Protein AF-A0A399RAW0-F1 (afdb_monomer_lite)

pLDDT: mean 73.99, std 18.2, range [25.36, 92.56]

Radius of gyration: 39.32 Å; chains: 1; bounding box: 108×67×100 Å

Structure (mmCIF, N/CA/C/O backbone):
data_AF-A0A399RAW0-F1
#
_entry.id   AF-A0A399RAW0-F1
#
loop_
_atom_site.group_PDB
_atom_site.id
_atom_site.type_symbol
_atom_site.label_atom_id
_atom_site.label_alt_id
_atom_site.label_comp_id
_atom_site.label_asym_id
_atom_site.label_entity_id
_atom_site.label_seq_id
_atom_site.pdbx_PDB_ins_code
_atom_site.Cartn_x
_atom_site.Cartn_y
_atom_site.Cartn_z
_atom_site.occupancy
_atom_site.B_iso_or_equiv
_atom_site.auth_seq_id
_atom_site.auth_comp_id
_atom_site.auth_asym_id
_atom_site.auth_atom_id
_atom_site.pdbx_PDB_model_num
ATOM 1 N N . MET A 1 1 ? 41.371 -33.364 4.381 1.00 42.88 1 MET A N 1
ATOM 2 C CA . MET A 1 1 ? 42.268 -32.336 3.824 1.00 42.88 1 MET A CA 1
ATOM 3 C C . MET A 1 1 ? 42.405 -32.641 2.344 1.00 42.88 1 MET A C 1
ATOM 5 O O . MET A 1 1 ? 43.253 -33.430 1.968 1.00 42.88 1 MET A O 1
ATOM 9 N N . GLU A 1 2 ? 41.481 -32.099 1.563 1.00 27.59 2 GLU A N 1
ATOM 10 C CA . GLU A 1 2 ? 41.506 -31.931 0.105 1.00 27.59 2 GLU A CA 1
ATOM 11 C C . GLU A 1 2 ? 40.597 -30.719 -0.182 1.00 27.59 2 GLU A C 1
ATOM 13 O O . GLU A 1 2 ? 39.710 -30.453 0.638 1.00 27.59 2 GLU A O 1
ATOM 18 N N . PRO A 1 3 ? 40.890 -29.920 -1.221 1.00 39.38 3 PRO A N 1
ATOM 19 C CA . PRO A 1 3 ? 40.653 -28.484 -1.200 1.00 39.38 3 PRO A CA 1
ATOM 20 C C . PRO A 1 3 ? 39.370 -28.052 -1.916 1.00 39.38 3 PRO A C 1
ATOM 22 O O . PRO A 1 3 ? 38.844 -28.743 -2.788 1.00 39.38 3 PRO A O 1
ATOM 25 N N . ASP A 1 4 ? 38.923 -26.863 -1.521 1.00 41.47 4 ASP A N 1
ATOM 26 C CA . ASP A 1 4 ? 37.813 -26.084 -2.058 1.00 41.47 4 ASP A CA 1
ATOM 27 C C . ASP A 1 4 ? 37.768 -26.060 -3.594 1.00 41.47 4 ASP A C 1
ATOM 29 O O . ASP A 1 4 ? 38.725 -25.672 -4.265 1.00 41.47 4 ASP A O 1
ATOM 33 N N . SER A 1 5 ? 36.608 -26.414 -4.150 1.00 40.72 5 SER A N 1
ATOM 34 C CA . SER A 1 5 ? 36.240 -26.146 -5.546 1.00 40.72 5 SER A CA 1
ATOM 35 C C . SER A 1 5 ? 34.898 -25.410 -5.616 1.00 40.72 5 SER A C 1
ATOM 37 O O . SER A 1 5 ? 34.005 -25.752 -6.384 1.00 40.72 5 SER A O 1
ATOM 39 N N . GLU A 1 6 ? 34.750 -24.347 -4.822 1.00 40.19 6 GLU A N 1
ATOM 40 C CA . GLU A 1 6 ? 33.671 -23.362 -4.985 1.00 40.19 6 GLU A CA 1
ATOM 41 C C . GLU A 1 6 ? 33.984 -22.371 -6.118 1.00 40.19 6 GLU A C 1
ATOM 43 O O . GLU A 1 6 ? 34.069 -21.163 -5.926 1.00 40.19 6 GLU A O 1
ATOM 48 N N . LEU A 1 7 ? 34.144 -22.892 -7.334 1.00 50.06 7 LEU A N 1
ATOM 49 C CA . LEU A 1 7 ? 34.058 -22.125 -8.579 1.00 50.06 7 LEU A CA 1
ATOM 50 C C . LEU A 1 7 ? 33.358 -22.985 -9.645 1.00 50.06 7 LEU A C 1
ATOM 52 O O . LEU A 1 7 ? 34.024 -23.638 -10.447 1.00 50.06 7 LEU A O 1
ATOM 56 N N . PRO A 1 8 ? 32.009 -23.039 -9.639 1.00 52.12 8 PRO A N 1
ATOM 57 C CA . PRO A 1 8 ? 31.315 -23.153 -10.928 1.00 52.12 8 PRO A CA 1
ATOM 58 C C . PRO A 1 8 ? 30.059 -22.275 -11.095 1.00 52.12 8 PRO A C 1
ATOM 60 O O . PRO A 1 8 ? 29.640 -22.060 -12.224 1.00 52.12 8 PRO A O 1
ATOM 63 N N . SER A 1 9 ? 29.449 -21.725 -10.038 1.00 45.81 9 SER A N 1
ATOM 64 C CA . SER A 1 9 ? 28.167 -20.998 -10.175 1.00 45.81 9 SER A CA 1
ATOM 65 C C . SER A 1 9 ? 28.324 -19.509 -10.501 1.00 45.81 9 SER A C 1
ATOM 67 O O . SER A 1 9 ? 27.489 -18.937 -11.197 1.00 45.81 9 SER A O 1
ATOM 69 N N . SER A 1 10 ? 29.394 -18.871 -10.023 1.00 43.91 10 SER A N 1
ATOM 70 C CA . SER A 1 10 ? 29.711 -17.466 -10.311 1.00 43.91 10 SER A CA 1
ATOM 71 C C . SER A 1 10 ? 30.260 -17.272 -11.725 1.00 43.91 10 SER A C 1
ATOM 73 O O . SER A 1 10 ? 29.921 -16.287 -12.374 1.00 43.91 10 SER A O 1
ATOM 75 N N . LEU A 1 11 ? 31.052 -18.227 -12.221 1.00 45.56 11 LEU A N 1
ATOM 76 C CA . LEU A 1 11 ? 31.604 -18.207 -13.577 1.00 45.56 11 LEU A CA 1
ATOM 77 C C . LEU A 1 11 ? 30.519 -18.486 -14.625 1.00 45.56 11 LEU A C 1
ATOM 79 O O . LEU A 1 11 ? 30.428 -17.766 -15.610 1.00 45.56 11 LEU A O 1
ATOM 83 N N . ASP A 1 12 ? 29.652 -19.471 -14.381 1.00 48.78 12 ASP A N 1
ATOM 84 C CA . ASP A 1 12 ? 28.521 -19.773 -15.267 1.00 48.78 12 ASP A CA 1
ATOM 85 C C . ASP A 1 12 ? 27.511 -18.608 -15.305 1.00 48.78 12 ASP A C 1
ATOM 87 O O . ASP A 1 12 ? 26.947 -18.295 -16.350 1.00 48.78 12 ASP A O 1
ATOM 91 N N . ARG A 1 13 ? 27.354 -17.885 -14.185 1.00 54.03 13 ARG A N 1
ATOM 92 C CA . ARG A 1 13 ? 26.590 -16.628 -14.107 1.00 54.03 13 ARG A CA 1
ATOM 93 C C . 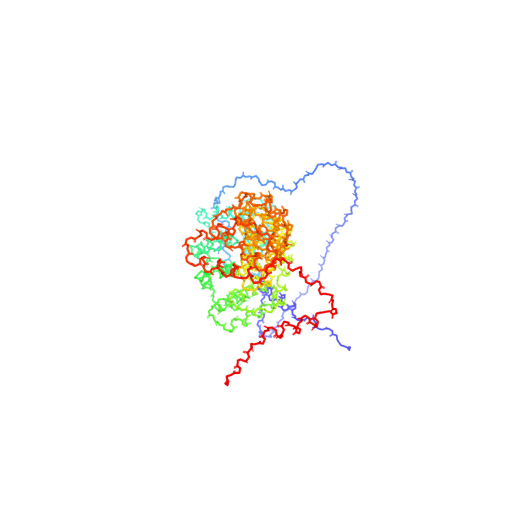ARG A 1 13 ? 27.250 -15.492 -14.887 1.00 54.03 13 ARG A C 1
ATOM 95 O O . ARG A 1 13 ? 26.557 -14.797 -15.612 1.00 54.03 13 ARG A O 1
ATOM 102 N N . PHE A 1 14 ? 28.567 -15.314 -14.772 1.00 56.44 14 PHE A N 1
ATOM 103 C CA . PHE A 1 14 ? 29.301 -14.313 -15.550 1.00 56.44 14 PHE A CA 1
ATOM 104 C C . PHE A 1 14 ? 29.186 -14.581 -17.053 1.00 56.44 14 PHE A C 1
ATOM 106 O O . PHE A 1 14 ? 28.894 -13.666 -17.808 1.00 56.44 14 PHE A O 1
ATOM 113 N N . VAL A 1 15 ? 29.349 -15.836 -17.480 1.00 56.53 15 VAL A N 1
ATOM 114 C CA . VAL A 1 15 ? 29.236 -16.219 -18.893 1.00 56.53 15 VAL A CA 1
ATOM 115 C C . VAL A 1 15 ? 27.810 -16.019 -19.405 1.00 56.53 15 VAL A C 1
ATOM 117 O O . VAL A 1 15 ? 27.641 -15.485 -20.492 1.00 56.53 15 VAL A O 1
ATOM 120 N N . LYS A 1 16 ? 26.780 -16.373 -18.627 1.00 56.88 16 LYS A N 1
ATOM 121 C CA . LYS A 1 16 ? 25.375 -16.142 -19.009 1.00 56.88 16 LYS A CA 1
ATOM 122 C C . LYS A 1 16 ? 25.018 -14.661 -19.075 1.00 56.88 16 LYS A C 1
ATOM 124 O O . LYS A 1 16 ? 24.424 -14.253 -20.063 1.00 56.88 16 LYS A O 1
ATOM 129 N N . ASN A 1 17 ? 25.443 -13.862 -18.097 1.00 51.28 17 ASN A N 1
ATOM 130 C CA . ASN A 1 17 ? 25.242 -12.413 -18.120 1.00 51.28 17 ASN A CA 1
ATOM 131 C C . ASN A 1 17 ? 25.985 -11.775 -19.296 1.00 51.28 17 ASN A C 1
ATOM 133 O O . ASN A 1 17 ? 25.419 -10.950 -19.992 1.00 51.28 17 ASN A O 1
ATOM 137 N N . ALA A 1 18 ? 27.209 -12.216 -19.579 1.00 54.28 18 ALA A N 1
ATOM 138 C CA . ALA A 1 18 ? 27.963 -11.759 -20.735 1.00 54.28 18 ALA A CA 1
ATOM 139 C C . ALA A 1 18 ? 27.321 -12.201 -22.064 1.00 54.28 18 ALA A C 1
ATOM 141 O O . ALA A 1 18 ? 27.403 -11.471 -23.038 1.00 54.28 18 ALA A O 1
ATOM 142 N N . ILE A 1 19 ? 26.647 -13.352 -22.135 1.00 53.31 19 ILE A N 1
ATOM 143 C CA . ILE A 1 19 ? 25.856 -13.742 -23.317 1.00 53.31 19 ILE A CA 1
ATOM 144 C C . ILE A 1 19 ? 24.599 -12.860 -23.445 1.00 53.31 19 ILE A C 1
ATOM 146 O O . ILE A 1 19 ? 24.305 -12.384 -24.539 1.00 53.31 19 ILE A O 1
ATOM 150 N N . ASP A 1 20 ? 23.886 -12.603 -22.343 1.00 50.72 20 ASP A N 1
ATOM 151 C CA . ASP A 1 20 ? 22.692 -11.741 -22.312 1.00 50.72 20 ASP A CA 1
ATOM 152 C C . ASP A 1 20 ? 23.029 -10.257 -22.598 1.00 50.72 20 ASP A C 1
ATOM 154 O O . ASP A 1 20 ? 22.209 -9.543 -23.170 1.00 50.72 20 ASP A O 1
ATOM 158 N N . GLU A 1 21 ? 24.242 -9.808 -22.260 1.00 54.22 21 GLU A N 1
ATOM 159 C CA . GLU A 1 21 ? 24.821 -8.496 -22.604 1.00 54.22 21 GLU A CA 1
ATOM 160 C C . GLU A 1 21 ? 25.479 -8.479 -24.004 1.00 54.22 21 GLU A C 1
ATOM 162 O O . GLU A 1 21 ? 26.039 -7.467 -24.421 1.00 54.22 21 GLU A O 1
ATOM 167 N N . GLY A 1 22 ? 25.437 -9.592 -24.751 1.00 46.44 22 GLY A N 1
ATOM 168 C CA . GLY A 1 22 ? 25.978 -9.690 -26.115 1.00 46.44 22 GLY A CA 1
ATOM 169 C C . GLY A 1 22 ? 27.514 -9.691 -26.218 1.00 46.44 22 GLY A C 1
ATOM 170 O O . GLY A 1 22 ? 28.053 -9.444 -27.298 1.00 46.44 22 GLY A O 1
ATOM 171 N N . LEU A 1 23 ? 28.216 -9.958 -25.113 1.00 52.72 23 LEU A N 1
ATOM 172 C CA . LEU A 1 23 ? 29.677 -9.985 -24.961 1.00 52.72 23 LEU A CA 1
ATOM 173 C C . LEU A 1 23 ? 30.319 -11.354 -25.262 1.00 52.72 23 LEU A C 1
ATOM 175 O O . LEU A 1 23 ? 31.528 -11.408 -25.481 1.00 52.72 23 LEU A O 1
ATOM 179 N N . LEU A 1 24 ? 29.567 -12.464 -25.240 1.00 44.53 24 LEU A N 1
ATOM 180 C CA . LEU A 1 24 ? 30.082 -13.822 -25.493 1.00 44.53 24 LEU A CA 1
ATOM 181 C C . LEU A 1 24 ? 29.114 -14.664 -26.345 1.00 44.53 24 LEU A C 1
ATOM 183 O O . LEU A 1 24 ? 27.899 -14.533 -26.231 1.00 44.53 24 LEU A O 1
ATOM 187 N N . THR A 1 25 ? 29.652 -15.596 -27.141 1.00 44.94 25 THR A N 1
ATOM 188 C CA . THR A 1 25 ? 28.887 -16.599 -27.910 1.00 44.94 25 THR A CA 1
ATOM 189 C C . THR A 1 25 ? 29.125 -18.024 -27.386 1.00 44.94 25 THR A C 1
ATOM 191 O O . THR A 1 25 ? 30.273 -18.361 -27.080 1.00 44.94 25 THR A O 1
ATOM 194 N N . PRO A 1 26 ? 28.112 -18.914 -27.342 1.00 42.56 26 PRO A N 1
ATOM 195 C CA . PRO A 1 26 ? 28.320 -20.332 -27.048 1.00 42.56 26 PRO A CA 1
ATOM 196 C C . PRO A 1 26 ? 29.073 -21.027 -28.192 1.00 42.56 26 PRO A C 1
ATOM 198 O O . PRO A 1 26 ? 28.618 -21.022 -29.334 1.00 42.56 26 PRO A O 1
ATOM 201 N N . SER A 1 27 ? 30.206 -21.664 -27.897 1.00 37.03 27 SER A N 1
ATOM 202 C CA . SER A 1 27 ? 30.916 -22.480 -28.886 1.00 37.03 27 SER A CA 1
ATOM 203 C C . SER A 1 27 ? 30.191 -23.813 -29.091 1.00 37.03 27 SER A C 1
ATOM 205 O O . SER A 1 27 ? 30.201 -24.662 -28.198 1.00 37.03 27 SER A O 1
ATOM 207 N N . GLU A 1 28 ? 29.601 -24.048 -30.265 1.00 34.78 28 GLU A N 1
ATOM 208 C CA . GLU A 1 28 ? 29.240 -25.413 -30.661 1.00 34.78 28 GLU A CA 1
ATOM 209 C C . GLU A 1 28 ? 30.514 -26.247 -30.899 1.00 34.78 28 GLU A C 1
ATOM 211 O O . GLU A 1 28 ? 31.495 -25.741 -31.460 1.00 34.78 28 GLU A O 1
ATOM 216 N N . PRO A 1 29 ? 30.542 -27.530 -30.493 1.00 34.59 29 PRO A N 1
ATOM 217 C CA . PRO A 1 29 ? 31.720 -28.368 -30.645 1.00 34.59 29 PRO A CA 1
ATOM 218 C C . PRO A 1 29 ? 31.845 -28.807 -32.107 1.00 34.59 29 PRO A C 1
ATOM 220 O O . PRO A 1 29 ? 31.339 -29.854 -32.506 1.00 34.59 29 PRO A O 1
ATOM 223 N N . SER A 1 30 ? 32.550 -28.013 -32.911 1.00 32.09 30 SER A N 1
ATOM 224 C CA . SER A 1 30 ? 32.995 -28.420 -34.240 1.00 32.09 30 SER A CA 1
ATOM 225 C C . SER A 1 30 ? 34.469 -28.833 -34.227 1.00 32.09 30 SER A C 1
ATOM 227 O O . SER A 1 30 ? 35.332 -28.288 -33.541 1.00 32.09 30 SER A O 1
ATOM 229 N N . SER A 1 31 ? 34.706 -29.917 -34.948 1.00 29.44 31 SER A N 1
ATOM 230 C CA . SER A 1 31 ? 35.890 -30.761 -35.009 1.00 29.44 31 SER A CA 1
ATOM 231 C C . SER A 1 31 ? 37.176 -30.080 -35.501 1.00 29.44 31 SER A C 1
ATOM 233 O O . SER A 1 31 ? 37.203 -29.473 -36.563 1.00 29.44 31 SER A O 1
ATOM 235 N N . SER A 1 32 ? 38.256 -30.324 -34.754 1.00 28.12 32 SER A N 1
ATOM 236 C CA . SER A 1 32 ? 39.666 -30.532 -35.147 1.00 28.12 32 SER A CA 1
ATOM 237 C C . SER A 1 32 ? 40.238 -29.939 -36.461 1.00 28.12 32 SER A C 1
ATOM 239 O O . SER A 1 32 ? 40.084 -30.528 -37.527 1.00 28.12 32 SER A O 1
ATOM 241 N N . GLN A 1 33 ? 41.144 -28.961 -36.247 1.00 28.97 33 GLN A N 1
ATOM 242 C CA . GLN A 1 33 ? 42.510 -28.778 -36.814 1.00 28.97 33 GLN A CA 1
ATOM 243 C C . GLN A 1 33 ? 42.735 -28.107 -38.201 1.00 28.97 33 GLN A C 1
ATOM 245 O O . GLN A 1 33 ? 41.917 -28.274 -39.096 1.00 28.97 33 GLN A O 1
ATOM 250 N N . PRO A 1 34 ? 43.944 -27.534 -38.478 1.00 37.56 34 PRO A N 1
ATOM 251 C CA . PRO A 1 34 ? 44.885 -26.823 -37.583 1.00 37.56 34 PRO A CA 1
ATOM 252 C C . PRO A 1 34 ? 45.612 -25.574 -38.185 1.00 37.56 34 PRO A C 1
ATOM 254 O O . PRO A 1 34 ? 45.834 -25.466 -39.384 1.00 37.56 34 PRO A O 1
ATOM 257 N N . SER A 1 35 ? 46.100 -24.721 -37.270 1.00 28.39 35 SER A N 1
ATOM 258 C CA . SER A 1 35 ? 47.383 -23.974 -37.236 1.00 28.39 35 SER A CA 1
ATOM 259 C C . SER A 1 35 ? 47.871 -23.091 -38.402 1.00 28.39 35 SER A C 1
ATOM 261 O O . SER A 1 35 ? 48.293 -23.599 -39.433 1.00 28.39 35 SER A O 1
ATOM 263 N N . SER A 1 36 ? 48.176 -21.823 -38.080 1.00 26.94 36 SER A N 1
ATOM 264 C CA . SER A 1 36 ? 49.570 -21.339 -38.155 1.00 26.94 36 SER A CA 1
ATOM 265 C C . SER A 1 36 ? 49.835 -20.076 -37.321 1.00 26.94 36 SER A C 1
ATOM 267 O O . SER A 1 36 ? 49.175 -19.050 -37.436 1.00 26.94 36 SER A O 1
ATOM 269 N N . THR A 1 37 ? 50.861 -20.233 -36.498 1.00 25.53 37 THR A N 1
ATOM 270 C CA . THR A 1 37 ? 51.610 -19.356 -35.598 1.00 25.53 37 THR A CA 1
ATOM 271 C C . THR A 1 37 ? 52.181 -18.094 -36.256 1.00 25.53 37 THR A C 1
ATOM 273 O O . THR A 1 37 ? 52.711 -18.178 -37.360 1.00 25.53 37 THR A O 1
ATOM 276 N N . THR A 1 38 ? 52.285 -16.985 -35.513 1.00 26.84 38 THR A N 1
ATOM 277 C CA . THR A 1 38 ? 53.585 -16.316 -35.258 1.00 26.84 38 THR A CA 1
ATOM 278 C C . THR A 1 38 ? 53.494 -15.261 -34.150 1.00 26.84 38 THR A C 1
ATOM 280 O O . THR A 1 38 ? 52.569 -14.462 -34.083 1.00 26.84 38 THR A O 1
ATOM 283 N N . ALA A 1 39 ? 54.482 -15.311 -33.257 1.00 25.84 39 ALA A N 1
ATOM 284 C CA . ALA A 1 39 ? 54.708 -14.413 -32.134 1.00 25.84 39 ALA A CA 1
ATOM 285 C C . ALA A 1 39 ? 55.340 -13.081 -32.577 1.00 25.84 39 ALA A C 1
ATOM 287 O O . ALA A 1 39 ? 56.140 -13.081 -33.511 1.00 25.84 39 ALA A O 1
ATOM 288 N N . ASN A 1 40 ? 55.102 -11.993 -31.832 1.00 26.39 40 ASN A N 1
ATOM 289 C CA . ASN A 1 40 ? 56.209 -11.247 -31.223 1.00 26.39 40 ASN A CA 1
ATOM 290 C C . ASN A 1 40 ? 55.769 -10.207 -30.180 1.00 26.39 40 ASN A C 1
ATOM 292 O O . ASN A 1 40 ? 54.895 -9.374 -30.388 1.00 26.39 40 ASN A O 1
ATOM 296 N N . THR A 1 41 ? 56.479 -10.291 -29.064 1.00 26.14 41 THR A N 1
ATOM 297 C CA . THR A 1 41 ? 56.607 -9.391 -27.922 1.00 26.14 41 THR A CA 1
ATOM 298 C C . THR A 1 41 ? 57.239 -8.051 -28.327 1.00 26.14 41 THR A C 1
ATOM 300 O O . THR A 1 41 ? 58.222 -8.070 -29.065 1.00 26.14 41 THR A O 1
ATOM 303 N N . ALA A 1 42 ? 56.769 -6.922 -27.773 1.00 25.67 42 ALA A N 1
ATOM 304 C CA . ALA A 1 42 ? 57.556 -5.996 -26.929 1.00 25.67 42 ALA A CA 1
ATOM 305 C C . ALA A 1 42 ? 57.039 -4.536 -26.909 1.00 25.67 42 ALA A C 1
ATOM 307 O O . ALA A 1 42 ? 56.668 -3.979 -27.934 1.00 25.67 42 ALA A O 1
ATOM 308 N N . GLN A 1 43 ? 57.196 -3.933 -25.717 1.00 26.17 43 GLN A N 1
ATOM 309 C CA . GLN A 1 43 ? 57.406 -2.507 -25.388 1.00 26.17 43 GLN A CA 1
ATOM 310 C C . GLN A 1 43 ? 56.219 -1.625 -24.939 1.00 26.17 43 GLN A C 1
ATOM 312 O O . GLN A 1 43 ? 55.578 -0.929 -25.715 1.00 26.17 43 GLN A O 1
ATOM 317 N N . ASN A 1 44 ? 56.078 -1.554 -23.605 1.00 31.23 44 ASN A N 1
ATOM 318 C CA . ASN A 1 44 ? 55.663 -0.362 -22.845 1.00 31.23 44 ASN A CA 1
ATOM 319 C C . ASN A 1 44 ? 56.626 0.819 -23.085 1.00 31.23 44 ASN A C 1
ATOM 321 O O . ASN A 1 44 ? 57.828 0.589 -23.263 1.00 31.23 44 ASN A O 1
ATOM 325 N N . PRO A 1 45 ? 56.153 2.071 -22.919 1.00 35.62 45 PRO A N 1
ATOM 326 C CA . PRO A 1 45 ? 56.692 2.867 -21.810 1.00 35.62 45 PRO A CA 1
ATOM 327 C C . PRO A 1 45 ? 55.699 3.817 -21.094 1.00 35.62 45 PRO A C 1
ATOM 329 O O . PRO A 1 45 ? 54.950 4.564 -21.708 1.00 35.62 45 PRO A O 1
ATOM 332 N N . HIS A 1 46 ? 55.835 3.811 -19.763 1.00 27.03 46 HIS A N 1
ATOM 333 C CA . HIS A 1 46 ? 55.842 4.930 -18.803 1.00 27.03 46 HIS A CA 1
ATOM 334 C C . HIS A 1 46 ? 54.698 5.963 -18.710 1.00 27.03 46 HIS A C 1
ATOM 336 O O . HIS A 1 46 ? 54.591 6.903 -19.490 1.00 27.03 46 HIS A O 1
ATOM 342 N N . ALA A 1 47 ? 54.000 5.895 -17.569 1.00 26.86 47 ALA A N 1
ATOM 343 C CA . ALA A 1 47 ? 53.334 7.011 -16.896 1.00 26.86 47 ALA A CA 1
ATOM 344 C C . ALA A 1 47 ? 54.316 7.799 -15.996 1.00 26.86 47 ALA A C 1
ATOM 346 O O . ALA A 1 47 ? 55.221 7.181 -15.423 1.00 26.86 47 ALA A O 1
ATOM 347 N N . PRO A 1 48 ? 54.109 9.111 -15.769 1.00 28.75 48 PRO A N 1
ATOM 348 C CA . PRO A 1 48 ? 54.677 9.806 -14.623 1.00 28.75 48 PRO A CA 1
ATOM 349 C C . PRO A 1 48 ? 53.628 10.062 -13.525 1.00 28.75 48 PRO A C 1
ATOM 351 O O . PRO A 1 48 ? 52.522 10.537 -13.773 1.00 28.75 48 PRO A O 1
ATOM 354 N N . ILE A 1 49 ? 54.036 9.769 -12.290 1.00 30.58 49 ILE A N 1
ATOM 355 C CA . ILE A 1 49 ? 53.410 10.168 -11.024 1.00 30.58 49 ILE A CA 1
ATOM 356 C C . ILE A 1 49 ? 54.063 11.489 -10.595 1.00 30.58 49 ILE A C 1
ATOM 358 O O . ILE A 1 49 ? 55.291 11.546 -10.571 1.00 30.58 49 ILE A O 1
ATOM 362 N N . ILE A 1 50 ? 53.290 12.511 -10.200 1.00 30.16 50 ILE A N 1
ATOM 363 C CA . ILE A 1 50 ? 53.785 13.603 -9.337 1.00 30.16 50 ILE A CA 1
ATOM 364 C C . ILE A 1 50 ? 52.769 13.907 -8.226 1.00 30.16 50 ILE A C 1
ATOM 366 O O . ILE A 1 50 ? 51.561 13.981 -8.444 1.00 30.16 50 ILE A O 1
ATOM 370 N N . GLU A 1 51 ? 53.330 14.029 -7.025 1.00 25.88 51 GLU A N 1
ATOM 371 C CA . GLU A 1 51 ? 52.740 14.091 -5.694 1.00 25.88 51 GLU A CA 1
ATOM 372 C C . GLU A 1 51 ? 52.024 15.406 -5.337 1.00 25.88 51 GLU A C 1
ATOM 374 O O . GLU A 1 51 ? 52.299 16.488 -5.852 1.00 25.88 51 GLU A O 1
ATOM 379 N N . ARG A 1 52 ? 51.137 15.276 -4.344 1.00 31.22 52 ARG A N 1
ATOM 380 C CA . ARG A 1 52 ? 50.469 16.341 -3.588 1.00 31.22 52 ARG A CA 1
ATOM 381 C C . ARG A 1 52 ? 51.460 17.161 -2.750 1.00 31.22 52 ARG A C 1
ATOM 383 O O . ARG A 1 52 ? 52.161 16.585 -1.925 1.00 31.22 52 ARG A O 1
ATOM 390 N N . GLN A 1 53 ? 51.343 18.490 -2.785 1.00 27.11 53 GLN A N 1
ATOM 391 C CA . GLN A 1 53 ? 51.581 19.349 -1.615 1.00 27.11 53 GLN A CA 1
ATOM 392 C C . GLN A 1 53 ? 50.549 20.483 -1.567 1.00 27.11 53 GLN A C 1
ATOM 394 O O . GLN A 1 53 ? 50.228 21.100 -2.580 1.00 27.11 53 GLN A O 1
ATOM 399 N N . GLY A 1 54 ? 49.983 20.697 -0.378 1.00 26.44 54 GLY A N 1
ATOM 400 C CA . GLY A 1 54 ? 48.890 21.630 -0.128 1.00 26.44 54 GLY A CA 1
ATOM 401 C C . GLY A 1 54 ? 49.335 23.063 0.158 1.00 26.44 54 GLY A C 1
ATOM 402 O O . GLY A 1 54 ? 50.439 23.318 0.628 1.00 26.44 54 GLY A O 1
ATOM 403 N N . SER A 1 55 ? 48.407 23.994 -0.055 1.00 25.67 55 SER A N 1
ATOM 404 C CA . SER A 1 55 ? 48.385 25.299 0.601 1.00 25.67 55 SER A CA 1
ATOM 405 C C . SER A 1 55 ? 46.945 25.815 0.638 1.00 25.67 55 SER A C 1
ATOM 407 O O . SER A 1 55 ? 46.279 25.927 -0.390 1.00 25.67 55 SER A O 1
ATOM 409 N N . ASN A 1 56 ? 46.459 26.080 1.851 1.00 30.12 56 ASN A N 1
ATOM 410 C CA . ASN A 1 56 ? 45.150 26.649 2.151 1.00 30.12 56 ASN A CA 1
ATOM 411 C C . ASN A 1 56 ? 45.051 28.106 1.674 1.00 30.12 56 ASN A C 1
ATOM 413 O O . ASN A 1 56 ? 45.816 28.955 2.133 1.00 30.12 56 ASN A O 1
ATOM 417 N N . ARG A 1 57 ? 44.006 28.435 0.904 1.00 25.36 57 ARG A N 1
ATOM 418 C CA . ARG A 1 57 ? 43.351 29.749 0.985 1.00 25.36 57 ARG A CA 1
ATOM 419 C C . ARG A 1 57 ? 41.887 29.632 0.563 1.00 25.36 57 ARG A C 1
ATOM 421 O O . ARG A 1 57 ? 41.581 29.300 -0.574 1.00 25.36 57 ARG A O 1
ATOM 428 N N . ALA A 1 58 ? 40.997 29.882 1.518 1.00 31.38 58 ALA A N 1
ATOM 429 C CA . ALA A 1 58 ? 39.555 29.929 1.328 1.00 31.38 58 ALA A CA 1
ATOM 430 C C . ALA A 1 58 ? 39.158 30.996 0.297 1.00 31.38 58 ALA A C 1
ATOM 432 O O . ALA A 1 58 ? 39.634 32.125 0.410 1.00 31.38 58 ALA A O 1
ATOM 433 N N . GLN A 1 59 ? 38.259 30.653 -0.635 1.00 26.05 59 GLN A N 1
ATOM 434 C CA . GLN A 1 59 ? 37.277 31.566 -1.235 1.00 26.05 59 GLN A CA 1
ATOM 435 C C . GLN A 1 59 ? 36.256 30.808 -2.106 1.00 26.05 59 GLN A C 1
ATOM 437 O O . GLN A 1 59 ? 36.631 30.088 -3.020 1.00 26.05 59 GLN A O 1
ATOM 442 N N . ALA A 1 60 ? 34.977 31.023 -1.772 1.00 25.70 60 ALA A N 1
ATOM 443 C CA . ALA A 1 60 ? 33.752 30.871 -2.566 1.00 25.70 60 ALA A CA 1
ATOM 444 C C . ALA A 1 60 ? 33.530 29.562 -3.354 1.00 25.70 60 ALA A C 1
ATOM 446 O O . ALA A 1 60 ? 34.168 29.286 -4.365 1.00 25.70 60 ALA A O 1
ATOM 447 N N . GLY A 1 61 ? 32.513 28.805 -2.928 1.00 30.19 61 GLY A N 1
ATOM 448 C CA . GLY A 1 61 ? 32.006 27.633 -3.632 1.00 30.19 61 GLY A CA 1
ATOM 449 C C . GLY A 1 61 ? 31.611 27.944 -5.075 1.00 30.19 61 GLY A C 1
ATOM 450 O O . GLY A 1 61 ? 30.619 28.622 -5.336 1.00 30.19 61 GLY A O 1
ATOM 451 N N . VAL A 1 62 ? 32.379 27.394 -6.011 1.00 25.50 62 VAL A N 1
ATOM 452 C CA . VAL A 1 62 ? 31.984 27.253 -7.409 1.00 25.50 62 VAL A CA 1
ATOM 453 C C . VAL A 1 62 ? 31.302 25.897 -7.531 1.00 25.50 62 VAL A C 1
ATOM 455 O O . VAL A 1 62 ? 31.941 24.848 -7.510 1.00 25.50 62 VAL A O 1
ATOM 458 N N . SER A 1 63 ? 29.975 25.928 -7.607 1.00 28.17 63 SER A N 1
ATOM 459 C CA . SER A 1 63 ? 29.165 24.782 -8.007 1.00 28.17 63 SER A CA 1
ATOM 460 C C . SER A 1 63 ? 29.553 24.379 -9.433 1.00 28.17 63 SER A C 1
ATOM 462 O O . SER A 1 63 ? 29.269 25.111 -10.378 1.00 28.17 63 SER A O 1
ATOM 464 N N . LEU A 1 64 ? 30.200 23.222 -9.597 1.00 30.28 64 LEU A N 1
ATOM 465 C CA . LEU A 1 64 ? 30.476 22.588 -10.896 1.00 30.28 64 LEU A CA 1
ATOM 466 C C . LEU A 1 64 ? 29.257 21.801 -11.415 1.00 30.28 64 LEU A C 1
ATOM 468 O O . LEU A 1 64 ? 29.399 20.749 -12.032 1.00 30.28 64 LEU A O 1
ATOM 472 N N . ARG A 1 65 ? 28.037 22.301 -11.183 1.00 29.28 65 ARG A N 1
ATOM 473 C CA . ARG A 1 65 ? 26.887 21.917 -12.009 1.00 29.28 65 ARG A CA 1
ATOM 474 C C . ARG A 1 65 ? 26.850 22.872 -13.200 1.00 29.28 65 ARG A C 1
ATOM 476 O O . ARG A 1 65 ? 26.637 24.066 -12.976 1.00 29.28 65 ARG A O 1
ATOM 483 N N . PRO A 1 66 ? 27.015 22.406 -14.450 1.00 31.06 66 PRO A N 1
ATOM 484 C CA . PRO A 1 66 ? 26.679 23.249 -15.582 1.00 31.06 66 PRO A CA 1
ATOM 485 C C . PRO A 1 66 ? 25.185 23.575 -15.478 1.00 31.06 66 PRO A C 1
ATOM 487 O O . PRO A 1 66 ? 24.331 22.693 -15.553 1.00 31.06 66 PRO A O 1
ATOM 490 N N . LYS A 1 67 ? 24.870 24.854 -15.247 1.00 31.73 67 LYS A N 1
ATOM 491 C CA . LYS A 1 67 ? 23.522 25.388 -15.438 1.00 31.73 67 LYS A CA 1
ATOM 492 C C . LYS A 1 67 ? 23.200 25.234 -16.922 1.00 31.73 67 LYS A C 1
ATOM 494 O O . LYS A 1 67 ? 23.677 26.020 -17.734 1.00 31.73 67 LYS A O 1
ATOM 499 N N . GLN A 1 68 ? 22.430 24.208 -17.272 1.00 34.81 68 GLN A N 1
ATOM 500 C CA . GLN A 1 68 ? 21.804 24.110 -18.586 1.00 34.81 68 GLN A CA 1
ATOM 501 C C . GLN A 1 68 ? 20.828 25.284 -18.713 1.00 34.81 68 GLN A C 1
ATOM 503 O O . GLN A 1 68 ? 19.807 25.324 -18.029 1.00 34.81 68 GLN A O 1
ATOM 508 N N . SER A 1 69 ? 21.186 26.286 -19.519 1.00 30.17 69 SER A N 1
ATOM 509 C CA . SER A 1 69 ? 20.275 27.372 -19.859 1.00 30.17 69 SER A CA 1
ATOM 510 C C . SER A 1 69 ? 19.240 26.878 -20.864 1.00 30.17 69 SER A C 1
ATOM 512 O O . SER A 1 69 ? 19.568 26.245 -21.864 1.00 30.17 69 SER A O 1
ATOM 514 N N . THR A 1 70 ? 17.997 27.213 -20.564 1.00 41.84 70 THR A N 1
ATOM 515 C CA . THR A 1 70 ? 16.761 26.963 -21.298 1.00 41.84 70 THR A CA 1
ATOM 516 C C . THR A 1 70 ? 16.742 27.562 -22.703 1.00 41.84 70 THR A C 1
ATOM 518 O O . THR A 1 70 ? 16.944 28.768 -22.839 1.00 41.84 70 THR A O 1
ATOM 521 N N . ALA A 1 71 ? 16.432 26.711 -23.690 1.00 37.25 71 ALA A N 1
ATOM 522 C CA . ALA A 1 71 ? 15.609 26.933 -24.894 1.00 37.25 71 ALA A CA 1
ATOM 523 C C . ALA A 1 71 ? 16.041 25.941 -25.994 1.00 37.25 71 ALA A C 1
ATOM 525 O O . ALA A 1 71 ? 16.701 26.310 -26.961 1.00 37.25 71 ALA A O 1
ATOM 526 N N . THR A 1 72 ? 15.714 24.658 -25.832 1.00 43.16 72 THR A N 1
ATOM 527 C CA . THR A 1 72 ? 15.832 23.670 -26.914 1.00 43.16 72 THR A CA 1
ATOM 528 C C . THR A 1 72 ? 14.583 23.758 -27.780 1.00 43.16 72 THR A C 1
ATOM 530 O O . THR A 1 72 ? 13.478 23.577 -27.269 1.00 43.16 72 THR A O 1
ATOM 533 N N . ASN A 1 73 ? 14.747 24.030 -29.079 1.00 43.16 73 ASN A N 1
ATOM 534 C CA . ASN A 1 73 ? 13.724 23.690 -30.067 1.00 43.16 73 ASN A CA 1
ATOM 535 C C . ASN A 1 73 ? 13.304 22.238 -29.814 1.00 43.16 73 ASN A C 1
ATOM 537 O O . ASN A 1 73 ? 14.152 21.350 -29.744 1.00 43.16 73 ASN A O 1
ATOM 541 N N . VAL A 1 74 ? 12.012 22.044 -29.565 1.00 56.69 74 VAL A N 1
ATOM 542 C CA . VAL A 1 74 ? 11.474 20.800 -29.004 1.00 56.69 74 VAL A CA 1
ATOM 543 C C . VAL A 1 74 ? 11.528 19.654 -30.013 1.00 56.69 74 VAL A C 1
ATOM 545 O O . VAL A 1 74 ? 11.719 18.514 -29.609 1.00 56.69 74 VAL A O 1
ATOM 548 N N . CYS A 1 75 ? 11.462 19.954 -31.307 1.00 61.41 75 CYS A N 1
ATOM 549 C CA . CYS A 1 75 ? 11.630 18.969 -32.367 1.00 61.41 75 CYS A CA 1
ATOM 550 C C . CYS A 1 75 ? 12.960 19.236 -33.073 1.00 61.41 75 CYS A C 1
ATOM 552 O O . CYS A 1 75 ? 13.186 20.342 -33.573 1.00 61.41 75 CYS A O 1
ATOM 554 N N . ALA A 1 76 ? 13.856 18.251 -33.047 1.00 63.34 76 ALA A N 1
ATOM 555 C CA . ALA A 1 76 ? 15.082 18.276 -33.835 1.00 63.34 76 ALA A CA 1
ATOM 556 C C . ALA A 1 76 ? 14.754 18.057 -35.325 1.00 63.34 76 ALA A C 1
ATOM 558 O O . ALA A 1 76 ? 13.706 17.503 -35.650 1.00 63.34 76 ALA A O 1
ATOM 559 N N . GLU A 1 77 ? 15.628 18.520 -36.226 1.00 60.50 77 GLU A N 1
ATOM 560 C CA . GLU A 1 77 ? 15.481 18.272 -37.674 1.00 60.50 77 GLU A CA 1
ATOM 561 C C . GLU A 1 77 ? 15.690 16.788 -38.030 1.00 60.50 77 GLU A C 1
ATOM 563 O O . GLU A 1 77 ? 15.106 16.309 -38.997 1.00 60.50 77 GLU A O 1
ATOM 568 N N . GLU A 1 78 ? 16.462 16.060 -37.217 1.00 71.00 78 GLU A N 1
ATOM 569 C CA . GLU A 1 78 ? 16.669 14.610 -37.295 1.00 71.00 78 GLU A CA 1
ATOM 570 C C . GLU A 1 78 ? 16.228 13.953 -35.980 1.00 71.00 78 GLU A C 1
ATOM 572 O O . GLU A 1 78 ? 16.492 14.501 -34.904 1.00 71.00 78 GLU A O 1
ATOM 577 N N . ASP A 1 79 ? 15.561 12.791 -36.050 1.00 75.81 79 ASP A N 1
ATOM 578 C CA . ASP A 1 79 ? 15.123 12.060 -34.854 1.00 75.81 79 ASP A CA 1
ATOM 579 C C . ASP A 1 79 ? 16.347 11.480 -34.117 1.00 75.81 79 ASP A C 1
ATOM 581 O O . ASP A 1 79 ? 16.992 10.556 -34.625 1.00 75.81 79 ASP A O 1
ATOM 585 N N . PRO A 1 80 ? 16.674 11.959 -32.898 1.00 79.25 80 PRO A N 1
ATOM 586 C CA . PRO A 1 80 ? 17.774 11.400 -32.113 1.00 79.25 80 PRO A CA 1
ATOM 587 C C . PRO A 1 80 ? 17.525 9.941 -31.701 1.00 79.25 80 PRO A C 1
ATOM 589 O O . PRO A 1 80 ? 18.442 9.282 -31.212 1.00 79.25 80 PRO A O 1
ATOM 592 N N . PHE A 1 81 ? 16.297 9.442 -31.852 1.00 85.12 81 PHE A N 1
ATOM 593 C CA . PHE A 1 81 ? 15.896 8.085 -31.511 1.00 85.12 81 PHE A CA 1
ATOM 594 C C . PHE A 1 81 ? 15.675 7.181 -32.724 1.00 85.12 81 PHE A C 1
ATOM 596 O O . PHE A 1 81 ? 15.086 6.104 -32.576 1.00 85.12 81 PHE A O 1
ATOM 603 N N . ASP A 1 82 ? 16.159 7.577 -33.902 1.00 84.94 82 ASP A N 1
ATOM 604 C CA . ASP A 1 82 ? 16.203 6.669 -35.037 1.00 84.94 82 ASP A CA 1
ATOM 605 C C . ASP A 1 82 ? 17.324 5.636 -34.846 1.00 84.94 82 ASP A C 1
ATOM 607 O O . ASP A 1 82 ? 18.517 5.952 -34.853 1.00 84.94 82 ASP A O 1
ATOM 611 N N . PHE A 1 83 ? 16.911 4.380 -34.661 1.00 87.00 83 PHE A N 1
ATOM 612 C CA . PHE A 1 83 ? 17.793 3.223 -34.522 1.00 87.00 83 PHE A CA 1
ATOM 613 C C . PHE A 1 83 ? 17.764 2.297 -35.746 1.00 87.00 83 PHE A C 1
ATOM 615 O O . PHE A 1 83 ? 18.248 1.166 -35.672 1.00 87.00 83 PHE A O 1
ATOM 622 N N . THR A 1 84 ? 17.175 2.738 -36.861 1.00 83.69 84 THR A N 1
ATOM 623 C CA . THR A 1 84 ? 16.942 1.892 -38.041 1.00 83.69 84 THR A CA 1
ATOM 624 C C . THR A 1 84 ? 18.246 1.331 -38.617 1.00 83.69 84 THR A C 1
ATOM 626 O O . THR A 1 84 ? 18.291 0.161 -38.997 1.00 83.69 84 THR A O 1
ATOM 629 N N . GLU A 1 85 ? 19.330 2.111 -38.602 1.00 83.56 85 GLU A N 1
ATOM 630 C CA . GLU A 1 85 ? 20.654 1.692 -39.093 1.00 83.56 85 GLU A CA 1
ATOM 631 C C . GLU A 1 85 ? 21.321 0.603 -38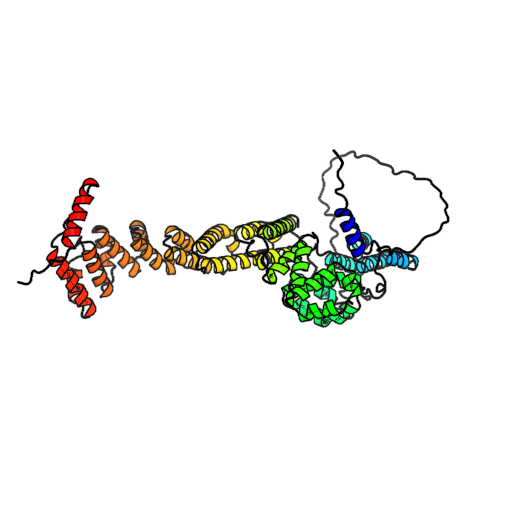.237 1.00 83.56 85 GLU A C 1
ATOM 633 O O . GLU A 1 85 ? 22.220 -0.094 -38.702 1.00 83.56 85 GLU A O 1
ATOM 638 N N . TYR A 1 86 ? 20.859 0.408 -37.001 1.00 85.69 86 TYR A N 1
ATOM 639 C CA . TYR A 1 86 ? 21.450 -0.523 -36.037 1.00 85.69 86 TYR A CA 1
ATOM 640 C C . TYR A 1 86 ? 20.646 -1.820 -35.889 1.00 85.69 86 TYR A C 1
ATOM 642 O O . TYR A 1 86 ? 20.869 -2.582 -34.951 1.00 85.69 86 TYR A O 1
ATOM 650 N N . HIS A 1 87 ? 19.697 -2.093 -36.791 1.00 80.50 87 HIS A N 1
ATOM 651 C CA . HIS A 1 87 ? 18.813 -3.261 -36.688 1.00 80.50 87 HIS A CA 1
ATOM 652 C C . HIS A 1 87 ? 19.566 -4.604 -36.719 1.00 80.50 87 HIS A C 1
ATOM 654 O O . HIS A 1 87 ? 19.102 -5.590 -36.141 1.00 80.50 87 HIS A O 1
ATOM 660 N N . GLU A 1 88 ? 20.727 -4.634 -37.377 1.00 79.50 88 GLU A N 1
ATOM 661 C CA . GLU A 1 88 ? 21.585 -5.817 -37.491 1.00 79.50 88 GLU A CA 1
ATOM 662 C C . GLU A 1 88 ? 22.527 -6.004 -36.290 1.00 79.50 88 GLU A C 1
ATOM 664 O O . GLU A 1 88 ? 23.059 -7.097 -36.113 1.00 79.50 88 GLU A O 1
ATOM 669 N N . LEU A 1 89 ? 22.694 -4.992 -35.427 1.00 82.50 89 LEU A N 1
ATOM 670 C CA . LEU A 1 89 ? 23.545 -5.100 -34.242 1.00 82.50 89 LEU A CA 1
ATOM 671 C C . LEU A 1 89 ? 22.883 -5.997 -33.189 1.00 82.50 89 LEU A C 1
ATOM 673 O O . LEU A 1 89 ? 21.869 -5.635 -32.585 1.00 82.50 89 LEU A O 1
ATOM 677 N N . ARG A 1 90 ? 23.469 -7.175 -32.949 1.00 79.38 90 ARG A N 1
ATOM 678 C CA . ARG A 1 90 ? 23.025 -8.105 -31.897 1.00 79.38 90 ARG A CA 1
ATOM 679 C C . ARG A 1 90 ? 24.076 -8.328 -30.820 1.00 79.38 90 ARG A C 1
ATOM 681 O O . ARG A 1 90 ? 23.709 -8.601 -29.677 1.00 79.38 90 ARG A O 1
ATOM 688 N N . THR A 1 91 ? 25.346 -8.225 -31.191 1.00 80.19 91 THR A N 1
ATOM 689 C CA . THR A 1 91 ? 26.504 -8.532 -30.352 1.00 80.19 91 THR A CA 1
ATOM 690 C C . THR A 1 91 ? 27.542 -7.416 -30.389 1.00 80.19 91 THR A C 1
ATOM 692 O O . THR A 1 91 ? 27.530 -6.542 -31.260 1.00 80.19 91 THR A O 1
ATOM 695 N N . TYR A 1 92 ? 28.484 -7.465 -29.450 1.00 80.81 92 TYR A N 1
ATOM 696 C CA . TYR A 1 92 ? 29.621 -6.549 -29.444 1.00 80.81 92 TYR A CA 1
ATOM 697 C C . TYR A 1 92 ? 30.538 -6.738 -30.667 1.00 80.81 92 TYR A C 1
ATOM 699 O O . TYR A 1 92 ? 31.123 -5.772 -31.156 1.00 80.81 92 TYR A O 1
ATOM 707 N N . ASP A 1 93 ? 30.633 -7.951 -31.213 1.00 83.81 93 ASP A N 1
ATOM 708 C CA . ASP A 1 93 ? 31.406 -8.203 -32.433 1.00 83.81 93 ASP A CA 1
ATOM 709 C C . ASP A 1 93 ? 30.783 -7.504 -33.651 1.00 83.81 93 ASP A C 1
ATOM 711 O O . ASP A 1 93 ? 31.508 -6.918 -34.461 1.00 83.81 93 ASP A O 1
ATOM 715 N N . ASP A 1 94 ? 29.449 -7.459 -33.731 1.00 83.75 94 ASP A N 1
ATOM 716 C CA . ASP A 1 94 ? 28.740 -6.698 -34.768 1.00 83.75 94 ASP A CA 1
ATOM 717 C C . ASP A 1 94 ? 29.046 -5.197 -34.659 1.00 83.75 94 ASP A C 1
ATOM 719 O O . ASP A 1 94 ? 29.229 -4.521 -35.671 1.00 83.75 94 ASP A O 1
ATOM 723 N N . LEU A 1 95 ? 29.176 -4.672 -33.433 1.00 85.06 95 LEU A N 1
ATOM 724 C CA . LEU A 1 95 ? 29.563 -3.279 -33.199 1.00 85.06 95 LEU A CA 1
ATOM 725 C C . LEU A 1 95 ? 30.986 -2.993 -33.683 1.00 85.06 95 LEU A C 1
ATOM 727 O O . LEU A 1 95 ? 31.236 -1.946 -34.282 1.00 85.06 95 LEU A O 1
ATOM 731 N N . LEU A 1 96 ? 31.930 -3.903 -33.426 1.00 84.44 96 LEU A N 1
ATOM 732 C CA . LEU A 1 96 ? 33.305 -3.764 -33.907 1.00 84.44 96 LEU A CA 1
ATOM 733 C C . LEU A 1 96 ? 33.364 -3.799 -35.437 1.00 84.44 96 LEU A C 1
ATOM 735 O O . LEU A 1 96 ? 34.081 -2.992 -36.037 1.00 84.44 96 LEU A O 1
ATOM 739 N N . ALA A 1 97 ? 32.588 -4.688 -36.061 1.00 84.44 97 ALA A N 1
ATOM 740 C CA . ALA A 1 97 ? 32.461 -4.768 -37.510 1.00 84.44 97 ALA A CA 1
ATOM 741 C C . ALA A 1 97 ? 31.858 -3.478 -38.087 1.00 84.44 97 ALA A C 1
ATOM 743 O O . ALA A 1 97 ? 32.475 -2.864 -38.959 1.00 84.44 97 ALA A O 1
ATOM 744 N N . TRP A 1 98 ? 30.739 -3.001 -37.537 1.00 86.81 98 TRP A N 1
ATOM 745 C CA . TRP A 1 98 ? 30.108 -1.737 -37.928 1.00 86.81 98 TRP A CA 1
ATOM 746 C C . TRP A 1 98 ? 31.070 -0.550 -37.792 1.00 86.81 98 TRP A C 1
ATOM 748 O O . TRP A 1 98 ? 31.235 0.241 -38.723 1.00 86.81 98 TRP A O 1
ATOM 758 N N . ARG A 1 99 ? 31.799 -0.467 -36.673 1.00 83.69 99 ARG A N 1
ATOM 759 C CA . ARG A 1 99 ? 32.787 0.591 -36.420 1.00 83.69 99 ARG A CA 1
ATOM 760 C C . ARG A 1 99 ? 33.932 0.579 -37.431 1.00 83.69 99 ARG A C 1
ATOM 762 O O . ARG A 1 99 ? 34.488 1.633 -37.725 1.00 83.69 99 ARG A O 1
ATOM 769 N N . SER A 1 100 ? 34.309 -0.593 -37.941 1.00 78.88 100 SER A N 1
ATOM 770 C CA . SER A 1 100 ? 35.357 -0.718 -38.961 1.00 78.88 100 SER A CA 1
ATOM 771 C C . SER A 1 100 ? 34.920 -0.207 -40.338 1.00 78.88 100 SER A C 1
ATOM 773 O O . SER A 1 100 ? 35.769 0.171 -41.144 1.00 78.88 100 SER A O 1
ATOM 775 N N . THR A 1 101 ? 33.608 -0.176 -40.589 1.00 77.31 101 THR A N 1
ATOM 776 C CA . THR A 1 101 ? 32.996 0.289 -41.840 1.00 77.31 101 THR A CA 1
ATOM 777 C C . THR A 1 101 ? 32.436 1.708 -41.765 1.00 77.31 101 THR A C 1
ATOM 779 O O . THR A 1 101 ? 32.161 2.292 -42.809 1.00 77.31 101 THR A O 1
ATOM 782 N N . ALA A 1 102 ? 32.272 2.265 -40.562 1.00 75.56 102 ALA A N 1
ATOM 783 C CA . ALA A 1 102 ? 31.802 3.629 -40.365 1.00 75.56 102 ALA A CA 1
ATOM 784 C C . ALA A 1 102 ? 32.802 4.632 -40.970 1.00 75.56 102 ALA A C 1
ATOM 786 O O . ALA A 1 102 ? 33.984 4.649 -40.611 1.00 75.56 102 ALA A O 1
ATOM 787 N N . GLU A 1 103 ? 32.335 5.454 -41.914 1.00 62.97 103 GLU A N 1
ATOM 788 C CA . GLU A 1 103 ? 33.144 6.525 -42.494 1.00 62.97 103 GLU A CA 1
ATOM 789 C C . GLU A 1 103 ? 33.497 7.563 -41.420 1.00 62.97 103 GLU A C 1
ATOM 791 O O . GLU A 1 103 ? 32.762 7.768 -40.456 1.00 62.97 103 GLU A O 1
ATOM 796 N N . ALA A 1 104 ? 34.655 8.211 -41.562 1.00 59.56 104 ALA A N 1
ATOM 797 C CA . ALA A 1 104 ? 35.128 9.202 -40.602 1.00 59.56 104 ALA A CA 1
ATOM 798 C C . ALA A 1 104 ? 34.261 10.475 -40.654 1.00 59.56 104 ALA A C 1
ATOM 800 O O . ALA A 1 104 ? 34.613 11.446 -41.323 1.00 59.56 104 ALA A O 1
ATOM 801 N N . ALA A 1 105 ? 33.131 10.458 -39.946 1.00 65.62 105 ALA A N 1
ATOM 802 C CA . ALA A 1 105 ? 32.333 11.639 -39.650 1.00 65.62 105 ALA A CA 1
ATOM 803 C C . ALA A 1 105 ? 33.116 12.621 -38.756 1.00 65.62 105 ALA A C 1
ATOM 805 O O . ALA A 1 105 ? 34.154 12.285 -38.171 1.00 65.62 105 ALA A O 1
ATOM 806 N N . GLU A 1 106 ? 32.607 13.849 -38.625 1.00 76.19 106 GLU A N 1
ATOM 807 C CA . GLU A 1 106 ? 33.137 14.818 -37.662 1.00 76.19 106 GLU A CA 1
ATOM 808 C C . GLU A 1 106 ? 33.191 14.199 -36.247 1.00 76.19 106 GLU A C 1
ATOM 810 O O . GLU A 1 106 ? 32.289 13.440 -35.871 1.00 76.19 106 GLU A O 1
ATOM 81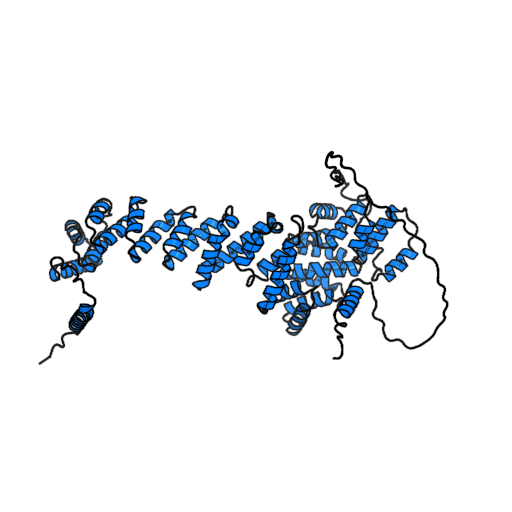5 N N . PRO A 1 107 ? 34.209 14.513 -35.418 1.00 77.69 107 PRO A N 1
ATOM 816 C CA . PRO A 1 107 ? 34.441 13.815 -34.154 1.00 77.69 107 PRO A CA 1
ATOM 817 C C . PRO A 1 107 ? 33.264 13.826 -33.173 1.00 77.69 107 PRO A C 1
ATOM 819 O O . PRO A 1 107 ? 33.182 12.934 -32.337 1.00 77.69 107 PRO A O 1
ATOM 822 N N . GLU A 1 108 ? 32.383 14.829 -33.215 1.00 78.50 108 GLU A N 1
ATOM 823 C CA . GLU A 1 108 ? 31.180 14.877 -32.369 1.00 78.50 108 GLU A CA 1
ATOM 824 C C . GLU A 1 108 ? 30.032 14.032 -32.931 1.00 78.50 108 GLU A C 1
ATOM 826 O O . GLU A 1 108 ? 29.385 13.313 -32.171 1.00 78.50 108 GLU A O 1
ATOM 831 N N . GLN A 1 109 ? 29.831 14.045 -34.250 1.00 82.44 109 GLN A N 1
ATOM 832 C CA . GLN A 1 109 ? 28.808 13.247 -34.926 1.00 82.44 109 GLN A CA 1
ATOM 833 C C . GLN A 1 109 ? 29.097 11.748 -34.783 1.00 82.44 109 GLN A C 1
ATOM 835 O O . GLN A 1 109 ? 28.241 10.995 -34.326 1.00 82.44 109 GLN A O 1
ATOM 840 N N . PHE A 1 110 ? 30.351 11.340 -34.999 1.00 84.75 110 PHE A N 1
ATOM 841 C CA . PHE A 1 110 ? 30.782 9.958 -34.776 1.00 84.75 110 PHE A CA 1
ATOM 842 C C . PHE A 1 110 ? 30.574 9.503 -33.321 1.00 84.75 110 PHE A C 1
ATOM 844 O O . PHE A 1 110 ? 30.271 8.342 -33.048 1.00 84.75 110 PHE A O 1
ATOM 851 N N . LYS A 1 111 ? 30.728 10.410 -32.343 1.00 85.88 111 LYS A N 1
ATOM 852 C CA . LYS A 1 111 ? 30.460 10.084 -30.934 1.00 85.88 111 LYS A CA 1
ATOM 853 C C . LYS A 1 111 ? 28.970 9.877 -30.663 1.00 85.88 111 LYS A C 1
ATOM 855 O O . LYS A 1 111 ? 28.652 9.000 -29.862 1.00 85.88 111 LYS A O 1
ATOM 860 N N . ASN A 1 112 ? 28.087 10.647 -31.301 1.00 87.38 112 ASN A N 1
ATOM 861 C CA . ASN A 1 112 ? 26.642 10.461 -31.176 1.00 87.38 112 ASN A CA 1
ATOM 862 C C . ASN A 1 112 ? 26.185 9.161 -31.855 1.00 87.38 112 ASN A C 1
ATOM 864 O O . ASN A 1 112 ? 25.427 8.406 -31.252 1.00 87.38 112 ASN A O 1
ATOM 868 N N . GLU A 1 113 ? 26.702 8.851 -33.045 1.00 88.75 113 GLU A N 1
ATOM 869 C CA . GLU A 1 113 ? 26.457 7.578 -33.741 1.00 88.75 113 GLU A CA 1
ATOM 870 C C . GLU A 1 113 ? 26.947 6.382 -32.915 1.00 88.75 113 GLU A C 1
ATOM 872 O O . GLU A 1 113 ? 26.221 5.410 -32.717 1.00 88.75 113 GLU A O 1
ATOM 877 N N . LEU A 1 114 ? 28.153 6.467 -32.342 1.00 88.44 114 LEU A N 1
ATOM 878 C CA . LEU A 1 114 ? 28.670 5.405 -31.482 1.00 88.44 114 LEU A CA 1
ATOM 879 C C . LEU A 1 114 ? 27.833 5.248 -30.202 1.00 88.44 114 LEU A C 1
ATOM 881 O O . LEU A 1 114 ? 27.602 4.130 -29.752 1.00 88.44 114 LEU A O 1
ATOM 885 N N . ALA A 1 115 ? 27.344 6.348 -29.625 1.00 89.81 115 ALA A N 1
ATOM 886 C CA . ALA A 1 115 ? 26.435 6.287 -28.485 1.00 89.81 115 ALA A CA 1
ATOM 887 C C . ALA A 1 115 ? 25.081 5.657 -28.852 1.00 89.81 115 ALA A C 1
ATOM 889 O O . ALA A 1 115 ? 24.556 4.874 -28.062 1.00 89.81 115 ALA A O 1
ATOM 890 N N . ARG A 1 116 ? 24.537 5.936 -30.047 1.00 90.69 116 ARG A N 1
ATOM 891 C CA . ARG A 1 116 ? 23.337 5.258 -30.567 1.00 90.69 116 ARG A CA 1
ATOM 892 C C . ARG A 1 116 ? 23.570 3.760 -30.737 1.00 90.69 116 ARG A C 1
ATOM 894 O O . ARG A 1 116 ? 22.741 2.976 -30.285 1.00 90.69 116 ARG A O 1
ATOM 901 N N . ALA A 1 117 ? 24.711 3.363 -31.294 1.00 89.12 117 ALA A N 1
ATOM 902 C CA . ALA A 1 117 ? 25.077 1.958 -31.446 1.00 89.12 117 ALA A CA 1
ATOM 903 C C . ALA A 1 117 ? 25.228 1.238 -30.089 1.00 89.12 117 ALA A C 1
ATOM 905 O O . ALA A 1 117 ? 24.753 0.115 -29.928 1.00 89.12 117 ALA A O 1
ATOM 906 N N . TYR A 1 118 ? 25.818 1.898 -29.083 1.00 90.56 118 TYR A N 1
ATOM 907 C CA . TYR A 1 118 ? 25.882 1.365 -27.719 1.00 90.56 118 TYR A CA 1
ATOM 908 C C . TYR A 1 118 ? 24.491 1.199 -27.093 1.00 90.56 118 TYR A C 1
ATOM 910 O O . TYR A 1 118 ? 24.194 0.134 -26.555 1.00 90.56 118 TYR A O 1
ATOM 918 N N . ILE A 1 119 ? 23.612 2.201 -27.213 1.00 90.75 119 ILE A N 1
ATOM 919 C CA . ILE A 1 119 ? 22.222 2.106 -26.735 1.00 90.75 119 ILE A CA 1
ATOM 920 C C . ILE A 1 119 ? 21.476 0.980 -27.464 1.00 90.75 119 ILE A C 1
ATOM 922 O O . ILE A 1 119 ? 20.760 0.216 -26.824 1.00 90.75 119 ILE A O 1
ATOM 926 N N . ALA A 1 120 ? 21.679 0.819 -28.775 1.00 89.50 120 ALA A N 1
ATOM 927 C CA . ALA A 1 120 ? 21.060 -0.247 -29.563 1.00 89.50 120 ALA A CA 1
ATOM 928 C C . ALA A 1 120 ? 21.406 -1.658 -29.055 1.00 89.50 120 ALA A C 1
ATOM 930 O O . ALA A 1 120 ? 20.601 -2.572 -29.234 1.00 89.50 120 ALA A O 1
ATOM 931 N N . LEU A 1 121 ? 22.563 -1.816 -28.401 1.00 86.81 121 LEU A N 1
ATOM 932 C CA . LEU A 1 121 ? 23.033 -3.056 -27.780 1.00 86.81 121 LEU A CA 1
ATOM 933 C C . LEU A 1 121 ? 22.744 -3.165 -26.273 1.00 86.81 121 LEU A C 1
ATOM 935 O O . LEU A 1 121 ? 23.068 -4.190 -25.683 1.00 86.81 121 LEU A O 1
ATOM 939 N N . GLY A 1 122 ? 22.156 -2.144 -25.642 1.00 83.88 122 GLY A N 1
ATOM 940 C CA . GLY A 1 122 ? 21.921 -2.121 -24.190 1.00 83.88 122 GLY A CA 1
ATOM 941 C C . GLY A 1 122 ? 23.112 -1.639 -23.344 1.00 83.88 122 GLY A C 1
ATOM 942 O O . GLY A 1 122 ? 23.044 -1.622 -22.114 1.00 83.88 122 GLY A O 1
ATOM 943 N N . LEU A 1 123 ? 24.196 -1.179 -23.978 1.00 87.81 123 LEU A N 1
ATOM 944 C CA . LEU A 1 123 ? 25.416 -0.665 -23.335 1.00 87.81 123 LEU A CA 1
ATOM 945 C C . LEU A 1 123 ? 25.244 0.810 -22.922 1.00 87.81 123 LEU A C 1
ATOM 947 O O . LEU A 1 123 ? 25.883 1.733 -23.436 1.00 87.81 123 LEU A O 1
ATOM 951 N N . ASN A 1 124 ? 24.284 1.049 -22.029 1.00 88.56 124 ASN A N 1
ATOM 952 C CA . ASN A 1 124 ? 23.805 2.392 -21.693 1.00 88.56 124 ASN A CA 1
ATOM 953 C C . ASN A 1 124 ? 24.846 3.245 -20.940 1.00 88.56 124 ASN A C 1
ATOM 955 O O . ASN A 1 124 ? 24.961 4.448 -21.199 1.00 88.56 124 ASN A O 1
ATOM 959 N N . GLU A 1 125 ? 25.656 2.639 -20.067 1.00 85.62 125 GLU A N 1
ATOM 960 C CA . GLU A 1 125 ? 26.701 3.365 -19.332 1.00 85.62 125 GLU A CA 1
ATOM 961 C C . GLU A 1 125 ? 27.852 3.760 -20.271 1.00 85.62 125 GLU A C 1
ATOM 963 O O . GLU A 1 125 ? 28.360 4.883 -20.207 1.00 85.62 125 GLU A O 1
ATOM 968 N N . GLU A 1 126 ? 28.223 2.886 -21.209 1.00 86.75 126 GLU A N 1
ATOM 969 C CA . GLU A 1 126 ? 29.205 3.154 -22.261 1.00 86.75 126 GLU A CA 1
ATOM 970 C C . GLU A 1 126 ? 28.739 4.296 -23.166 1.00 86.75 126 GLU A C 1
ATOM 972 O O . GLU A 1 126 ? 29.513 5.212 -23.462 1.00 86.75 126 GLU A O 1
ATOM 977 N N . ALA A 1 127 ? 27.456 4.304 -23.539 1.00 88.62 127 ALA A N 1
ATOM 978 C CA . ALA A 1 127 ? 26.857 5.407 -24.280 1.00 88.62 127 ALA A CA 1
ATOM 979 C C . ALA A 1 127 ? 26.955 6.730 -23.504 1.00 88.62 127 ALA A C 1
ATOM 981 O O . ALA A 1 127 ? 27.338 7.762 -24.061 1.00 88.62 127 ALA A O 1
ATOM 982 N N . ARG A 1 128 ? 26.675 6.726 -22.195 1.00 88.56 128 ARG A N 1
ATOM 983 C CA . ARG A 1 128 ? 26.800 7.929 -21.355 1.00 88.56 128 ARG A CA 1
ATOM 984 C C . ARG A 1 128 ? 28.242 8.406 -21.238 1.00 88.56 128 ARG A C 1
ATOM 986 O O . ARG A 1 128 ? 28.481 9.611 -21.337 1.00 88.56 128 ARG A O 1
ATOM 993 N N . LEU A 1 129 ? 29.193 7.489 -21.061 1.00 87.88 129 LEU A N 1
ATOM 994 C CA . LEU A 1 129 ? 30.620 7.807 -21.038 1.00 87.88 129 LEU A CA 1
ATOM 995 C C . LEU A 1 129 ? 31.072 8.430 -22.360 1.00 87.88 129 LEU A C 1
ATOM 997 O O . LEU A 1 129 ? 31.803 9.421 -22.344 1.00 87.88 129 LEU A O 1
ATOM 1001 N N . GLN A 1 130 ? 30.588 7.906 -23.485 1.00 88.75 130 GLN A N 1
ATOM 1002 C CA . GLN A 1 130 ? 30.887 8.428 -24.814 1.00 88.75 130 GLN A CA 1
ATOM 1003 C C . GLN A 1 130 ? 30.356 9.854 -25.016 1.00 88.75 130 GLN A C 1
ATOM 1005 O O . GLN A 1 130 ? 31.026 10.692 -25.622 1.00 88.75 130 GLN A O 1
ATOM 1010 N N . LEU A 1 131 ? 29.175 10.146 -24.468 1.00 87.25 131 LEU A N 1
ATOM 1011 C CA . LEU A 1 131 ? 28.507 11.444 -24.576 1.00 87.25 131 LEU A CA 1
ATOM 1012 C C . LEU A 1 131 ? 28.998 12.485 -23.555 1.00 87.25 131 LEU A C 1
ATOM 1014 O O . LEU A 1 131 ? 28.492 13.618 -23.543 1.00 87.25 131 LEU A O 1
ATOM 1018 N N . ASN A 1 132 ? 29.961 12.137 -22.694 1.00 86.38 132 ASN A N 1
ATOM 1019 C CA . ASN A 1 132 ? 30.509 13.056 -21.702 1.00 86.38 132 ASN A CA 1
ATOM 1020 C C . ASN A 1 132 ? 31.241 14.228 -22.367 1.00 86.38 132 ASN A C 1
ATOM 1022 O O . ASN A 1 132 ? 32.112 14.059 -23.217 1.00 86.38 132 ASN A O 1
ATOM 1026 N N . GLY A 1 133 ? 30.901 15.444 -21.937 1.00 78.88 133 GLY A N 1
ATOM 1027 C CA . GLY A 1 133 ? 31.514 16.675 -22.439 1.00 78.88 133 GLY A CA 1
ATOM 1028 C C . GLY A 1 133 ? 31.019 17.136 -23.814 1.00 78.88 133 GLY A C 1
ATOM 1029 O O . GLY A 1 133 ? 31.365 18.241 -24.214 1.00 78.88 133 GLY A O 1
ATOM 1030 N N . ILE A 1 134 ? 30.182 16.353 -24.503 1.00 83.81 134 ILE A N 1
ATOM 1031 C CA . ILE A 1 134 ? 29.513 16.781 -25.741 1.00 83.81 134 ILE A CA 1
ATOM 1032 C C . ILE A 1 134 ? 28.360 17.719 -25.373 1.00 83.81 134 ILE A C 1
ATOM 1034 O O . ILE A 1 134 ? 27.664 17.502 -24.378 1.00 83.81 134 ILE A O 1
ATOM 1038 N N . VAL A 1 135 ? 28.119 18.769 -26.149 1.00 79.94 135 VAL A N 1
ATOM 1039 C CA . VAL A 1 135 ? 26.993 19.685 -25.928 1.00 79.94 135 VAL A CA 1
ATOM 1040 C C . VAL A 1 135 ? 26.150 19.718 -27.192 1.00 79.94 135 VAL A C 1
ATOM 1042 O O . VAL A 1 135 ? 26.670 19.928 -28.275 1.00 79.94 135 VAL A O 1
ATOM 1045 N N . GLY A 1 136 ? 24.846 19.496 -27.059 1.00 81.06 136 GLY A N 1
ATOM 1046 C CA . GLY A 1 136 ? 23.930 19.494 -28.195 1.00 81.06 136 GLY A CA 1
ATOM 1047 C C . GLY A 1 136 ? 22.587 18.850 -27.846 1.00 81.06 136 GLY A C 1
ATOM 1048 O O . GLY A 1 136 ? 22.507 18.119 -26.851 1.00 81.06 136 GLY A O 1
ATOM 1049 N N . PRO A 1 137 ? 21.530 19.129 -28.630 1.00 82.12 137 PRO A N 1
ATOM 1050 C CA . PRO A 1 137 ? 20.200 18.565 -28.409 1.00 82.12 137 PRO A CA 1
ATOM 1051 C C . PRO A 1 137 ? 20.198 17.035 -28.543 1.00 82.12 137 PRO A C 1
ATOM 1053 O O . PRO A 1 137 ? 19.692 16.358 -27.651 1.00 82.12 137 PRO A O 1
ATOM 1056 N N . GLU A 1 138 ? 20.852 16.490 -29.571 1.00 85.25 138 GLU A N 1
ATOM 1057 C CA . GLU A 1 138 ? 20.959 15.045 -29.817 1.00 85.25 138 GLU A CA 1
ATOM 1058 C C . GLU A 1 138 ? 21.703 14.322 -28.682 1.00 85.25 138 GLU A C 1
ATOM 1060 O O . GLU A 1 138 ? 21.163 13.423 -28.041 1.00 85.25 138 GLU A O 1
ATOM 1065 N N . ALA A 1 139 ? 22.907 14.787 -28.332 1.00 85.88 139 ALA A N 1
ATOM 1066 C CA . ALA A 1 139 ? 23.687 14.220 -27.231 1.00 85.88 139 ALA A CA 1
ATOM 1067 C C . ALA A 1 139 ? 22.951 14.308 -25.878 1.00 85.88 139 ALA A C 1
ATOM 1069 O O . ALA A 1 139 ? 23.112 13.438 -25.018 1.00 85.88 139 ALA A O 1
ATOM 1070 N N . SER A 1 140 ? 22.134 15.350 -25.667 1.00 86.62 140 SER A N 1
ATOM 1071 C CA . SER A 1 140 ? 21.273 15.446 -24.486 1.00 86.62 140 SER A CA 1
ATOM 1072 C C . SER A 1 140 ? 20.103 14.463 -24.535 1.00 86.62 140 SER A C 1
ATOM 1074 O O . SER A 1 140 ? 19.744 13.936 -23.482 1.00 86.62 140 SER A O 1
ATOM 1076 N N . ALA A 1 141 ? 19.496 14.237 -25.701 1.00 87.62 141 ALA A N 1
ATOM 1077 C CA . ALA A 1 141 ? 18.406 13.283 -25.881 1.00 87.62 141 ALA A CA 1
ATOM 1078 C C . ALA A 1 141 ? 18.891 11.846 -25.649 1.00 87.62 141 ALA A C 1
ATOM 1080 O O . ALA A 1 141 ? 18.305 11.131 -24.838 1.00 87.62 141 ALA A O 1
ATOM 1081 N N . LEU A 1 142 ? 20.026 11.468 -26.244 1.00 89.25 142 LEU A N 1
ATOM 1082 C CA . LEU A 1 142 ? 20.647 10.152 -26.066 1.00 89.25 142 LEU A CA 1
ATOM 1083 C C . LEU A 1 142 ? 21.065 9.894 -24.614 1.00 89.25 142 LEU A C 1
ATOM 1085 O O . LEU A 1 142 ? 20.829 8.810 -24.091 1.00 89.25 142 LEU A O 1
ATOM 1089 N N . ARG A 1 143 ? 21.598 10.902 -23.907 1.00 88.81 143 ARG A N 1
ATOM 1090 C CA . ARG A 1 143 ? 21.874 10.785 -22.462 1.00 88.81 143 ARG A CA 1
ATOM 1091 C C . ARG A 1 143 ? 20.616 10.512 -21.648 1.00 88.81 143 ARG A C 1
ATOM 1093 O O . ARG A 1 143 ? 20.646 9.690 -20.739 1.00 88.81 143 ARG A O 1
ATOM 1100 N N . ARG A 1 144 ? 19.520 11.216 -21.943 1.00 88.19 144 ARG A N 1
ATOM 1101 C CA . ARG A 1 144 ? 18.238 11.027 -21.248 1.00 88.19 144 ARG A CA 1
ATOM 1102 C C . ARG A 1 144 ? 17.642 9.657 -21.555 1.00 88.19 144 ARG A C 1
ATOM 1104 O O . ARG A 1 144 ? 17.098 9.034 -20.648 1.00 88.19 144 ARG A O 1
ATOM 1111 N N . LEU A 1 145 ? 17.787 9.182 -22.791 1.00 89.38 145 LEU A N 1
ATOM 1112 C CA . LEU A 1 145 ? 17.384 7.838 -23.179 1.00 89.38 145 LEU A CA 1
ATOM 1113 C C . LEU A 1 145 ? 18.211 6.771 -22.459 1.00 89.38 145 LEU A C 1
ATOM 1115 O O . LEU A 1 145 ? 17.622 5.888 -21.854 1.00 89.38 145 LEU A O 1
ATOM 1119 N N . ALA A 1 146 ? 19.540 6.885 -22.428 1.00 88.44 146 ALA A N 1
ATOM 1120 C CA . ALA A 1 146 ? 20.391 5.949 -21.693 1.00 88.44 146 ALA A CA 1
ATOM 1121 C C . ALA A 1 146 ? 20.024 5.896 -20.198 1.00 88.44 146 ALA A C 1
ATOM 1123 O O . ALA A 1 146 ? 19.910 4.823 -19.621 1.00 88.44 146 ALA A O 1
ATOM 1124 N N . VAL A 1 147 ? 19.720 7.044 -19.580 1.00 85.75 147 VAL A N 1
ATOM 1125 C CA . VAL A 1 147 ? 19.240 7.103 -18.187 1.00 85.75 147 VAL A CA 1
ATOM 1126 C C . VAL A 1 147 ? 17.866 6.438 -18.012 1.00 85.75 147 VAL A C 1
ATOM 1128 O O . VAL A 1 147 ? 17.650 5.731 -17.026 1.00 85.75 147 VAL A O 1
ATOM 1131 N N . LEU A 1 148 ? 16.935 6.626 -18.957 1.00 86.81 148 LEU A N 1
ATOM 1132 C CA . LEU A 1 148 ? 15.655 5.904 -18.972 1.00 86.81 148 LEU A CA 1
ATOM 1133 C C . LEU A 1 148 ? 15.895 4.389 -19.085 1.00 86.81 148 LEU A C 1
ATOM 1135 O O . LEU A 1 148 ? 15.285 3.606 -18.355 1.00 86.81 148 LEU A O 1
ATOM 1139 N N . MET A 1 149 ? 16.825 3.990 -19.951 1.00 86.19 149 MET A N 1
ATOM 1140 C CA . MET A 1 149 ? 17.233 2.610 -20.189 1.00 86.19 149 MET A CA 1
ATOM 1141 C C . MET A 1 149 ? 18.121 2.028 -19.085 1.00 86.19 149 MET A C 1
ATOM 1143 O O . MET A 1 149 ? 18.295 0.827 -19.046 1.00 86.19 149 MET A O 1
ATOM 1147 N N . GLU A 1 150 ? 18.598 2.786 -18.104 1.00 79.12 150 GLU A N 1
ATOM 1148 C CA . GLU A 1 150 ? 19.266 2.229 -16.913 1.00 79.12 150 GLU A CA 1
ATOM 1149 C C . GLU A 1 150 ? 18.289 1.936 -15.772 1.00 79.12 150 GLU A C 1
ATOM 1151 O O . GLU A 1 150 ? 18.605 1.172 -14.868 1.00 79.12 150 GLU A O 1
ATOM 1156 N N . ASP A 1 151 ? 17.104 2.551 -15.795 1.00 72.06 151 ASP A N 1
ATOM 1157 C CA . ASP A 1 151 ? 16.056 2.449 -14.768 1.00 72.06 151 ASP A CA 1
ATOM 1158 C C . ASP A 1 151 ? 16.440 2.948 -13.355 1.00 72.06 151 ASP A C 1
ATOM 1160 O O . ASP A 1 151 ? 15.603 2.987 -12.451 1.00 72.06 151 ASP A O 1
ATOM 1164 N N . ARG A 1 152 ? 17.679 3.417 -13.168 1.00 66.00 152 ARG A N 1
ATOM 1165 C CA . ARG A 1 152 ? 18.241 3.876 -11.884 1.00 66.00 152 ARG A CA 1
ATOM 1166 C C . ARG A 1 152 ? 17.763 5.260 -11.445 1.00 66.00 152 ARG A C 1
ATOM 1168 O O . ARG A 1 152 ? 17.902 5.606 -10.276 1.00 66.00 152 ARG A O 1
ATOM 1175 N N . ALA A 1 153 ? 17.220 6.062 -12.361 1.00 66.44 153 ALA A N 1
ATOM 1176 C CA . ALA A 1 153 ? 16.789 7.436 -12.103 1.00 66.44 153 ALA A CA 1
ATOM 1177 C C . ALA A 1 153 ? 15.309 7.656 -12.458 1.00 66.44 153 ALA A C 1
ATOM 1179 O O . ALA A 1 153 ? 14.705 6.896 -13.224 1.00 66.44 153 ALA A O 1
ATOM 1180 N N . ALA A 1 154 ? 14.702 8.694 -11.874 1.00 68.44 154 ALA A N 1
ATOM 1181 C CA . ALA A 1 154 ? 13.369 9.124 -12.276 1.00 68.44 154 ALA A CA 1
ATOM 1182 C C . ALA A 1 154 ? 13.440 9.679 -13.711 1.00 68.44 154 ALA A C 1
ATOM 1184 O O . ALA A 1 154 ? 14.297 10.526 -13.984 1.00 68.44 154 ALA A O 1
ATOM 1185 N N . PRO A 1 155 ? 12.587 9.206 -14.636 1.00 79.12 155 PRO A N 1
ATOM 1186 C CA . PRO A 1 155 ? 12.629 9.672 -16.011 1.00 79.12 155 PRO A CA 1
ATOM 1187 C C . PRO A 1 155 ? 12.108 11.108 -16.111 1.00 79.12 155 PRO A C 1
ATOM 1189 O O . PRO A 1 155 ? 11.174 11.497 -15.408 1.00 79.12 155 PRO A O 1
ATOM 1192 N N . ASP A 1 156 ? 12.675 11.890 -17.029 1.00 82.88 156 ASP A N 1
ATOM 1193 C CA . ASP A 1 156 ? 12.159 13.222 -17.351 1.00 82.88 156 ASP A CA 1
ATOM 1194 C C . ASP A 1 156 ? 10.901 13.095 -18.223 1.00 82.88 156 ASP A C 1
ATOM 1196 O O . ASP A 1 156 ? 10.953 13.092 -19.455 1.00 82.88 156 ASP A O 1
ATOM 1200 N N . LEU A 1 157 ? 9.758 12.929 -17.555 1.00 83.75 157 LEU A N 1
ATOM 1201 C CA . LEU A 1 157 ? 8.457 12.762 -18.201 1.00 83.75 157 LEU A CA 1
ATOM 1202 C C . LEU A 1 157 ? 8.085 13.953 -19.086 1.00 83.75 157 LEU A C 1
ATOM 1204 O O . LEU A 1 157 ? 7.416 13.761 -20.099 1.00 83.75 157 LEU A O 1
ATOM 1208 N N . GLU A 1 158 ? 8.482 15.170 -18.713 1.00 85.50 158 GLU A N 1
ATOM 1209 C CA . GLU A 1 158 ? 8.160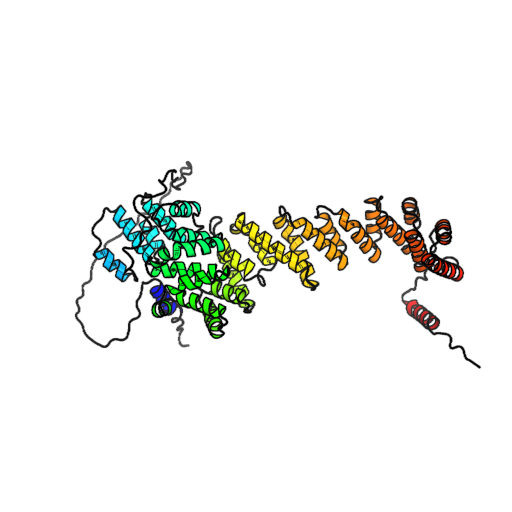 16.358 -19.497 1.00 85.50 158 GLU A CA 1
ATOM 1210 C C . GLU A 1 158 ? 8.936 16.360 -20.813 1.00 85.50 158 GLU A C 1
ATOM 1212 O O . GLU A 1 158 ? 8.330 16.557 -21.866 1.00 85.50 158 GLU A O 1
ATOM 1217 N N . PHE A 1 159 ? 10.234 16.053 -20.761 1.00 86.62 159 PHE A N 1
ATOM 1218 C CA . PHE A 1 159 ? 11.067 15.910 -21.949 1.00 86.62 159 PHE A CA 1
ATOM 1219 C C . PHE A 1 159 ? 10.510 14.848 -22.905 1.00 86.62 159 PHE A C 1
ATOM 1221 O O . PHE A 1 159 ? 10.276 15.140 -24.075 1.00 86.62 159 PHE A O 1
ATOM 1228 N N . PHE A 1 160 ? 10.240 13.632 -22.419 1.00 88.00 160 PHE A N 1
ATOM 1229 C CA . PHE A 1 160 ? 9.733 12.561 -23.284 1.00 88.00 160 PHE A CA 1
ATOM 1230 C C . PHE A 1 160 ? 8.319 12.841 -23.808 1.00 88.00 160 PHE A C 1
ATOM 1232 O O . PHE A 1 160 ? 8.009 12.453 -24.931 1.00 88.00 160 PHE A O 1
ATOM 1239 N N . ARG A 1 161 ? 7.471 13.549 -23.046 1.00 87.56 161 ARG A N 1
ATOM 1240 C CA . ARG A 1 161 ? 6.160 14.003 -23.535 1.00 87.56 161 ARG A CA 1
ATOM 1241 C C . ARG A 1 161 ? 6.323 14.976 -24.698 1.00 87.56 161 ARG A C 1
ATOM 1243 O O . ARG A 1 161 ? 5.709 14.776 -25.735 1.00 87.56 161 ARG A O 1
ATOM 1250 N N . GLN A 1 162 ? 7.172 15.987 -24.521 1.00 84.50 162 GLN A N 1
ATOM 1251 C CA . GLN A 1 162 ? 7.457 16.994 -25.540 1.00 84.50 162 GLN A CA 1
ATOM 1252 C C . GLN A 1 162 ? 8.033 16.366 -26.821 1.00 84.50 162 GLN A C 1
ATOM 1254 O O . GLN A 1 162 ? 7.632 16.750 -27.912 1.00 84.50 162 GLN A O 1
ATOM 1259 N N . GLN A 1 163 ? 8.916 15.368 -26.693 1.00 82.19 163 GLN A N 1
ATOM 1260 C CA . GLN A 1 163 ? 9.436 14.606 -27.836 1.00 82.19 163 GLN A CA 1
ATOM 1261 C C . GLN A 1 163 ? 8.352 13.767 -28.525 1.00 82.19 163 GLN A C 1
ATOM 1263 O O . GLN A 1 163 ? 8.290 13.737 -29.745 1.00 82.19 163 GLN A O 1
ATOM 1268 N N . ALA A 1 164 ? 7.462 13.118 -27.768 1.00 82.44 164 ALA A N 1
ATOM 1269 C CA . ALA A 1 164 ? 6.382 12.306 -28.336 1.00 82.44 164 ALA A CA 1
ATOM 1270 C C . ALA A 1 164 ? 5.312 13.126 -29.086 1.00 82.44 164 ALA A C 1
ATOM 1272 O O . ALA A 1 164 ? 4.557 12.557 -29.876 1.00 82.44 164 ALA A O 1
ATOM 1273 N N . ASP A 1 165 ? 5.228 14.434 -28.824 1.00 80.81 165 ASP A N 1
ATOM 1274 C CA . ASP A 1 165 ? 4.336 15.362 -29.529 1.00 80.81 165 ASP A CA 1
ATOM 1275 C C . ASP A 1 165 ? 4.939 15.852 -30.866 1.00 80.81 165 ASP A C 1
ATOM 1277 O O . ASP A 1 165 ? 4.230 16.454 -31.678 1.00 80.81 165 ASP A O 1
ATOM 1281 N N . CYS A 1 166 ? 6.226 15.587 -31.122 1.00 77.94 166 CYS A N 1
ATOM 1282 C CA . CYS A 1 166 ? 6.868 15.901 -32.394 1.00 77.94 166 CYS A CA 1
ATOM 1283 C C . CYS A 1 166 ? 6.463 14.895 -33.488 1.00 77.94 166 CYS A C 1
ATOM 1285 O O . CYS A 1 166 ? 6.398 13.690 -33.230 1.00 77.94 166 CYS A O 1
ATOM 1287 N N . PRO A 1 167 ? 6.203 15.357 -34.727 1.00 62.75 167 PRO A N 1
ATOM 1288 C CA . PRO A 1 167 ? 6.042 14.457 -35.862 1.00 62.75 167 PRO A CA 1
ATOM 1289 C C . PRO A 1 167 ? 7.344 13.675 -36.087 1.00 62.75 167 PRO A C 1
ATOM 1291 O O . PRO A 1 167 ? 8.429 14.228 -35.943 1.00 62.75 167 PRO A O 1
ATOM 1294 N N . ASP A 1 168 ? 7.211 12.388 -36.410 1.00 63.00 168 ASP A N 1
ATOM 1295 C CA . ASP A 1 168 ? 8.301 11.458 -36.747 1.00 63.00 168 ASP A CA 1
ATOM 1296 C C . ASP A 1 168 ? 9.259 11.038 -35.614 1.00 63.00 168 ASP A C 1
ATOM 1298 O O . ASP A 1 168 ? 10.155 10.240 -35.863 1.00 63.00 168 ASP A O 1
ATOM 1302 N N . VAL A 1 169 ? 9.025 11.459 -34.365 1.00 64.06 169 VAL A N 1
ATOM 1303 C CA . VAL A 1 169 ? 9.809 11.011 -33.198 1.00 64.06 169 VAL A CA 1
ATOM 1304 C C . VAL A 1 169 ? 9.144 9.810 -32.517 1.00 64.06 169 VAL A C 1
ATOM 1306 O O . VAL A 1 169 ? 7.935 9.800 -32.272 1.00 64.06 169 VAL A O 1
ATOM 1309 N N . SER A 1 170 ? 9.938 8.785 -32.190 1.00 69.56 170 SER A N 1
ATOM 1310 C CA . SER A 1 170 ? 9.458 7.528 -31.590 1.00 69.56 170 SER A CA 1
ATOM 1311 C C . SER A 1 170 ? 8.812 7.738 -30.203 1.00 69.56 170 SER A C 1
ATOM 1313 O O . SER A 1 170 ? 9.481 7.845 -29.171 1.00 69.56 170 SER A O 1
ATOM 1315 N N . GLY A 1 171 ? 7.476 7.783 -30.150 1.00 81.19 171 GLY A N 1
ATOM 1316 C CA . GLY A 1 171 ? 6.671 7.998 -28.939 1.00 81.19 171 GLY A CA 1
ATOM 1317 C C . GLY A 1 171 ? 6.689 6.817 -27.957 1.00 81.19 171 GLY A C 1
ATOM 1318 O O . GLY A 1 171 ? 6.184 6.921 -26.830 1.00 81.19 171 GLY A O 1
ATOM 1319 N N . ILE A 1 172 ? 7.297 5.695 -28.352 1.00 87.19 172 ILE A N 1
ATOM 1320 C CA . ILE A 1 172 ? 7.495 4.516 -27.503 1.00 87.19 172 ILE A CA 1
ATOM 1321 C C . ILE A 1 172 ? 8.278 4.837 -26.219 1.00 87.19 172 ILE A C 1
ATOM 1323 O O . ILE A 1 172 ? 7.958 4.302 -25.156 1.00 87.19 172 ILE A O 1
ATOM 1327 N N . TRP A 1 173 ? 9.230 5.774 -26.271 1.00 89.38 173 TRP A N 1
ATOM 1328 C CA . TRP A 1 173 ? 10.061 6.144 -25.118 1.00 89.38 173 TRP A CA 1
ATOM 1329 C C . TRP A 1 173 ? 9.264 6.830 -24.016 1.00 89.38 173 TRP A C 1
ATOM 1331 O O . TRP A 1 173 ? 9.488 6.583 -22.832 1.00 89.38 173 TRP A O 1
ATOM 1341 N N . TYR A 1 174 ? 8.264 7.630 -24.387 1.00 89.38 174 TYR A N 1
ATOM 1342 C CA . TYR A 1 174 ? 7.348 8.200 -23.408 1.00 89.38 174 TYR A CA 1
ATOM 1343 C C . TYR A 1 174 ? 6.438 7.140 -22.781 1.00 89.38 174 TYR A C 1
ATOM 1345 O O . TYR A 1 174 ? 6.144 7.214 -21.590 1.00 89.38 174 TYR A O 1
ATOM 1353 N N . SER A 1 175 ? 6.039 6.124 -23.552 1.00 89.38 175 SER A N 1
ATOM 1354 C CA . SER A 1 175 ? 5.267 4.986 -23.031 1.00 89.38 175 SER A CA 1
ATOM 1355 C C . SER A 1 175 ? 6.067 4.227 -21.968 1.00 89.38 175 SER A C 1
ATOM 1357 O O . SER A 1 175 ? 5.548 3.945 -20.889 1.00 89.38 175 SER A O 1
ATOM 1359 N N . LEU A 1 176 ? 7.356 3.981 -22.232 1.00 89.00 176 LEU A N 1
ATOM 1360 C CA . LEU A 1 176 ? 8.287 3.381 -21.274 1.00 89.00 176 LEU A CA 1
ATOM 1361 C C . LEU A 1 176 ? 8.476 4.264 -20.030 1.00 89.00 176 LEU A C 1
ATOM 1363 O O . LEU A 1 176 ? 8.396 3.766 -18.910 1.00 89.00 176 LEU A O 1
ATOM 1367 N N . ALA A 1 177 ? 8.665 5.575 -20.206 1.00 86.88 177 ALA A N 1
ATOM 1368 C CA . ALA A 1 177 ? 8.818 6.515 -19.096 1.00 86.88 177 ALA A CA 1
ATOM 1369 C C . ALA A 1 177 ? 7.564 6.589 -18.201 1.00 86.88 177 ALA A C 1
ATOM 1371 O O . ALA A 1 177 ? 7.678 6.685 -16.977 1.00 86.88 177 ALA A O 1
ATOM 1372 N N . LEU A 1 178 ? 6.369 6.496 -18.794 1.00 86.56 178 LEU A N 1
ATOM 1373 C CA . LEU A 1 178 ? 5.091 6.521 -18.080 1.00 86.56 178 LEU A CA 1
ATOM 1374 C C . LEU A 1 178 ? 4.843 5.295 -17.197 1.00 86.56 178 LEU A C 1
ATOM 1376 O O . LEU A 1 178 ? 4.083 5.424 -16.237 1.00 86.56 178 LEU A O 1
ATOM 1380 N N . LEU A 1 179 ? 5.475 4.143 -17.462 1.00 82.94 179 LEU A N 1
ATOM 1381 C CA . LEU A 1 179 ? 5.227 2.902 -16.708 1.00 82.94 179 LEU A CA 1
ATOM 1382 C C . LEU A 1 179 ? 5.396 3.072 -15.194 1.00 82.94 179 LEU A C 1
ATOM 1384 O O . LEU A 1 179 ? 4.675 2.441 -14.426 1.00 82.94 179 LEU A O 1
ATOM 1388 N N . LYS A 1 180 ? 6.311 3.946 -14.757 1.00 74.88 180 LYS A N 1
ATOM 1389 C CA . LYS A 1 180 ? 6.541 4.215 -13.328 1.00 74.88 180 LYS A CA 1
ATOM 1390 C C . LYS A 1 180 ? 5.435 5.040 -12.670 1.00 74.88 180 LYS A C 1
ATOM 1392 O O . LYS A 1 180 ? 5.233 4.925 -11.465 1.00 74.88 180 LYS A O 1
ATOM 1397 N N . LYS A 1 181 ? 4.749 5.891 -13.437 1.00 76.12 181 LYS A N 1
ATOM 1398 C CA . LYS A 1 181 ? 3.760 6.842 -12.913 1.00 76.12 181 LYS A CA 1
ATOM 1399 C C . LYS A 1 181 ? 2.332 6.342 -13.085 1.00 76.12 181 LYS A C 1
ATOM 1401 O O . LYS A 1 181 ? 1.562 6.375 -12.134 1.00 76.12 181 LYS A O 1
ATOM 1406 N N . ASP A 1 182 ? 1.992 5.888 -14.286 1.00 79.25 182 ASP A N 1
ATOM 1407 C CA . ASP A 1 182 ? 0.652 5.426 -14.635 1.00 79.25 182 ASP A CA 1
ATOM 1408 C C . ASP A 1 182 ? 0.743 4.267 -15.632 1.00 79.25 182 ASP A C 1
ATOM 1410 O O . ASP A 1 182 ? 0.891 4.448 -16.845 1.00 79.25 182 ASP A O 1
ATOM 1414 N N . ARG A 1 183 ? 0.634 3.047 -15.096 1.00 84.12 183 ARG A N 1
ATOM 1415 C CA . ARG A 1 183 ? 0.740 1.804 -15.868 1.00 84.12 183 ARG A CA 1
ATOM 1416 C C . ARG A 1 183 ? -0.399 1.654 -16.885 1.00 84.12 183 ARG A C 1
ATOM 1418 O O . ARG A 1 183 ? -0.173 1.102 -17.958 1.00 84.12 183 ARG A O 1
ATOM 1425 N N . LYS A 1 184 ? -1.597 2.183 -16.598 1.00 83.25 184 LYS A N 1
ATOM 1426 C CA . LYS A 1 184 ? -2.758 2.103 -17.504 1.00 83.25 184 LYS A CA 1
ATOM 1427 C C . LYS A 1 184 ? -2.630 3.094 -18.657 1.00 83.25 184 LYS A C 1
ATOM 1429 O O . LYS A 1 184 ? -2.886 2.739 -19.808 1.00 83.25 184 LYS A O 1
ATOM 1434 N N . ALA A 1 185 ? -2.204 4.326 -18.378 1.00 85.94 185 ALA A N 1
ATOM 1435 C CA . ALA A 1 185 ? -1.911 5.295 -19.433 1.00 85.94 185 ALA A CA 1
ATOM 1436 C C . ALA A 1 185 ? -0.740 4.831 -20.313 1.00 85.94 185 ALA A C 1
ATOM 1438 O O . ALA A 1 185 ? -0.811 4.957 -21.538 1.00 85.94 185 ALA A O 1
ATOM 1439 N N . ALA A 1 186 ? 0.296 4.237 -19.709 1.00 86.25 186 ALA A N 1
ATOM 1440 C CA . ALA A 1 186 ? 1.398 3.623 -20.442 1.00 86.25 186 ALA A CA 1
ATOM 1441 C C . ALA A 1 186 ? 0.904 2.509 -21.379 1.00 86.25 186 ALA A C 1
ATOM 1443 O O . ALA A 1 186 ? 1.255 2.515 -22.556 1.00 86.25 186 ALA A O 1
ATOM 1444 N N . ALA A 1 187 ? 0.044 1.601 -20.899 1.00 88.19 187 ALA A N 1
ATOM 1445 C CA . ALA A 1 187 ? -0.511 0.504 -21.697 1.00 88.19 187 ALA A CA 1
ATOM 1446 C C . ALA A 1 187 ? -1.229 0.992 -22.964 1.00 88.19 187 ALA A C 1
ATOM 1448 O O . ALA A 1 187 ? -0.987 0.471 -24.053 1.00 88.19 187 ALA A O 1
ATOM 1449 N N . ARG A 1 188 ? -2.066 2.032 -22.839 1.00 88.56 188 ARG A N 1
ATOM 1450 C CA . ARG A 1 188 ? -2.770 2.634 -23.985 1.00 88.56 188 ARG A CA 1
ATOM 1451 C C . ARG A 1 188 ? -1.796 3.187 -25.021 1.00 88.56 188 ARG A C 1
ATOM 1453 O O . ARG A 1 188 ? -1.958 2.921 -26.207 1.00 88.56 188 ARG A O 1
ATOM 1460 N N . ARG A 1 189 ? -0.751 3.893 -24.579 1.00 88.19 189 ARG A N 1
ATOM 1461 C CA . ARG A 1 189 ? 0.262 4.432 -25.498 1.00 88.19 189 ARG A CA 1
ATOM 1462 C C . ARG A 1 189 ? 1.117 3.344 -26.144 1.00 88.19 189 ARG A C 1
ATOM 1464 O O . ARG A 1 189 ? 1.402 3.442 -27.334 1.00 88.19 189 ARG A O 1
ATOM 1471 N N . PHE A 1 190 ? 1.464 2.283 -25.412 1.00 89.44 190 PHE A N 1
ATOM 1472 C CA . PHE A 1 190 ? 2.115 1.108 -26.000 1.00 89.44 190 PHE A CA 1
ATOM 1473 C C . PHE A 1 190 ? 1.260 0.479 -27.105 1.00 89.44 190 PHE A C 1
ATOM 1475 O O . PHE A 1 190 ? 1.810 0.062 -28.122 1.00 89.44 190 PHE A O 1
ATOM 1482 N N . ASP A 1 191 ? -0.066 0.440 -26.940 1.00 89.00 191 ASP A N 1
ATOM 1483 C CA . ASP A 1 191 ? -0.969 -0.076 -27.972 1.00 89.00 191 ASP A CA 1
ATOM 1484 C C . ASP A 1 191 ? -0.969 0.790 -29.235 1.00 89.00 191 ASP A C 1
ATOM 1486 O O . ASP A 1 191 ? -0.797 0.288 -30.347 1.00 89.00 191 ASP A O 1
ATOM 1490 N N . GLU A 1 192 ? -1.100 2.106 -29.055 1.00 88.44 192 GLU A N 1
ATOM 1491 C CA . GLU A 1 192 ? -1.090 3.095 -30.139 1.00 88.44 192 GLU A CA 1
ATOM 1492 C C . GLU A 1 192 ? 0.231 3.079 -30.924 1.00 88.44 192 GLU A C 1
ATOM 1494 O O . GLU A 1 192 ? 0.249 3.322 -32.132 1.00 88.44 192 GLU A O 1
ATOM 1499 N N . ARG A 1 193 ? 1.341 2.766 -30.243 1.00 87.25 193 ARG A N 1
ATOM 1500 C CA . ARG A 1 193 ? 2.713 2.884 -30.758 1.00 87.25 193 ARG A CA 1
ATOM 1501 C C . ARG A 1 193 ? 3.414 1.535 -30.955 1.00 87.25 193 ARG A C 1
ATOM 1503 O O . ARG A 1 193 ? 4.621 1.485 -31.175 1.00 87.25 193 ARG A O 1
ATOM 1510 N N . ILE A 1 194 ? 2.679 0.419 -30.964 1.00 87.69 194 ILE A N 1
ATOM 1511 C CA . ILE A 1 194 ? 3.261 -0.935 -31.065 1.00 87.69 194 ILE A CA 1
ATOM 1512 C C . ILE A 1 194 ? 4.081 -1.158 -32.350 1.00 87.69 194 ILE A C 1
ATOM 1514 O O . ILE A 1 194 ? 5.014 -1.961 -32.380 1.00 87.69 194 ILE A O 1
ATOM 1518 N N . ASN A 1 195 ? 3.757 -0.443 -33.430 1.00 87.00 195 ASN A N 1
ATOM 1519 C CA . ASN A 1 195 ? 4.509 -0.523 -34.683 1.00 87.00 195 ASN A CA 1
ATOM 1520 C C . ASN A 1 195 ? 5.894 0.128 -34.583 1.00 87.00 195 ASN A C 1
ATOM 1522 O O . ASN A 1 195 ? 6.802 -0.306 -35.284 1.00 87.00 195 ASN A O 1
ATOM 1526 N N . GLU A 1 196 ? 6.068 1.123 -33.714 1.00 86.75 196 GLU A N 1
ATOM 1527 C CA . GLU A 1 196 ? 7.377 1.726 -33.440 1.00 86.75 196 GLU A CA 1
ATOM 1528 C C . GLU A 1 196 ? 8.249 0.731 -32.677 1.00 86.75 196 GLU A C 1
ATOM 1530 O O . GLU A 1 196 ? 9.375 0.467 -33.086 1.00 86.75 196 GLU A O 1
ATOM 1535 N N . PHE A 1 197 ? 7.679 0.060 -31.668 1.00 88.56 197 PHE A N 1
ATOM 1536 C CA . PHE A 1 197 ? 8.355 -1.027 -30.954 1.00 88.56 197 PHE A CA 1
ATOM 1537 C C . PHE A 1 197 ? 8.876 -2.116 -31.903 1.00 88.56 197 PHE A C 1
ATOM 1539 O O . PHE A 1 197 ? 10.004 -2.571 -31.754 1.00 88.56 197 PHE A O 1
ATOM 1546 N N . ARG A 1 198 ? 8.093 -2.507 -32.917 1.00 87.56 198 ARG A N 1
ATOM 1547 C CA . ARG A 1 198 ? 8.486 -3.528 -33.909 1.00 87.56 198 ARG A CA 1
ATOM 1548 C C . ARG A 1 198 ? 9.696 -3.154 -34.761 1.00 87.56 198 ARG A C 1
ATOM 1550 O O . ARG A 1 198 ? 10.370 -4.057 -35.248 1.00 87.56 198 ARG A O 1
ATOM 1557 N N . ARG A 1 199 ? 9.938 -1.860 -34.977 1.00 86.56 199 ARG A N 1
ATOM 1558 C CA . ARG A 1 199 ? 11.047 -1.362 -35.806 1.00 86.56 199 ARG A CA 1
ATOM 1559 C C . ARG A 1 199 ? 12.365 -1.283 -35.038 1.00 86.56 199 ARG A C 1
ATOM 1561 O O . ARG A 1 199 ? 13.418 -1.212 -35.662 1.00 86.56 199 ARG A O 1
ATOM 1568 N N . LEU A 1 200 ? 12.313 -1.328 -33.707 1.00 88.25 200 LEU A N 1
ATOM 1569 C CA . LEU A 1 200 ? 13.507 -1.245 -32.875 1.00 88.25 200 LEU A CA 1
ATOM 1570 C C . LEU A 1 200 ? 14.442 -2.455 -33.085 1.00 88.25 200 LEU A C 1
ATOM 1572 O O . LEU A 1 200 ? 13.967 -3.577 -33.328 1.00 88.25 200 LEU A O 1
ATOM 1576 N N . PRO A 1 201 ? 15.765 -2.248 -32.936 1.00 88.38 201 PRO A N 1
ATOM 1577 C CA . PRO A 1 201 ? 16.748 -3.322 -32.846 1.00 88.38 201 PRO A CA 1
ATOM 1578 C C . PRO A 1 201 ? 16.356 -4.391 -31.826 1.00 88.38 201 PRO A C 1
ATOM 1580 O O . PRO A 1 201 ? 15.644 -4.129 -30.852 1.00 88.38 201 PRO A O 1
ATOM 1583 N N . PHE A 1 202 ? 16.831 -5.616 -32.051 1.00 86.75 202 PHE A N 1
ATOM 1584 C CA . PHE A 1 202 ? 16.461 -6.772 -31.235 1.00 86.75 202 PHE A CA 1
ATOM 1585 C C . PHE A 1 202 ? 16.704 -6.544 -29.737 1.00 86.75 202 PHE A C 1
ATOM 1587 O O . PHE A 1 202 ? 15.776 -6.730 -28.951 1.00 86.75 202 PHE A O 1
ATOM 1594 N N . GLN A 1 203 ? 17.899 -6.086 -29.347 1.00 85.88 203 GLN A N 1
ATOM 1595 C CA . GLN A 1 203 ? 18.240 -5.920 -27.931 1.00 85.88 203 GLN A CA 1
ATOM 1596 C C . GLN A 1 203 ? 17.382 -4.851 -27.250 1.00 85.88 203 GLN A C 1
ATOM 1598 O O . GLN A 1 203 ? 16.826 -5.103 -26.184 1.00 85.88 203 GLN A O 1
ATOM 1603 N N . LEU A 1 204 ? 17.135 -3.717 -27.911 1.00 87.88 204 LEU A N 1
ATOM 1604 C CA . LEU A 1 204 ? 16.206 -2.705 -27.398 1.00 87.88 204 LEU A CA 1
ATOM 1605 C C . LEU A 1 204 ? 14.791 -3.259 -27.193 1.00 87.88 204 LEU A C 1
ATOM 1607 O O . LEU A 1 204 ? 14.148 -2.957 -26.186 1.00 87.88 204 LEU A O 1
ATOM 1611 N N . ARG A 1 205 ? 14.301 -4.115 -28.101 1.00 90.31 205 ARG A N 1
ATOM 1612 C CA . ARG A 1 205 ? 13.008 -4.787 -27.902 1.00 90.31 205 ARG A CA 1
ATOM 1613 C C . ARG A 1 205 ? 13.032 -5.694 -26.675 1.00 90.31 205 ARG A C 1
ATOM 1615 O O . ARG A 1 205 ? 12.062 -5.681 -25.917 1.00 90.31 205 ARG A O 1
ATOM 1622 N N . VAL A 1 206 ? 14.106 -6.460 -26.472 1.00 89.38 206 VAL A N 1
ATOM 1623 C CA . VAL A 1 206 ? 14.282 -7.330 -25.296 1.00 89.38 206 VAL A CA 1
ATOM 1624 C C . VAL A 1 206 ? 14.288 -6.510 -24.005 1.00 89.38 206 VAL A C 1
ATOM 1626 O O . VAL A 1 206 ? 13.556 -6.848 -23.077 1.00 89.38 206 VAL A O 1
ATOM 1629 N N . GLU A 1 207 ? 15.043 -5.411 -23.946 1.00 87.06 207 GLU A N 1
ATOM 1630 C CA . GLU A 1 207 ? 15.132 -4.556 -22.755 1.00 87.06 207 GLU A CA 1
ATOM 1631 C C . GLU A 1 207 ? 13.806 -3.872 -22.414 1.00 87.06 207 GLU A C 1
ATOM 1633 O O . GLU A 1 207 ? 13.383 -3.865 -21.254 1.00 87.06 207 GLU A O 1
ATOM 1638 N N . ILE A 1 208 ? 13.108 -3.343 -23.423 1.00 90.06 208 ILE A N 1
ATOM 1639 C CA . ILE A 1 208 ? 11.776 -2.759 -23.237 1.00 90.06 208 ILE A CA 1
ATOM 1640 C C . ILE A 1 208 ? 10.797 -3.837 -22.764 1.00 90.06 208 ILE A C 1
ATOM 1642 O O . ILE A 1 208 ? 10.053 -3.604 -21.813 1.00 90.06 208 ILE A O 1
ATOM 1646 N N . ALA A 1 209 ? 10.801 -5.024 -23.380 1.00 90.12 209 ALA A N 1
ATOM 1647 C CA . ALA A 1 209 ? 9.916 -6.117 -22.990 1.00 90.12 209 ALA A CA 1
ATOM 1648 C C . ALA A 1 209 ? 10.194 -6.595 -21.558 1.00 90.12 209 ALA A C 1
ATOM 1650 O O . ALA A 1 209 ? 9.250 -6.838 -20.811 1.00 90.12 209 ALA A O 1
ATOM 1651 N N . ALA A 1 210 ? 11.460 -6.689 -21.147 1.00 86.56 210 ALA A N 1
ATOM 1652 C CA . ALA A 1 210 ? 11.852 -7.078 -19.791 1.00 86.56 210 ALA A CA 1
ATOM 1653 C C . ALA A 1 210 ? 11.285 -6.142 -18.708 1.00 86.56 210 ALA A C 1
ATOM 1655 O O . ALA A 1 210 ? 11.059 -6.576 -17.584 1.00 86.56 210 ALA A O 1
ATOM 1656 N N . ARG A 1 211 ? 11.010 -4.876 -19.047 1.00 85.62 211 ARG A N 1
ATOM 1657 C CA . ARG A 1 211 ? 10.451 -3.872 -18.123 1.00 85.62 211 ARG A CA 1
ATOM 1658 C C . ARG A 1 211 ? 8.947 -3.727 -18.244 1.00 85.62 211 ARG A C 1
ATOM 1660 O O . ARG A 1 211 ? 8.234 -3.678 -17.246 1.00 85.62 211 ARG A O 1
ATOM 1667 N N . ALA A 1 212 ? 8.464 -3.630 -19.478 1.00 88.56 212 ALA A N 1
ATOM 1668 C CA . ALA A 1 212 ? 7.063 -3.380 -19.758 1.00 88.56 212 ALA A CA 1
ATOM 1669 C C . ALA A 1 212 ? 6.203 -4.596 -19.415 1.00 88.56 212 ALA A C 1
ATOM 1671 O O . ALA A 1 212 ? 5.133 -4.420 -18.846 1.00 88.56 212 ALA A O 1
ATOM 1672 N N . VAL A 1 213 ? 6.653 -5.822 -19.710 1.00 90.25 213 VAL A N 1
ATOM 1673 C CA . VAL A 1 213 ? 5.827 -7.021 -19.501 1.00 90.25 213 VAL A CA 1
ATOM 1674 C C . VAL A 1 213 ? 5.469 -7.227 -18.025 1.00 90.25 213 VAL A C 1
ATOM 1676 O O . VAL A 1 213 ? 4.270 -7.314 -17.753 1.00 90.25 213 VAL A O 1
ATOM 1679 N N . PRO A 1 214 ? 6.415 -7.237 -17.063 1.00 85.25 214 PRO A N 1
ATOM 1680 C CA . PRO A 1 214 ? 6.054 -7.411 -15.656 1.00 85.25 214 PRO A CA 1
ATOM 1681 C C . PRO A 1 214 ? 5.194 -6.260 -15.113 1.00 85.25 214 PRO A C 1
ATOM 1683 O O . PRO A 1 214 ? 4.183 -6.496 -14.453 1.00 85.25 214 PRO A O 1
ATOM 1686 N N . ALA A 1 215 ? 5.524 -5.010 -15.464 1.00 83.06 215 ALA A N 1
ATOM 1687 C CA . ALA A 1 215 ? 4.773 -3.837 -15.016 1.00 83.06 215 ALA A CA 1
ATOM 1688 C C . ALA A 1 215 ? 3.329 -3.808 -15.553 1.00 83.06 215 ALA A C 1
ATOM 1690 O O . ALA A 1 215 ? 2.396 -3.460 -14.825 1.00 83.06 215 ALA A O 1
ATOM 1691 N N . LEU A 1 216 ? 3.130 -4.176 -16.821 1.00 86.94 216 LEU A N 1
ATOM 1692 C CA . LEU A 1 216 ? 1.812 -4.236 -17.452 1.00 86.94 216 LEU A CA 1
ATOM 1693 C C . LEU A 1 216 ? 1.006 -5.454 -16.981 1.00 86.94 216 LEU A C 1
ATOM 1695 O O . LEU A 1 216 ? -0.208 -5.336 -16.818 1.00 86.94 216 LEU A O 1
ATOM 1699 N N . ASP A 1 217 ? 1.654 -6.591 -16.702 1.00 85.19 217 ASP A N 1
ATOM 1700 C CA . ASP A 1 217 ? 0.990 -7.748 -16.086 1.00 85.19 217 ASP A CA 1
ATOM 1701 C C . ASP A 1 217 ? 0.462 -7.397 -14.691 1.00 85.19 217 ASP A C 1
ATOM 1703 O O . ASP A 1 217 ? -0.709 -7.641 -14.403 1.00 85.19 217 ASP A O 1
ATOM 1707 N N . ALA A 1 218 ? 1.269 -6.704 -13.878 1.00 78.69 218 ALA A N 1
ATOM 1708 C CA . ALA A 1 218 ? 0.858 -6.198 -12.569 1.00 78.69 218 ALA A CA 1
ATOM 1709 C C . ALA A 1 218 ? -0.324 -5.210 -12.646 1.00 78.69 218 ALA A C 1
ATOM 1711 O O . ALA A 1 218 ? -1.116 -5.116 -11.715 1.00 78.69 218 ALA A O 1
ATOM 1712 N N . ALA A 1 219 ? -0.468 -4.476 -13.755 1.00 81.00 219 ALA A N 1
ATOM 1713 C CA . ALA A 1 219 ? -1.610 -3.592 -14.003 1.00 81.00 219 ALA A CA 1
ATOM 1714 C C . ALA A 1 219 ? -2.844 -4.314 -14.585 1.00 81.00 219 ALA A C 1
ATOM 1716 O O . ALA A 1 219 ? -3.888 -3.687 -14.771 1.00 81.00 219 ALA A O 1
ATOM 1717 N N . GLY A 1 220 ? -2.737 -5.614 -14.885 1.00 81.94 220 GLY A N 1
ATOM 1718 C CA . GLY A 1 220 ? -3.793 -6.415 -15.505 1.00 81.94 220 GLY A CA 1
ATOM 1719 C C . GLY A 1 220 ? -3.941 -6.222 -17.021 1.00 81.94 220 GLY A C 1
ATOM 1720 O O . GLY A 1 220 ? -4.918 -6.696 -17.604 1.00 81.94 220 GLY A O 1
ATOM 1721 N N . GLU A 1 221 ? -2.986 -5.570 -17.688 1.00 87.62 221 GLU A N 1
ATOM 1722 C CA . GLU A 1 221 ? -3.056 -5.167 -19.102 1.00 87.62 221 GLU A CA 1
ATOM 1723 C C . GLU A 1 221 ? -2.608 -6.295 -20.052 1.00 87.62 221 GLU A C 1
ATOM 1725 O O . GLU A 1 221 ? -1.618 -6.212 -20.784 1.00 87.62 221 GLU A O 1
ATOM 1730 N N . ARG A 1 222 ? -3.368 -7.398 -20.040 1.00 86.00 222 ARG A N 1
ATOM 1731 C CA . ARG A 1 222 ? -3.003 -8.675 -20.688 1.00 86.00 222 ARG A CA 1
ATOM 1732 C C . ARG A 1 222 ? -2.771 -8.569 -22.193 1.00 86.00 222 ARG A C 1
ATOM 1734 O O . ARG A 1 222 ? -1.837 -9.169 -22.716 1.00 86.00 222 ARG A O 1
ATOM 1741 N N . LEU A 1 223 ? -3.620 -7.807 -22.881 1.00 87.94 223 LEU A N 1
ATOM 1742 C CA . LEU A 1 223 ? -3.589 -7.701 -24.339 1.00 87.94 223 LEU A CA 1
ATOM 1743 C C . LEU A 1 223 ? -2.262 -7.111 -24.833 1.00 87.94 223 LEU A C 1
ATOM 1745 O O . LEU A 1 223 ? -1.718 -7.572 -25.834 1.00 87.94 223 LEU A O 1
ATOM 1749 N N . ILE A 1 224 ? -1.740 -6.102 -24.135 1.00 90.06 224 ILE A N 1
ATOM 1750 C CA . ILE A 1 224 ? -0.498 -5.428 -24.524 1.00 90.06 224 ILE A CA 1
ATOM 1751 C C . ILE A 1 224 ? 0.708 -6.307 -24.222 1.00 90.06 224 ILE A C 1
ATOM 1753 O O . ILE A 1 224 ? 1.602 -6.410 -25.058 1.00 90.06 224 ILE A O 1
ATOM 1757 N N . VAL A 1 225 ? 0.696 -7.011 -23.087 1.00 89.88 225 VAL A N 1
ATOM 1758 C CA . VAL A 1 225 ? 1.719 -8.011 -22.749 1.00 89.88 225 VAL A CA 1
ATOM 1759 C C . VAL A 1 225 ? 1.847 -9.063 -23.856 1.00 89.88 225 VAL A C 1
ATOM 1761 O O . VAL A 1 225 ? 2.950 -9.317 -24.348 1.00 89.88 225 VAL A O 1
ATOM 1764 N N . ASP A 1 226 ? 0.722 -9.620 -24.312 1.00 89.88 226 ASP A N 1
ATOM 1765 C CA . ASP A 1 226 ? 0.720 -10.632 -25.371 1.00 89.88 226 ASP A CA 1
ATOM 1766 C C . ASP A 1 226 ? 1.175 -10.037 -26.718 1.00 89.88 226 ASP A C 1
ATOM 1768 O O . ASP A 1 226 ? 1.959 -10.660 -27.439 1.00 89.88 226 ASP A O 1
ATOM 1772 N N . LYS A 1 227 ? 0.757 -8.802 -27.042 1.00 90.69 227 LYS A N 1
ATOM 1773 C CA . LYS A 1 227 ? 1.199 -8.081 -28.251 1.00 90.69 227 LYS A CA 1
ATOM 1774 C C . LYS A 1 227 ? 2.699 -7.796 -28.257 1.00 90.69 227 LYS A C 1
ATOM 1776 O O . LYS A 1 227 ? 3.302 -7.890 -29.323 1.00 90.69 227 LYS A O 1
ATOM 1781 N N . LEU A 1 228 ? 3.295 -7.445 -27.115 1.00 90.81 228 LEU A N 1
ATOM 1782 C CA . LEU A 1 228 ? 4.737 -7.213 -26.985 1.00 90.81 228 LEU A CA 1
ATOM 1783 C C . LEU A 1 228 ? 5.511 -8.516 -27.196 1.00 90.81 228 LEU A C 1
ATOM 1785 O O . LEU A 1 228 ? 6.427 -8.553 -28.021 1.00 90.81 228 LEU A O 1
ATOM 1789 N N . MET A 1 229 ? 5.092 -9.596 -26.530 1.00 92.56 229 MET A N 1
ATOM 1790 C CA . MET A 1 229 ? 5.757 -10.898 -26.627 1.00 92.56 229 MET A CA 1
ATOM 1791 C C . MET A 1 229 ? 5.587 -11.581 -27.989 1.00 92.56 229 MET A C 1
ATOM 1793 O O . MET A 1 229 ? 6.454 -12.352 -28.386 1.00 92.56 229 MET A O 1
ATOM 1797 N N . ALA A 1 230 ? 4.531 -11.268 -28.745 1.00 90.69 230 ALA A N 1
ATOM 1798 C CA . ALA A 1 230 ? 4.326 -11.790 -30.099 1.00 90.69 230 ALA A CA 1
ATOM 1799 C C . ALA A 1 230 ? 5.381 -11.327 -31.127 1.00 90.69 230 ALA A C 1
ATOM 1801 O O . ALA A 1 230 ? 5.408 -11.843 -32.241 1.00 90.69 230 ALA A O 1
ATOM 1802 N N . ASN A 1 231 ? 6.239 -10.359 -30.783 1.00 88.56 231 ASN A N 1
ATOM 1803 C CA . ASN A 1 231 ? 7.308 -9.884 -31.672 1.00 88.56 231 ASN A CA 1
ATOM 1804 C C . ASN A 1 231 ? 8.611 -10.695 -31.546 1.00 88.56 231 ASN A C 1
ATOM 1806 O O . ASN A 1 231 ? 9.591 -10.358 -32.213 1.00 88.56 231 ASN A O 1
ATOM 1810 N N . PHE A 1 232 ? 8.633 -11.729 -30.704 1.00 90.81 232 PHE A N 1
ATOM 1811 C CA . PHE A 1 232 ? 9.768 -12.636 -30.531 1.00 90.81 232 PHE A CA 1
ATOM 1812 C C . PHE A 1 232 ? 9.377 -14.039 -30.985 1.00 90.81 232 PHE A C 1
ATOM 1814 O O . PHE A 1 232 ? 8.270 -14.504 -30.697 1.00 90.81 232 PHE A O 1
ATOM 1821 N N . ASN A 1 233 ? 10.274 -14.709 -31.706 1.00 89.50 233 ASN A N 1
ATOM 1822 C CA . ASN A 1 233 ? 10.087 -16.113 -32.062 1.00 89.50 233 ASN A CA 1
ATOM 1823 C C . ASN A 1 233 ? 10.558 -17.032 -30.907 1.00 89.50 233 ASN A C 1
ATOM 1825 O O . ASN A 1 233 ? 11.094 -16.570 -29.900 1.00 89.50 233 ASN A O 1
ATOM 1829 N N . GLU A 1 234 ? 10.341 -18.343 -31.025 1.00 88.88 234 GLU A N 1
ATOM 1830 C CA . GLU A 1 234 ? 10.728 -19.287 -29.962 1.00 88.88 234 GLU A CA 1
ATOM 1831 C C . GLU A 1 234 ? 12.253 -19.420 -29.795 1.00 88.88 234 GLU A C 1
ATOM 1833 O O . GLU A 1 234 ? 12.718 -19.679 -28.687 1.00 88.88 234 GLU A O 1
ATOM 1838 N N . GLU A 1 235 ? 13.044 -19.189 -30.847 1.00 87.00 235 GLU A N 1
ATOM 1839 C CA . GLU A 1 235 ? 14.513 -19.196 -30.771 1.00 87.00 235 GLU A CA 1
ATOM 1840 C C . GLU A 1 235 ? 15.034 -17.982 -29.986 1.00 87.00 235 GLU A C 1
ATOM 1842 O O . GLU A 1 235 ? 15.868 -18.132 -29.095 1.00 87.00 235 GLU A O 1
ATOM 1847 N N . ASP A 1 236 ? 14.471 -16.799 -30.236 1.00 86.25 236 ASP A N 1
ATOM 1848 C CA . ASP A 1 236 ? 14.756 -15.554 -29.524 1.00 86.25 236 ASP A CA 1
ATOM 1849 C C . ASP A 1 236 ? 14.437 -15.706 -28.029 1.00 86.25 236 ASP A C 1
ATOM 1851 O O . ASP A 1 236 ? 15.236 -15.344 -27.160 1.00 86.25 236 ASP A O 1
ATOM 1855 N N . ILE A 1 237 ? 13.274 -16.293 -27.717 1.00 87.38 237 ILE A N 1
ATOM 1856 C CA . ILE A 1 237 ? 12.867 -16.575 -26.336 1.00 87.38 237 ILE A CA 1
ATOM 1857 C C . ILE A 1 237 ? 13.808 -17.608 -25.712 1.00 87.38 237 ILE A C 1
ATOM 1859 O O . ILE A 1 237 ? 14.196 -17.461 -24.558 1.00 87.38 237 ILE A O 1
ATOM 1863 N N . ALA A 1 238 ? 14.222 -18.640 -26.449 1.00 84.69 238 ALA A N 1
ATOM 1864 C CA . ALA A 1 238 ? 15.168 -19.633 -25.953 1.00 84.69 238 ALA A CA 1
ATOM 1865 C C . ALA A 1 238 ? 16.584 -19.067 -25.732 1.00 84.69 238 ALA A C 1
ATOM 1867 O O . ALA A 1 238 ? 17.311 -19.593 -24.884 1.00 84.69 238 ALA A O 1
ATOM 1868 N N . ALA A 1 239 ? 16.969 -18.003 -26.433 1.00 81.94 239 ALA A N 1
ATOM 1869 C CA . ALA A 1 239 ? 18.276 -17.372 -26.299 1.00 81.94 239 ALA A CA 1
ATOM 1870 C C . ALA A 1 239 ? 18.363 -16.400 -25.109 1.00 81.94 239 ALA A C 1
ATOM 1872 O O . ALA A 1 239 ? 19.406 -16.344 -24.468 1.00 81.94 239 ALA A O 1
ATOM 1873 N N . SER A 1 240 ? 17.279 -15.694 -24.761 1.00 84.19 240 SER A N 1
ATOM 1874 C CA . SER A 1 240 ? 17.295 -14.653 -23.718 1.00 84.19 240 SER A CA 1
ATOM 1875 C C . SER A 1 240 ? 16.691 -15.112 -22.386 1.00 84.19 240 SER A C 1
ATOM 1877 O O . SER A 1 240 ? 15.526 -15.516 -22.312 1.00 84.19 240 SER A O 1
ATOM 1879 N N . SER A 1 241 ? 17.445 -14.979 -21.290 1.00 84.81 241 SER A N 1
ATOM 1880 C CA . SER A 1 241 ? 16.951 -15.290 -19.937 1.00 84.81 241 SER A CA 1
ATOM 1881 C C . SER A 1 241 ? 15.751 -14.419 -19.520 1.00 84.81 241 SER A C 1
ATOM 1883 O O . SER A 1 241 ? 14.801 -14.927 -18.913 1.00 84.81 241 SER A O 1
ATOM 1885 N N . ARG A 1 242 ? 15.753 -13.140 -19.925 1.00 87.44 242 ARG A N 1
ATOM 1886 C CA . ARG A 1 242 ? 14.686 -12.152 -19.684 1.00 87.44 242 ARG A CA 1
ATOM 1887 C C . ARG A 1 242 ? 13.395 -12.501 -20.422 1.00 87.44 242 ARG A C 1
ATOM 1889 O O . ARG A 1 242 ? 12.312 -12.445 -19.842 1.00 87.44 242 ARG A O 1
ATOM 1896 N N . LEU A 1 243 ? 13.488 -12.930 -21.683 1.00 87.81 243 LEU A N 1
ATOM 1897 C CA . LEU A 1 243 ? 12.308 -13.361 -22.440 1.00 87.81 243 LEU A CA 1
ATOM 1898 C C . LEU A 1 243 ? 11.721 -14.672 -21.900 1.00 87.81 243 LEU A C 1
ATOM 1900 O O . LEU A 1 243 ? 10.495 -14.803 -21.839 1.00 87.81 243 LEU A O 1
ATOM 1904 N N . LYS A 1 244 ? 12.559 -15.619 -21.449 1.00 89.19 244 LYS A N 1
ATOM 1905 C CA . LYS A 1 244 ? 12.089 -16.830 -20.746 1.00 89.19 244 LYS A CA 1
ATOM 1906 C C . LYS A 1 244 ? 11.321 -16.484 -19.480 1.00 89.19 244 LYS A C 1
ATOM 1908 O O . LYS A 1 244 ? 10.261 -17.062 -19.246 1.00 89.19 244 LYS A O 1
ATOM 1913 N N . PHE A 1 245 ? 11.829 -15.531 -18.700 1.00 89.12 245 PHE A N 1
ATOM 1914 C CA . PHE A 1 245 ? 11.154 -15.041 -17.503 1.00 89.12 245 PHE A CA 1
ATOM 1915 C C . PHE A 1 245 ? 9.772 -14.461 -17.843 1.00 89.12 245 PHE A C 1
ATOM 1917 O O . PHE A 1 245 ? 8.762 -14.904 -17.296 1.00 89.12 245 PHE A O 1
ATOM 1924 N N . ASN A 1 246 ? 9.699 -13.564 -18.831 1.00 90.75 246 ASN A N 1
ATOM 1925 C CA . ASN A 1 246 ? 8.436 -12.984 -19.302 1.00 90.75 246 ASN A CA 1
ATOM 1926 C C . ASN A 1 246 ? 7.448 -14.047 -19.810 1.00 90.75 246 ASN A C 1
ATOM 1928 O O . ASN A 1 246 ? 6.249 -13.983 -19.533 1.00 90.75 246 ASN A O 1
ATOM 1932 N N . ARG A 1 247 ? 7.936 -15.062 -20.534 1.00 89.62 247 ARG A N 1
ATOM 1933 C CA . ARG A 1 247 ? 7.106 -16.187 -20.982 1.00 89.62 247 ARG A CA 1
ATOM 1934 C C . ARG A 1 247 ? 6.590 -17.007 -19.797 1.00 89.62 247 ARG A C 1
ATOM 1936 O O . ARG A 1 247 ? 5.420 -17.387 -19.799 1.00 89.62 247 ARG A O 1
ATOM 1943 N N . ALA A 1 248 ? 7.428 -17.270 -18.794 1.00 87.88 248 ALA A N 1
ATOM 1944 C CA . ALA A 1 248 ? 7.024 -17.974 -17.579 1.00 87.88 248 ALA A CA 1
ATOM 1945 C C . ALA A 1 248 ? 5.940 -17.199 -16.813 1.00 87.88 248 ALA A C 1
ATOM 1947 O O . ALA A 1 248 ? 4.961 -17.808 -16.387 1.00 87.88 248 ALA A O 1
ATOM 1948 N N . LEU A 1 249 ? 6.055 -15.870 -16.727 1.00 87.56 249 LEU A N 1
ATOM 1949 C CA . LEU A 1 249 ? 5.041 -14.996 -16.129 1.00 87.56 249 LEU A CA 1
ATOM 1950 C C . LEU A 1 249 ? 3.681 -15.129 -16.836 1.00 87.56 249 LEU A C 1
ATOM 1952 O O . LEU A 1 249 ? 2.664 -15.400 -16.196 1.00 87.56 249 LEU A O 1
ATOM 1956 N N . ILE A 1 250 ? 3.666 -15.040 -18.170 1.00 87.06 250 ILE A N 1
ATOM 1957 C CA . ILE A 1 250 ? 2.440 -15.194 -18.973 1.00 87.06 250 ILE A CA 1
ATOM 1958 C C . ILE A 1 250 ? 1.838 -16.597 -18.818 1.00 87.06 250 ILE A C 1
ATOM 1960 O O . ILE A 1 250 ? 0.622 -16.750 -18.691 1.00 87.06 250 ILE A O 1
ATOM 1964 N N . ASN A 1 251 ? 2.671 -17.638 -18.809 1.00 86.38 251 ASN A N 1
ATOM 1965 C CA . ASN A 1 251 ? 2.202 -19.015 -18.653 1.00 86.38 251 ASN A CA 1
ATOM 1966 C C . ASN A 1 251 ? 1.650 -19.285 -17.245 1.00 86.38 251 ASN A C 1
ATOM 1968 O O . ASN A 1 251 ? 0.676 -20.027 -17.101 1.00 86.38 251 ASN A O 1
ATOM 1972 N N . MET A 1 252 ? 2.233 -18.665 -16.216 1.00 84.38 252 MET A N 1
ATOM 1973 C CA . MET A 1 252 ? 1.749 -18.745 -14.838 1.00 84.38 252 MET A CA 1
ATOM 1974 C C . MET A 1 252 ? 0.354 -18.131 -14.713 1.00 84.38 252 MET A C 1
ATOM 1976 O O . MET A 1 252 ? -0.542 -18.762 -14.149 1.00 84.38 252 MET A O 1
ATOM 1980 N N . ARG A 1 253 ? 0.141 -16.963 -15.330 1.00 78.69 253 ARG A N 1
ATOM 1981 C CA . ARG A 1 253 ? -1.175 -16.315 -15.434 1.00 78.69 253 ARG A CA 1
ATOM 1982 C C . ARG A 1 253 ? -2.224 -17.215 -16.092 1.00 78.69 253 ARG A C 1
ATOM 1984 O O . ARG A 1 253 ? -3.383 -17.209 -15.690 1.00 78.69 253 ARG A O 1
ATOM 1991 N N . ASN A 1 254 ? -1.829 -18.002 -17.091 1.00 80.56 254 ASN A N 1
ATOM 1992 C CA . ASN A 1 254 ? -2.721 -18.933 -17.789 1.00 80.56 254 ASN A CA 1
ATOM 1993 C C . ASN A 1 254 ? -3.002 -20.226 -16.992 1.00 80.56 254 ASN A C 1
ATOM 1995 O O . ASN A 1 254 ? -3.643 -21.137 -17.512 1.00 80.56 254 ASN A O 1
ATOM 1999 N N . GLY A 1 255 ? -2.543 -20.317 -15.738 1.00 71.25 255 GLY A N 1
ATOM 2000 C CA . GLY A 1 255 ? -2.828 -21.433 -14.837 1.00 71.25 255 GLY A CA 1
ATOM 2001 C C . GLY A 1 255 ? -1.892 -22.633 -14.987 1.00 71.25 255 GLY A C 1
ATOM 2002 O O . GLY A 1 255 ? -2.206 -23.702 -14.473 1.00 71.25 255 GLY A O 1
ATOM 2003 N N . GLY A 1 256 ? -0.753 -22.490 -15.672 1.00 74.94 256 GLY A N 1
ATOM 2004 C CA . GLY A 1 256 ? 0.204 -23.584 -15.831 1.00 74.94 256 GLY A CA 1
ATOM 2005 C C . GLY A 1 256 ? 0.986 -23.868 -14.545 1.00 74.94 256 GLY A C 1
ATOM 2006 O O . GLY A 1 256 ? 1.848 -23.076 -14.170 1.00 74.94 256 GLY A O 1
ATOM 2007 N N . ASP A 1 257 ? 0.759 -25.024 -13.913 1.00 75.19 257 ASP A N 1
ATOM 2008 C CA . ASP A 1 257 ? 1.513 -25.459 -12.721 1.00 75.19 257 ASP A CA 1
ATOM 2009 C C . ASP A 1 257 ? 3.027 -25.511 -12.989 1.00 75.19 257 ASP A C 1
ATOM 2011 O O . ASP A 1 257 ? 3.822 -24.989 -12.212 1.00 75.19 257 ASP A O 1
ATOM 2015 N N . ALA A 1 258 ? 3.424 -26.015 -14.162 1.00 80.00 258 ALA A N 1
ATOM 2016 C CA . ALA A 1 258 ? 4.823 -26.051 -14.588 1.00 80.00 258 ALA A CA 1
ATOM 2017 C C . ALA A 1 258 ? 5.461 -24.651 -14.677 1.00 80.00 258 ALA A C 1
ATOM 2019 O O . ALA A 1 258 ? 6.651 -24.491 -14.414 1.00 80.00 258 ALA A O 1
ATOM 2020 N N . ALA A 1 259 ? 4.685 -23.618 -15.019 1.00 79.19 259 ALA A N 1
ATOM 2021 C CA . ALA A 1 259 ? 5.192 -22.250 -15.091 1.00 79.19 259 ALA A CA 1
ATOM 2022 C C . ALA A 1 259 ? 5.450 -21.656 -13.699 1.00 79.19 259 ALA A C 1
ATOM 2024 O O . ALA A 1 259 ? 6.378 -20.864 -13.541 1.00 79.19 259 ALA A O 1
ATOM 2025 N N . ARG A 1 260 ? 4.694 -22.084 -12.678 1.00 80.75 260 ARG A N 1
ATOM 2026 C CA . ARG A 1 260 ? 4.946 -21.704 -11.279 1.00 80.75 260 ARG A CA 1
ATOM 2027 C C . ARG A 1 260 ? 6.254 -22.298 -10.773 1.00 80.75 260 ARG A C 1
ATOM 2029 O O . ARG A 1 260 ? 7.023 -21.596 -10.127 1.00 80.75 260 ARG A O 1
ATOM 2036 N N . ASP A 1 261 ? 6.542 -23.553 -11.109 1.00 82.31 261 ASP A N 1
ATOM 2037 C CA . ASP A 1 261 ? 7.808 -24.192 -10.730 1.00 82.31 261 ASP A CA 1
ATOM 2038 C C . ASP A 1 261 ? 9.005 -23.549 -11.438 1.00 82.31 261 ASP A C 1
ATOM 2040 O O . ASP A 1 261 ? 10.043 -23.305 -10.821 1.00 82.31 261 ASP A O 1
ATOM 2044 N N . VAL A 1 262 ? 8.840 -23.175 -12.711 1.00 84.62 262 VAL A N 1
ATOM 2045 C CA . VAL A 1 262 ? 9.837 -22.366 -13.425 1.00 84.62 262 VAL A CA 1
ATOM 2046 C C . VAL A 1 262 ? 10.040 -21.016 -12.730 1.00 84.62 262 VAL A C 1
ATOM 2048 O O . VAL A 1 262 ? 11.184 -20.626 -12.507 1.00 84.62 262 VAL A O 1
ATOM 2051 N N . MET A 1 263 ? 8.968 -20.330 -12.323 1.00 84.56 263 MET A N 1
ATOM 2052 C CA . MET A 1 263 ? 9.057 -19.049 -11.611 1.00 84.56 263 MET A CA 1
ATOM 2053 C C . MET A 1 263 ? 9.751 -19.181 -10.245 1.00 84.56 263 MET A C 1
ATOM 2055 O O . MET A 1 263 ? 10.560 -18.333 -9.877 1.00 84.56 263 MET A O 1
ATOM 2059 N N . ARG A 1 264 ? 9.529 -20.284 -9.519 1.00 84.38 264 ARG A N 1
ATOM 2060 C CA . ARG A 1 264 ? 10.249 -20.579 -8.267 1.00 84.38 264 ARG A CA 1
ATOM 2061 C C . ARG A 1 264 ? 11.752 -20.732 -8.482 1.00 84.38 264 ARG A C 1
ATOM 2063 O O . ARG A 1 264 ? 12.525 -20.261 -7.655 1.00 84.38 264 ARG A O 1
ATOM 2070 N N . ASN A 1 265 ? 12.186 -21.320 -9.597 1.00 85.81 265 ASN A N 1
ATOM 2071 C CA . ASN A 1 265 ? 13.617 -21.418 -9.905 1.00 85.81 265 ASN A CA 1
ATOM 2072 C C . ASN A 1 265 ? 14.273 -20.038 -10.073 1.00 85.81 265 ASN A C 1
ATOM 2074 O O . ASN A 1 265 ? 15.442 -19.875 -9.720 1.00 85.81 265 ASN A O 1
ATOM 2078 N N . TYR A 1 266 ? 13.525 -19.033 -10.540 1.00 86.12 266 TYR A N 1
ATOM 2079 C CA . TYR A 1 266 ? 14.016 -17.658 -10.657 1.00 86.12 266 TYR A CA 1
ATOM 2080 C C . TYR A 1 266 ? 14.217 -16.955 -9.306 1.00 86.12 266 TYR A C 1
ATOM 2082 O O . TYR A 1 266 ? 14.987 -16.000 -9.251 1.00 86.12 266 TYR A O 1
ATOM 2090 N N . LEU A 1 267 ? 13.663 -17.465 -8.198 1.00 82.81 267 LEU A N 1
ATOM 2091 C CA . LEU A 1 267 ? 13.980 -16.964 -6.850 1.00 82.81 267 LEU A CA 1
ATOM 2092 C C . LEU A 1 267 ? 15.457 -17.174 -6.476 1.00 82.81 267 LEU A C 1
ATOM 2094 O O . LEU A 1 267 ? 16.007 -16.433 -5.661 1.00 82.81 267 LEU A O 1
ATOM 2098 N N . ASN A 1 268 ? 16.118 -18.159 -7.092 1.00 83.44 268 ASN A N 1
ATOM 2099 C CA . ASN A 1 268 ? 17.546 -18.412 -6.896 1.00 83.44 268 ASN A CA 1
ATOM 2100 C C . ASN A 1 268 ? 18.436 -17.479 -7.731 1.00 83.44 268 ASN A C 1
ATOM 2102 O O . ASN A 1 268 ? 19.649 -17.446 -7.516 1.00 83.44 268 ASN A O 1
ATOM 2106 N N . ASN A 1 269 ? 17.865 -16.730 -8.680 1.00 81.88 269 ASN A N 1
ATOM 2107 C CA . ASN A 1 269 ? 18.608 -15.792 -9.511 1.00 81.88 269 ASN A CA 1
ATOM 2108 C C . ASN A 1 269 ? 18.481 -14.363 -8.949 1.00 81.88 269 ASN A C 1
ATOM 2110 O O . ASN A 1 269 ? 17.377 -13.823 -8.954 1.00 81.88 269 ASN A O 1
ATOM 2114 N N . PRO A 1 270 ? 19.582 -13.720 -8.507 1.00 77.38 270 PRO A N 1
ATOM 2115 C CA . PRO A 1 270 ? 19.543 -12.365 -7.958 1.00 77.38 270 PRO A CA 1
ATOM 2116 C C . PRO A 1 270 ? 18.875 -11.318 -8.861 1.00 77.38 270 PRO A C 1
ATOM 2118 O O . PRO A 1 270 ? 18.211 -10.438 -8.328 1.00 77.38 270 PRO A O 1
ATOM 2121 N N . GLU A 1 271 ? 19.009 -11.420 -10.190 1.00 79.25 271 GLU A N 1
ATOM 2122 C CA . GLU A 1 271 ? 18.426 -10.446 -11.135 1.00 79.25 271 GLU A CA 1
ATOM 2123 C C . GLU A 1 271 ? 16.892 -10.504 -11.155 1.00 79.25 271 GLU A C 1
ATOM 2125 O O . GLU A 1 271 ? 16.232 -9.473 -11.225 1.00 79.25 271 GLU A O 1
ATOM 2130 N N . PHE A 1 272 ? 16.317 -11.705 -11.044 1.00 82.31 272 PHE A N 1
ATOM 2131 C CA . PHE A 1 272 ? 14.871 -11.921 -11.169 1.00 82.31 272 PHE A CA 1
ATOM 2132 C C . PHE A 1 272 ? 14.172 -12.149 -9.830 1.00 82.31 272 PHE A C 1
ATOM 2134 O O . PHE A 1 272 ? 12.949 -12.220 -9.798 1.00 82.31 272 PHE A O 1
ATOM 2141 N N . ARG A 1 273 ? 14.910 -12.285 -8.721 1.00 81.38 273 ARG A N 1
ATOM 2142 C CA . ARG A 1 273 ? 14.357 -12.710 -7.425 1.00 81.38 273 ARG A CA 1
ATOM 2143 C C . ARG A 1 273 ? 13.232 -11.806 -6.924 1.00 81.38 273 ARG A C 1
ATOM 2145 O O . ARG A 1 273 ? 12.219 -12.324 -6.464 1.00 81.38 273 ARG A O 1
ATOM 2152 N N . GLU A 1 274 ? 13.414 -10.488 -7.013 1.00 77.69 274 GLU A N 1
ATOM 2153 C CA . GLU A 1 274 ? 12.415 -9.494 -6.592 1.00 77.69 274 GLU A CA 1
ATOM 2154 C C . GLU A 1 274 ? 11.121 -9.640 -7.409 1.00 77.69 274 GLU A C 1
ATOM 2156 O O . GLU A 1 274 ? 10.050 -9.858 -6.846 1.00 77.69 274 GLU A O 1
ATOM 2161 N N . GLU A 1 275 ? 11.232 -9.617 -8.740 1.00 79.44 275 GLU A N 1
ATOM 2162 C CA . GLU A 1 275 ? 10.080 -9.690 -9.647 1.00 79.44 275 GLU A CA 1
ATOM 2163 C C . GLU A 1 275 ? 9.410 -11.074 -9.643 1.00 79.44 275 GLU A C 1
ATOM 2165 O O . GLU A 1 275 ? 8.189 -11.179 -9.761 1.00 79.44 275 GLU A O 1
ATOM 2170 N N . ALA A 1 276 ? 10.184 -12.149 -9.468 1.00 84.06 276 ALA A N 1
ATOM 2171 C CA . ALA A 1 276 ? 9.676 -13.512 -9.336 1.00 84.06 276 ALA A CA 1
ATOM 2172 C C . ALA A 1 276 ? 8.841 -13.671 -8.062 1.00 84.06 276 ALA A C 1
ATOM 2174 O O . ALA A 1 276 ? 7.753 -14.245 -8.110 1.00 84.06 276 ALA A O 1
ATOM 2175 N N . ALA A 1 277 ? 9.331 -13.148 -6.931 1.00 81.56 277 ALA A N 1
ATOM 2176 C CA . ALA A 1 277 ? 8.606 -13.178 -5.666 1.00 81.56 277 ALA A CA 1
ATOM 2177 C C . ALA A 1 277 ? 7.313 -12.357 -5.749 1.00 81.56 277 ALA A C 1
ATOM 2179 O O . ALA A 1 277 ? 6.242 -12.879 -5.441 1.00 81.56 277 ALA A O 1
ATOM 2180 N N . ALA A 1 278 ? 7.406 -11.124 -6.254 1.00 77.88 278 ALA A N 1
ATOM 2181 C CA . ALA A 1 278 ? 6.261 -10.248 -6.486 1.00 77.88 278 ALA A CA 1
ATOM 2182 C C . ALA A 1 278 ? 5.198 -10.922 -7.365 1.00 77.88 278 ALA A C 1
ATOM 2184 O O . ALA A 1 278 ? 4.020 -10.986 -7.023 1.00 77.88 278 ALA A O 1
ATOM 2185 N N . SER A 1 279 ? 5.630 -11.512 -8.481 1.00 81.50 279 SER A N 1
ATOM 2186 C CA . SER A 1 279 ? 4.741 -12.200 -9.412 1.00 81.50 279 SER A CA 1
ATOM 2187 C C . SER A 1 279 ? 4.080 -13.431 -8.790 1.00 81.50 279 SER A C 1
ATOM 2189 O O . SER A 1 279 ? 2.889 -13.646 -8.995 1.00 81.50 279 SER A O 1
ATOM 2191 N N . LEU A 1 280 ? 4.804 -14.239 -8.012 1.00 83.75 280 LEU A N 1
ATOM 2192 C CA . LEU A 1 280 ? 4.213 -15.394 -7.328 1.00 83.75 280 LEU A CA 1
ATOM 2193 C C . LEU A 1 280 ? 3.103 -14.962 -6.356 1.00 83.75 280 LEU A C 1
ATOM 2195 O O . LEU A 1 280 ? 2.017 -15.542 -6.393 1.00 83.75 280 LEU A O 1
ATOM 2199 N N . LEU A 1 281 ? 3.338 -13.913 -5.564 1.00 80.06 281 LEU A N 1
ATOM 2200 C CA . LEU A 1 281 ? 2.358 -13.389 -4.607 1.00 80.06 281 LEU A CA 1
ATOM 2201 C C . LEU A 1 281 ? 1.124 -12.804 -5.308 1.00 80.06 281 LEU A C 1
ATOM 2203 O O . LEU A 1 281 ? 0.001 -13.181 -4.974 1.00 80.06 281 LEU A O 1
ATOM 2207 N N . ARG A 1 282 ? 1.311 -11.983 -6.354 1.00 76.38 282 ARG A N 1
ATOM 2208 C CA . ARG A 1 282 ? 0.202 -11.412 -7.150 1.00 76.38 282 ARG A CA 1
ATOM 2209 C C . ARG A 1 282 ? -0.718 -12.468 -7.754 1.00 76.38 282 ARG A C 1
ATOM 2211 O O . ARG A 1 282 ? -1.921 -12.254 -7.875 1.00 76.38 282 ARG A O 1
ATOM 2218 N N . HIS A 1 283 ? -0.160 -13.614 -8.138 1.00 77.81 283 HIS A N 1
ATOM 2219 C CA . HIS A 1 283 ? -0.911 -14.737 -8.707 1.00 77.81 283 HIS A CA 1
ATOM 2220 C C . HIS A 1 283 ? -1.378 -15.747 -7.636 1.00 77.81 283 HIS A C 1
ATOM 2222 O O . HIS A 1 283 ? -1.705 -16.894 -7.956 1.00 77.81 283 HIS A O 1
ATOM 2228 N N . GLY A 1 284 ? -1.428 -15.329 -6.365 1.00 73.44 284 GLY A N 1
ATOM 2229 C CA . GLY A 1 284 ? -2.013 -16.080 -5.251 1.00 73.44 284 GLY A CA 1
ATOM 2230 C C . GLY A 1 284 ? -1.192 -17.286 -4.793 1.00 73.44 284 GLY A C 1
ATOM 2231 O O . GLY A 1 284 ? -1.745 -18.217 -4.208 1.00 73.44 284 GLY A O 1
ATOM 2232 N N . GLN A 1 285 ? 0.109 -17.329 -5.097 1.00 80.50 285 GLN A N 1
ATOM 2233 C CA . GLN A 1 285 ? 0.998 -18.363 -4.573 1.00 80.50 285 GLN A CA 1
ATOM 2234 C C . GLN A 1 285 ? 1.546 -17.947 -3.215 1.00 80.50 285 GLN A C 1
ATOM 2236 O O . GLN A 1 285 ? 2.085 -16.855 -3.058 1.00 80.50 285 GLN A O 1
ATOM 2241 N N . THR A 1 286 ? 1.483 -18.857 -2.250 1.00 75.50 286 THR A N 1
ATOM 2242 C CA . THR A 1 286 ? 2.117 -18.651 -0.953 1.00 75.50 286 THR A CA 1
ATOM 2243 C C . THR A 1 286 ? 3.627 -18.848 -1.075 1.00 75.50 286 THR A C 1
ATOM 2245 O O . THR A 1 286 ? 4.115 -19.853 -1.602 1.00 75.50 286 THR A O 1
ATOM 2248 N N . LEU A 1 287 ? 4.381 -17.862 -0.593 1.00 78.81 287 LEU A N 1
ATOM 2249 C CA . LEU A 1 287 ? 5.826 -17.956 -0.412 1.00 78.81 287 LEU A CA 1
ATOM 2250 C C . LEU A 1 287 ? 6.139 -18.231 1.056 1.00 78.81 287 LEU A C 1
ATOM 2252 O O . LEU A 1 287 ? 5.425 -17.771 1.947 1.00 78.81 287 LEU A O 1
ATOM 2256 N N . GLU A 1 288 ? 7.239 -18.934 1.319 1.00 80.00 288 GLU A N 1
ATOM 2257 C CA . GLU A 1 288 ? 7.740 -19.075 2.685 1.00 80.00 288 GLU A CA 1
ATOM 2258 C C . GLU A 1 288 ? 8.026 -17.693 3.289 1.00 80.00 288 GLU A C 1
ATOM 2260 O O . GLU A 1 288 ? 8.640 -16.840 2.643 1.00 80.00 288 GLU A O 1
ATOM 2265 N N . LYS A 1 289 ? 7.621 -17.474 4.548 1.00 75.62 289 LYS A N 1
ATOM 2266 C CA . LYS A 1 289 ? 7.808 -16.186 5.245 1.00 75.62 289 LYS A CA 1
ATOM 2267 C C . LYS A 1 289 ? 9.274 -15.731 5.274 1.00 75.62 289 LYS A C 1
ATOM 2269 O O . LYS A 1 289 ? 9.549 -14.537 5.242 1.00 75.62 289 LYS A O 1
ATOM 2274 N N . THR A 1 290 ? 10.213 -16.677 5.298 1.00 77.88 290 THR A N 1
ATOM 2275 C CA . THR A 1 290 ? 11.660 -16.433 5.190 1.00 77.88 290 THR A CA 1
ATOM 2276 C C . THR A 1 290 ? 12.029 -15.790 3.855 1.00 77.88 290 THR A C 1
ATOM 2278 O O . THR A 1 290 ? 12.732 -14.789 3.841 1.00 77.88 290 THR A O 1
ATOM 2281 N N . VAL A 1 291 ? 11.508 -16.311 2.741 1.00 79.12 291 VAL A N 1
ATOM 2282 C CA . VAL A 1 291 ? 11.750 -15.773 1.394 1.00 79.12 291 VAL A CA 1
ATOM 2283 C C . VAL A 1 291 ? 11.111 -14.398 1.234 1.00 79.12 291 VAL A C 1
ATOM 2285 O O . VAL A 1 291 ? 11.744 -13.508 0.673 1.00 79.12 291 VAL A O 1
ATOM 2288 N N . GLN A 1 292 ? 9.891 -14.207 1.742 1.00 75.56 292 GLN A N 1
ATOM 2289 C CA . GLN A 1 292 ? 9.221 -12.905 1.691 1.00 75.56 292 GLN A CA 1
ATOM 2290 C C . GLN A 1 292 ? 10.010 -11.839 2.472 1.00 75.56 292 GLN A C 1
ATOM 2292 O O . GLN A 1 292 ? 10.264 -10.755 1.948 1.00 75.56 292 GLN A O 1
ATOM 2297 N N . LYS A 1 293 ? 10.486 -12.176 3.679 1.00 78.12 293 LYS A N 1
ATOM 2298 C CA . LYS A 1 293 ? 11.343 -11.296 4.486 1.00 78.12 293 LYS A CA 1
ATOM 2299 C C . LYS A 1 293 ? 12.676 -10.986 3.799 1.00 78.12 293 LYS A C 1
ATOM 2301 O O . LYS A 1 293 ? 13.047 -9.827 3.694 1.00 78.12 293 LYS A O 1
ATOM 2306 N N . ASP A 1 294 ? 13.343 -11.998 3.250 1.00 79.19 294 ASP A N 1
ATOM 2307 C CA . ASP A 1 294 ? 14.589 -11.860 2.483 1.00 79.19 294 ASP A CA 1
ATOM 2308 C C . ASP A 1 294 ? 14.474 -10.911 1.275 1.00 79.19 294 ASP A C 1
ATOM 2310 O O . ASP A 1 294 ? 15.477 -10.347 0.822 1.00 79.19 294 ASP A O 1
ATOM 2314 N N . VAL A 1 295 ? 13.288 -10.835 0.666 1.00 77.75 295 VAL A N 1
ATOM 2315 C CA . VAL A 1 295 ? 12.997 -9.937 -0.459 1.00 77.75 295 VAL A CA 1
ATOM 2316 C C . VAL A 1 295 ? 12.679 -8.537 0.062 1.00 77.75 295 VAL A C 1
ATOM 2318 O O . VAL A 1 295 ? 13.242 -7.573 -0.455 1.00 77.75 295 VAL A O 1
ATOM 2321 N N . ALA A 1 296 ? 11.866 -8.422 1.116 1.00 76.88 296 ALA A N 1
ATOM 2322 C CA . ALA A 1 296 ? 11.568 -7.147 1.766 1.00 76.88 296 ALA A CA 1
ATOM 2323 C C . ALA A 1 296 ? 12.840 -6.453 2.292 1.00 76.88 296 ALA A C 1
ATOM 2325 O O . ALA A 1 296 ? 13.053 -5.279 2.000 1.00 76.88 296 ALA A O 1
ATOM 2326 N N . ASP A 1 297 ? 13.730 -7.185 2.972 1.00 79.00 297 ASP A N 1
ATOM 2327 C CA . ASP A 1 297 ? 14.995 -6.664 3.510 1.00 79.00 297 ASP A CA 1
ATOM 2328 C C . ASP A 1 297 ? 15.904 -6.124 2.389 1.00 79.00 297 ASP A C 1
ATOM 2330 O O . ASP A 1 297 ? 16.473 -5.038 2.505 1.00 79.00 297 ASP A O 1
ATOM 2334 N N . ARG A 1 298 ? 15.986 -6.835 1.255 1.00 76.19 298 ARG A N 1
ATOM 2335 C CA . ARG A 1 298 ? 16.734 -6.384 0.067 1.00 76.19 298 ARG A CA 1
ATOM 2336 C C . ARG A 1 298 ? 16.142 -5.135 -0.565 1.00 76.19 298 ARG A C 1
ATOM 2338 O O . ARG A 1 298 ? 16.875 -4.225 -0.946 1.00 76.19 298 ARG A O 1
ATOM 2345 N N . MET A 1 299 ? 14.820 -5.080 -0.680 1.00 74.31 299 MET A N 1
ATOM 2346 C CA . MET A 1 299 ? 14.149 -3.901 -1.210 1.00 74.31 299 MET A CA 1
ATOM 2347 C C . MET A 1 299 ? 14.322 -2.705 -0.267 1.00 74.31 299 MET A C 1
ATOM 2349 O O . MET A 1 299 ? 14.552 -1.602 -0.752 1.00 74.31 299 MET A O 1
ATOM 2353 N N . ILE A 1 300 ? 14.305 -2.903 1.057 1.00 77.88 300 ILE A N 1
ATOM 2354 C CA . ILE A 1 300 ? 14.651 -1.859 2.032 1.00 77.88 300 ILE A CA 1
ATOM 2355 C C . ILE A 1 300 ? 16.088 -1.387 1.829 1.00 77.88 300 ILE A C 1
ATOM 2357 O O . ILE A 1 300 ? 16.321 -0.184 1.748 1.00 77.88 300 ILE A O 1
ATOM 2361 N N . GLU A 1 301 ? 17.050 -2.302 1.707 1.00 79.06 301 GLU A N 1
ATOM 2362 C CA . GLU A 1 301 ? 18.453 -1.954 1.460 1.00 79.06 301 GLU A CA 1
ATOM 2363 C C . GLU A 1 301 ? 18.592 -1.119 0.174 1.00 79.06 301 GLU A C 1
ATOM 2365 O O . GLU A 1 301 ? 19.241 -0.068 0.160 1.00 79.06 301 GLU A O 1
ATOM 2370 N N . LYS A 1 302 ? 17.879 -1.507 -0.887 1.00 73.00 302 LYS A N 1
ATOM 2371 C CA . LYS A 1 302 ? 17.802 -0.764 -2.151 1.00 73.00 302 LYS A CA 1
ATOM 2372 C C . LYS A 1 302 ? 17.184 0.624 -1.971 1.00 73.00 302 LYS A C 1
ATOM 2374 O O . LYS A 1 302 ? 17.734 1.594 -2.472 1.00 73.00 302 LYS A O 1
ATOM 2379 N N . ILE A 1 303 ? 16.088 0.757 -1.226 1.00 71.94 303 ILE A N 1
ATOM 2380 C CA . ILE A 1 303 ? 15.455 2.058 -0.942 1.00 71.94 303 ILE A CA 1
ATOM 2381 C C . ILE A 1 303 ? 16.369 2.935 -0.075 1.00 71.94 303 ILE A C 1
ATOM 2383 O O . ILE A 1 303 ? 16.465 4.137 -0.309 1.00 71.94 303 ILE A O 1
ATOM 2387 N N . SER A 1 304 ? 17.085 2.342 0.880 1.00 69.50 304 SER A N 1
ATOM 2388 C CA . SER A 1 304 ? 17.996 3.051 1.784 1.00 69.50 304 SER A CA 1
ATOM 2389 C C . SER A 1 304 ? 19.278 3.538 1.103 1.00 69.50 304 SER A C 1
ATOM 2391 O O . SER A 1 304 ? 19.838 4.556 1.502 1.00 69.50 304 SER A O 1
ATOM 2393 N N . SER A 1 305 ? 19.733 2.827 0.067 1.00 70.44 305 SER A N 1
ATOM 2394 C CA . SER A 1 305 ? 20.909 3.190 -0.735 1.00 70.44 305 SER A CA 1
ATOM 2395 C C . SER A 1 305 ? 20.589 4.182 -1.854 1.00 70.44 305 SER A C 1
ATOM 2397 O O . SER A 1 305 ? 21.504 4.753 -2.450 1.00 70.44 305 SER A O 1
ATOM 2399 N N . ILE A 1 306 ? 19.305 4.421 -2.133 1.00 65.88 306 ILE A N 1
ATOM 2400 C CA . ILE A 1 306 ? 18.864 5.449 -3.068 1.00 65.88 306 ILE A CA 1
ATOM 2401 C C . ILE A 1 306 ? 18.958 6.819 -2.385 1.00 65.88 306 ILE A C 1
ATOM 2403 O O . ILE A 1 306 ? 18.276 7.098 -1.399 1.00 65.88 306 ILE A O 1
ATOM 2407 N N . ASP A 1 307 ? 19.770 7.711 -2.956 1.00 59.38 307 ASP A N 1
ATOM 2408 C CA . ASP A 1 307 ? 19.797 9.120 -2.561 1.00 59.38 307 ASP A CA 1
ATOM 2409 C C . ASP A 1 307 ? 18.395 9.745 -2.657 1.00 59.38 307 ASP A C 1
ATOM 2411 O O . ASP A 1 307 ? 17.558 9.333 -3.467 1.00 59.38 307 ASP A O 1
ATOM 2415 N N . SER A 1 308 ? 18.159 10.838 -1.923 1.00 54.03 308 SER A N 1
ATOM 2416 C CA . SER A 1 308 ? 16.880 11.573 -1.865 1.00 54.03 308 SER A CA 1
ATOM 2417 C C . SER A 1 308 ? 16.345 12.092 -3.211 1.00 54.03 308 SER A C 1
ATOM 2419 O O . SER A 1 308 ? 15.262 12.678 -3.253 1.00 54.03 308 SER A O 1
ATOM 2421 N N . THR A 1 309 ? 16.999 11.788 -4.340 1.00 49.97 309 THR A N 1
ATOM 2422 C CA . THR A 1 309 ? 16.579 12.091 -5.723 1.00 49.97 309 THR A CA 1
ATOM 2423 C C . THR A 1 309 ? 16.292 10.872 -6.632 1.00 49.97 309 THR A C 1
ATOM 2425 O O . THR A 1 309 ? 15.742 11.068 -7.713 1.00 49.97 309 THR A O 1
ATOM 2428 N N . GLY A 1 310 ? 16.574 9.622 -6.224 1.00 55.81 310 GLY A N 1
ATOM 2429 C CA . GLY A 1 310 ? 16.313 8.425 -7.052 1.00 55.81 310 GLY A CA 1
ATOM 2430 C C . GLY A 1 310 ? 14.877 7.855 -6.968 1.00 55.81 310 GLY A C 1
ATOM 2431 O O . GLY A 1 310 ? 14.150 8.140 -6.016 1.00 55.81 310 GLY A O 1
ATOM 2432 N N . PRO A 1 311 ? 14.413 7.076 -7.960 1.00 54.62 311 PRO A N 1
ATOM 2433 C CA . PRO A 1 311 ? 13.034 6.603 -8.084 1.00 54.62 311 PRO A CA 1
ATOM 2434 C C . PRO A 1 311 ? 12.749 5.442 -7.119 1.00 54.62 311 PRO A C 1
ATOM 2436 O O . PRO A 1 311 ? 13.226 4.331 -7.313 1.00 54.62 311 PRO A O 1
ATOM 2439 N N . VAL A 1 312 ? 11.927 5.692 -6.100 1.00 59.75 312 VAL A N 1
ATOM 2440 C CA . VAL A 1 312 ? 11.536 4.689 -5.086 1.00 59.75 312 VAL A CA 1
ATOM 2441 C C . VAL A 1 312 ? 10.243 3.945 -5.465 1.00 59.75 312 VAL A C 1
ATOM 2443 O O . VAL A 1 312 ? 9.945 2.891 -4.915 1.00 59.75 312 VAL A O 1
ATOM 2446 N N . ALA A 1 313 ? 9.490 4.459 -6.444 1.00 60.16 313 ALA A N 1
ATOM 2447 C CA . ALA A 1 313 ? 8.104 4.062 -6.704 1.00 60.16 313 ALA A CA 1
ATOM 2448 C C . ALA A 1 313 ? 7.902 2.577 -7.059 1.00 60.16 313 ALA A C 1
ATOM 2450 O O . ALA A 1 313 ? 6.946 1.978 -6.585 1.00 60.16 313 ALA A O 1
ATOM 2451 N N . SER A 1 314 ? 8.782 1.961 -7.857 1.00 62.50 314 SER A N 1
ATOM 2452 C CA . SER A 1 314 ? 8.596 0.566 -8.293 1.00 62.50 314 SER A CA 1
ATOM 2453 C C . SER A 1 314 ? 8.851 -0.439 -7.170 1.00 62.50 314 SER A C 1
ATOM 2455 O O . SER A 1 314 ? 8.016 -1.307 -6.934 1.00 62.50 314 SER A O 1
ATOM 2457 N N . SER A 1 315 ? 9.964 -0.299 -6.445 1.00 67.38 315 SER A N 1
ATOM 2458 C CA . SER A 1 315 ? 10.271 -1.153 -5.289 1.00 67.38 315 SER A CA 1
ATOM 2459 C C . SER A 1 315 ? 9.250 -0.965 -4.166 1.00 67.38 315 SER A C 1
ATOM 2461 O O . SER A 1 315 ? 8.864 -1.933 -3.517 1.00 67.38 315 SER A O 1
ATOM 2463 N N . LEU A 1 316 ? 8.786 0.272 -3.958 1.00 71.44 316 LEU A N 1
ATOM 2464 C CA . LEU A 1 316 ? 7.756 0.582 -2.973 1.00 71.44 316 LEU A CA 1
ATOM 2465 C C . LEU A 1 316 ? 6.411 -0.052 -3.346 1.00 71.44 316 LEU A C 1
ATOM 2467 O O . LEU A 1 316 ? 5.777 -0.652 -2.491 1.00 71.44 316 LEU A O 1
ATOM 2471 N N . ASP A 1 317 ? 6.003 0.003 -4.617 1.00 69.06 317 ASP A N 1
ATOM 2472 C CA . ASP A 1 317 ? 4.749 -0.618 -5.064 1.00 69.06 317 ASP A CA 1
ATOM 2473 C C . ASP A 1 317 ? 4.732 -2.128 -4.847 1.00 69.06 317 ASP A C 1
ATOM 2475 O O . ASP A 1 317 ? 3.703 -2.672 -4.454 1.00 69.06 317 ASP A O 1
ATOM 2479 N N . VAL A 1 318 ? 5.853 -2.799 -5.113 1.00 68.88 318 VAL A N 1
ATOM 2480 C CA . VAL A 1 318 ? 5.982 -4.239 -4.874 1.00 68.88 318 VAL A CA 1
ATOM 2481 C C . VAL A 1 318 ? 5.932 -4.536 -3.376 1.00 68.88 318 VAL A C 1
ATOM 2483 O O . VAL A 1 318 ? 5.255 -5.468 -2.953 1.00 68.88 318 VAL A O 1
ATOM 2486 N N . MET A 1 319 ? 6.604 -3.726 -2.557 1.00 73.62 319 MET A N 1
ATOM 2487 C CA . MET A 1 319 ? 6.621 -3.921 -1.111 1.00 73.62 319 MET A CA 1
ATOM 2488 C C . MET A 1 319 ? 5.241 -3.720 -0.474 1.00 73.62 319 MET A C 1
ATOM 2490 O O . MET A 1 319 ? 4.828 -4.548 0.328 1.00 73.62 319 MET A O 1
ATOM 2494 N N . LEU A 1 320 ? 4.524 -2.660 -0.850 1.00 73.69 320 LEU A N 1
ATOM 2495 C CA . LEU A 1 320 ? 3.228 -2.328 -0.255 1.00 73.69 320 LEU A CA 1
ATOM 2496 C C . LEU A 1 320 ? 2.097 -3.222 -0.790 1.00 73.69 320 LEU A C 1
ATOM 2498 O O . LEU A 1 320 ? 1.258 -3.671 -0.020 1.00 73.69 320 LEU A O 1
ATOM 2502 N N . ASN A 1 321 ? 2.056 -3.513 -2.095 1.00 72.56 321 ASN A N 1
ATOM 2503 C CA . ASN A 1 321 ? 0.937 -4.273 -2.671 1.00 72.56 321 ASN A CA 1
ATOM 2504 C C . ASN A 1 321 ? 1.187 -5.784 -2.674 1.00 72.56 321 ASN A C 1
ATOM 2506 O O . ASN A 1 321 ? 0.313 -6.567 -2.303 1.00 72.56 321 ASN A O 1
ATOM 2510 N N . ASP A 1 322 ? 2.377 -6.210 -3.101 1.00 69.69 322 ASP A N 1
ATOM 2511 C CA . ASP A 1 322 ? 2.630 -7.628 -3.368 1.00 69.69 322 ASP A CA 1
ATOM 2512 C C . ASP A 1 322 ? 3.117 -8.347 -2.104 1.00 69.69 322 ASP A C 1
ATOM 2514 O O . ASP A 1 322 ? 2.764 -9.502 -1.884 1.00 69.69 322 ASP A O 1
ATOM 2518 N N . LEU A 1 323 ? 3.865 -7.654 -1.238 1.00 68.12 323 LEU A N 1
ATOM 2519 C CA . LEU A 1 323 ? 4.376 -8.165 0.040 1.00 68.12 323 LEU A CA 1
ATOM 2520 C C . LEU A 1 323 ? 3.545 -7.705 1.250 1.00 68.12 323 LEU A C 1
ATOM 2522 O O . LEU A 1 323 ? 4.076 -7.667 2.357 1.00 68.12 323 LEU A O 1
ATOM 2526 N N . HIS A 1 324 ? 2.257 -7.397 1.069 1.00 68.75 324 HIS A N 1
ATOM 2527 C CA . HIS A 1 324 ? 1.375 -6.862 2.120 1.00 68.75 324 HIS A CA 1
ATOM 2528 C C . HIS A 1 324 ? 1.388 -7.678 3.433 1.00 68.75 324 HIS A C 1
ATOM 2530 O O . HIS A 1 324 ? 1.387 -7.092 4.509 1.00 68.75 324 HIS A O 1
ATOM 2536 N N . GLU A 1 325 ? 1.491 -9.016 3.375 1.00 67.25 325 GLU A N 1
ATOM 2537 C CA . GLU A 1 325 ? 1.578 -9.870 4.579 1.00 67.25 325 GLU A CA 1
ATOM 2538 C C . GLU A 1 325 ? 2.850 -9.626 5.416 1.00 67.25 325 GLU A C 1
ATOM 2540 O O . GLU A 1 325 ? 2.870 -9.879 6.621 1.00 67.25 325 GLU A O 1
ATOM 2545 N N . VAL A 1 326 ? 3.937 -9.180 4.780 1.00 67.88 326 VAL A N 1
ATOM 2546 C CA . VAL A 1 326 ? 5.214 -8.853 5.437 1.00 67.88 326 VAL A CA 1
ATOM 2547 C C . VAL A 1 326 ? 5.351 -7.355 5.676 1.00 67.88 326 VAL A C 1
ATOM 2549 O O . VAL A 1 326 ? 5.964 -6.950 6.666 1.00 67.88 326 VAL A O 1
ATOM 2552 N N . ALA A 1 327 ? 4.746 -6.534 4.820 1.00 59.97 327 ALA A N 1
ATOM 2553 C CA . ALA A 1 327 ? 4.626 -5.091 4.966 1.00 59.97 327 ALA A CA 1
ATOM 2554 C C . ALA A 1 327 ? 3.546 -4.702 5.985 1.00 59.97 327 ALA A C 1
ATOM 2556 O O . ALA A 1 327 ? 2.701 -3.851 5.735 1.00 59.97 327 ALA A O 1
ATOM 2557 N N . GLY A 1 328 ? 3.603 -5.309 7.171 1.00 73.25 328 GLY A N 1
ATOM 2558 C CA . GLY A 1 328 ? 2.782 -4.899 8.302 1.00 73.25 328 GLY A CA 1
ATOM 2559 C C . GLY A 1 328 ? 3.151 -3.499 8.801 1.00 73.25 328 GLY A C 1
ATOM 2560 O O . GLY A 1 328 ? 4.086 -2.849 8.321 1.00 73.25 328 GLY A O 1
ATOM 2561 N N . TYR A 1 329 ? 2.454 -3.048 9.839 1.00 79.81 329 TYR A N 1
ATOM 2562 C CA . TYR A 1 329 ? 2.569 -1.686 10.364 1.00 79.81 329 TYR A CA 1
ATOM 2563 C C . TYR A 1 329 ? 4.007 -1.236 10.655 1.00 79.81 329 TYR A C 1
ATOM 2565 O O . TYR A 1 329 ? 4.399 -0.129 10.286 1.00 79.81 329 TYR A O 1
ATOM 2573 N N . GLY A 1 330 ? 4.821 -2.100 11.271 1.00 79.50 330 GLY A N 1
ATOM 2574 C CA . GLY A 1 330 ? 6.207 -1.773 11.615 1.00 79.50 330 GLY A CA 1
ATOM 2575 C C . GLY A 1 330 ? 7.091 -1.493 10.395 1.00 79.50 330 GLY A C 1
ATOM 2576 O O . GLY A 1 330 ? 7.880 -0.548 10.417 1.00 79.50 330 GLY A O 1
ATOM 2577 N N . LEU A 1 331 ? 6.934 -2.269 9.318 1.00 79.25 331 LEU A N 1
ATOM 2578 C CA . LEU A 1 331 ? 7.685 -2.064 8.077 1.00 79.25 331 LEU A CA 1
ATOM 2579 C C . LEU A 1 331 ? 7.248 -0.764 7.399 1.00 79.25 331 LEU A C 1
ATOM 2581 O O . LEU A 1 331 ? 8.088 0.027 6.982 1.00 79.25 331 LEU A O 1
ATOM 2585 N N . THR A 1 332 ? 5.940 -0.515 7.344 1.00 82.75 332 THR A N 1
ATOM 2586 C CA . THR A 1 332 ? 5.359 0.687 6.735 1.00 82.75 332 THR A CA 1
ATOM 2587 C C . THR A 1 332 ? 5.818 1.956 7.457 1.00 82.75 332 THR A C 1
ATOM 2589 O O . THR A 1 332 ? 6.227 2.920 6.810 1.00 82.75 332 THR A O 1
ATOM 2592 N N . LEU A 1 333 ? 5.878 1.934 8.793 1.00 83.06 333 LEU A N 1
ATOM 2593 C CA . LEU A 1 333 ? 6.443 3.027 9.592 1.00 83.06 333 LEU A CA 1
ATOM 2594 C C . LEU A 1 333 ? 7.956 3.185 9.390 1.00 83.06 333 LEU A C 1
ATOM 2596 O O . LEU A 1 333 ? 8.458 4.308 9.284 1.00 83.06 333 LEU A O 1
ATOM 2600 N N . GLN A 1 334 ? 8.697 2.078 9.284 1.00 83.19 334 GLN A N 1
ATOM 2601 C CA . GLN A 1 334 ? 10.124 2.126 8.975 1.00 83.19 334 GLN A CA 1
ATOM 2602 C C . GLN A 1 334 ? 10.360 2.773 7.606 1.00 83.19 334 GLN A C 1
ATOM 2604 O O . GLN A 1 334 ? 11.205 3.661 7.496 1.00 83.19 334 GLN A O 1
ATOM 2609 N N . LEU A 1 335 ? 9.594 2.386 6.583 1.00 81.38 335 LEU A N 1
ATOM 2610 C CA . LEU A 1 335 ? 9.649 2.987 5.251 1.00 81.38 335 LEU A CA 1
ATOM 2611 C C . LEU A 1 335 ? 9.287 4.464 5.296 1.00 81.38 335 LEU A C 1
ATOM 2613 O O . LEU A 1 335 ? 9.992 5.255 4.682 1.00 81.38 335 LEU A O 1
ATOM 2617 N N . ALA A 1 336 ? 8.253 4.854 6.044 1.00 81.75 336 ALA A N 1
ATOM 2618 C CA . ALA A 1 336 ? 7.869 6.253 6.208 1.00 81.75 336 ALA A CA 1
ATOM 2619 C C . ALA A 1 336 ? 9.018 7.107 6.766 1.00 81.75 336 ALA A C 1
ATOM 2621 O O . ALA A 1 336 ? 9.205 8.244 6.347 1.00 81.75 336 ALA A O 1
ATOM 2622 N N . SER A 1 337 ? 9.834 6.555 7.667 1.00 81.25 337 SER A N 1
ATOM 2623 C CA . SER A 1 337 ? 10.960 7.275 8.275 1.00 81.25 337 SER A CA 1
ATOM 2624 C C . SER A 1 337 ? 12.174 7.479 7.349 1.00 81.25 337 SER A C 1
ATOM 2626 O O . SER A 1 337 ? 13.094 8.225 7.694 1.00 81.25 337 SER A O 1
ATOM 2628 N N . MET A 1 338 ? 12.216 6.835 6.176 1.00 81.94 338 MET A N 1
ATOM 2629 C CA . MET A 1 338 ? 13.387 6.882 5.294 1.00 81.94 338 MET A CA 1
ATOM 2630 C C . MET A 1 338 ? 13.461 8.189 4.487 1.00 81.94 338 MET A C 1
ATOM 2632 O O . MET A 1 338 ? 12.465 8.624 3.923 1.00 81.94 338 MET A O 1
ATOM 2636 N N . PRO A 1 339 ? 14.646 8.798 4.291 1.00 73.75 339 PRO A N 1
ATOM 2637 C CA . PRO A 1 339 ? 14.763 10.034 3.505 1.00 73.75 339 PRO A CA 1
ATOM 2638 C C . PRO A 1 339 ? 14.283 9.915 2.050 1.00 73.75 339 PRO A C 1
ATOM 2640 O O . PRO A 1 339 ? 13.829 10.896 1.462 1.00 73.75 339 PRO A O 1
ATOM 2643 N N . ALA A 1 340 ? 14.396 8.729 1.447 1.00 69.31 340 ALA A N 1
ATOM 2644 C CA . ALA A 1 340 ? 14.043 8.500 0.048 1.00 69.31 340 ALA A CA 1
ATOM 2645 C C . ALA A 1 340 ? 12.518 8.471 -0.199 1.00 69.31 340 ALA A C 1
ATOM 2647 O O . ALA A 1 340 ? 12.070 8.755 -1.312 1.00 69.31 340 ALA A O 1
ATOM 2648 N N . THR A 1 341 ? 11.723 8.169 0.832 1.00 73.75 341 THR A N 1
ATOM 2649 C CA . THR A 1 341 ? 10.254 8.037 0.789 1.00 73.75 341 THR A CA 1
ATOM 2650 C C . THR A 1 341 ? 9.519 9.296 1.257 1.00 73.75 341 THR A C 1
ATOM 2652 O O . THR A 1 341 ? 8.312 9.391 1.080 1.00 73.75 341 THR A O 1
ATOM 2655 N N . GLN A 1 342 ? 10.238 10.306 1.757 1.00 76.75 342 GLN A N 1
ATOM 2656 C CA . GLN A 1 342 ? 9.700 11.608 2.189 1.00 76.75 342 GLN A CA 1
ATOM 2657 C C . GLN A 1 342 ? 9.224 12.509 1.033 1.00 76.75 342 GLN A C 1
ATOM 2659 O O . GLN A 1 342 ? 8.868 13.668 1.235 1.00 76.75 342 GLN A O 1
ATOM 2664 N N . ARG A 1 343 ? 9.247 12.021 -0.212 1.00 75.12 343 ARG A N 1
ATOM 2665 C CA . ARG A 1 343 ? 8.681 12.764 -1.345 1.00 75.12 343 ARG A CA 1
ATOM 2666 C C . ARG A 1 343 ? 7.162 12.627 -1.343 1.00 75.12 343 ARG A C 1
ATOM 2668 O O . ARG A 1 343 ? 6.712 11.511 -1.109 1.00 75.12 343 ARG A O 1
ATOM 2675 N N . PRO A 1 344 ? 6.400 13.662 -1.747 1.00 75.38 344 PRO A N 1
ATOM 2676 C CA . PRO A 1 344 ? 4.936 13.625 -1.723 1.00 75.38 344 PRO A CA 1
ATOM 2677 C C . PRO A 1 344 ? 4.355 12.364 -2.377 1.00 75.38 344 PRO A C 1
ATOM 2679 O O . PRO A 1 344 ? 3.668 11.600 -1.724 1.00 75.38 344 PRO A O 1
ATOM 2682 N N . GLU A 1 345 ? 4.762 12.037 -3.611 1.00 73.62 345 GLU A N 1
ATOM 2683 C CA . GLU A 1 345 ? 4.223 10.866 -4.328 1.00 73.62 345 GLU A CA 1
ATOM 2684 C C . GLU A 1 345 ? 4.506 9.511 -3.640 1.00 73.62 345 GLU A C 1
ATOM 2686 O O . GLU A 1 345 ? 3.724 8.575 -3.790 1.00 73.62 345 GLU A O 1
ATOM 2691 N N . ALA A 1 346 ? 5.631 9.366 -2.929 1.00 74.56 346 ALA A N 1
ATOM 2692 C CA . ALA A 1 346 ? 5.975 8.128 -2.220 1.00 74.56 346 ALA A CA 1
ATOM 2693 C C . ALA A 1 346 ? 5.351 8.095 -0.819 1.00 74.56 346 ALA A C 1
ATOM 2695 O O . ALA A 1 346 ? 4.881 7.048 -0.379 1.00 74.56 346 ALA A O 1
ATOM 2696 N N . HIS A 1 347 ? 5.320 9.248 -0.156 1.00 79.94 347 HIS A N 1
ATOM 2697 C CA . HIS A 1 347 ? 4.706 9.443 1.144 1.00 79.94 347 HIS A CA 1
ATOM 2698 C C . HIS A 1 347 ? 3.200 9.183 1.079 1.00 79.94 347 HIS A C 1
ATOM 2700 O O . HIS A 1 347 ? 2.710 8.350 1.832 1.00 79.94 347 HIS A O 1
ATOM 2706 N N . ASP A 1 348 ? 2.501 9.761 0.097 1.00 81.19 348 ASP A N 1
ATOM 2707 C CA . ASP A 1 348 ? 1.064 9.557 -0.120 1.00 81.19 348 ASP A CA 1
ATOM 2708 C C . ASP A 1 348 ? 0.723 8.074 -0.318 1.00 81.19 348 ASP A C 1
ATOM 2710 O O . ASP A 1 348 ? -0.292 7.593 0.180 1.00 81.19 348 ASP A O 1
ATOM 2714 N N . ARG A 1 349 ? 1.588 7.312 -1.006 1.00 78.81 349 ARG A N 1
ATOM 2715 C CA . ARG A 1 349 ? 1.407 5.861 -1.190 1.00 78.81 349 ARG A CA 1
ATOM 2716 C C . ARG A 1 349 ? 1.577 5.083 0.111 1.00 78.81 349 ARG A C 1
ATOM 2718 O O . ARG A 1 349 ? 0.799 4.170 0.366 1.00 78.81 349 ARG A O 1
ATOM 2725 N N . ILE A 1 350 ? 2.575 5.436 0.921 1.00 84.50 350 ILE A N 1
ATOM 2726 C CA . ILE A 1 350 ? 2.799 4.820 2.238 1.00 84.50 350 ILE A CA 1
ATOM 2727 C C . ILE A 1 350 ? 1.624 5.123 3.165 1.00 84.50 350 ILE A C 1
ATOM 2729 O O . ILE A 1 350 ? 1.128 4.213 3.824 1.00 84.50 350 ILE A O 1
ATOM 2733 N N . VAL A 1 351 ? 1.157 6.372 3.176 1.00 86.50 351 VAL A N 1
ATOM 2734 C CA . VAL A 1 351 ? -0.011 6.806 3.948 1.00 86.50 351 VAL A CA 1
ATOM 2735 C C . VAL A 1 351 ? -1.257 6.045 3.501 1.00 86.50 351 VAL A C 1
ATOM 2737 O O . VAL A 1 351 ? -1.890 5.400 4.329 1.00 86.50 351 VAL A O 1
ATOM 2740 N N . SER A 1 352 ? -1.552 6.020 2.198 1.00 84.69 352 SER A N 1
ATOM 2741 C CA . SER A 1 352 ? -2.717 5.306 1.649 1.00 84.69 352 SER A CA 1
ATOM 2742 C C . SER A 1 352 ? -2.695 3.815 2.001 1.00 84.69 352 SER A C 1
ATOM 2744 O O . SER A 1 352 ? -3.713 3.242 2.380 1.00 84.69 352 SER A O 1
ATOM 2746 N N . HIS A 1 353 ? -1.526 3.173 1.905 1.00 84.56 353 HIS A N 1
ATOM 2747 C CA . HIS A 1 353 ? -1.375 1.771 2.285 1.00 84.56 353 HIS A CA 1
ATOM 2748 C C . HIS A 1 353 ? -1.569 1.557 3.791 1.00 84.56 353 HIS A C 1
ATOM 2750 O O . HIS A 1 353 ? -2.270 0.632 4.191 1.00 84.56 353 HIS A O 1
ATOM 2756 N N . PHE A 1 354 ? -0.988 2.423 4.627 1.00 88.62 354 PHE A N 1
ATOM 2757 C CA . PHE A 1 354 ? -1.159 2.358 6.076 1.00 88.62 354 PHE A CA 1
ATOM 2758 C C . PHE A 1 354 ? -2.631 2.500 6.477 1.00 88.62 354 PHE A C 1
ATOM 2760 O O . PHE A 1 354 ? -3.100 1.749 7.328 1.00 88.62 354 PHE A O 1
ATOM 2767 N N . VAL A 1 355 ? -3.357 3.434 5.856 1.00 88.00 355 VAL A N 1
ATOM 2768 C CA . VAL A 1 355 ? -4.790 3.625 6.103 1.00 88.00 355 VAL A CA 1
ATOM 2769 C C . VAL A 1 355 ? -5.569 2.365 5.736 1.00 88.00 355 VAL A C 1
ATOM 2771 O O . VAL A 1 355 ? -6.297 1.861 6.582 1.00 88.00 355 VAL A O 1
ATOM 2774 N N . SER A 1 356 ? -5.336 1.790 4.551 1.00 87.50 356 SER A N 1
ATOM 2775 C CA . SER A 1 356 ? -5.980 0.530 4.148 1.00 87.50 356 SER A CA 1
ATOM 2776 C C . SER A 1 356 ? -5.714 -0.602 5.147 1.00 87.50 356 SER A C 1
ATOM 2778 O O . SER A 1 356 ? -6.648 -1.295 5.538 1.00 87.50 356 SER A O 1
ATOM 2780 N N . LEU A 1 357 ? -4.466 -0.769 5.606 1.00 85.94 357 LEU A N 1
ATOM 2781 C CA . LEU A 1 357 ? -4.132 -1.769 6.626 1.00 85.94 357 LEU A CA 1
ATOM 2782 C C . LEU A 1 357 ? -4.879 -1.514 7.937 1.00 85.94 357 LEU A C 1
ATOM 2784 O O . LEU A 1 357 ? -5.400 -2.451 8.536 1.00 85.94 357 LEU A O 1
ATOM 2788 N N . ALA A 1 358 ? -4.937 -0.256 8.380 1.00 87.69 358 ALA A N 1
ATOM 2789 C CA . ALA A 1 358 ? -5.623 0.118 9.609 1.00 87.69 358 ALA A CA 1
ATOM 2790 C C . ALA A 1 358 ? -7.140 -0.108 9.511 1.00 87.69 358 ALA A C 1
ATOM 2792 O O . ALA A 1 358 ? -7.738 -0.591 10.469 1.00 87.69 358 ALA A O 1
ATOM 2793 N N . GLU A 1 359 ? -7.769 0.192 8.374 1.00 89.56 359 GLU A N 1
ATOM 2794 C CA . GLU A 1 359 ? -9.194 -0.077 8.141 1.00 89.56 359 GLU A CA 1
ATOM 2795 C C . GLU A 1 359 ? -9.504 -1.578 8.150 1.00 89.56 359 GLU A C 1
ATOM 2797 O O . GLU A 1 359 ? -10.441 -2.016 8.829 1.00 89.56 359 GLU A O 1
ATOM 2802 N N . ASP A 1 360 ? -8.690 -2.378 7.459 1.00 87.62 360 ASP A N 1
ATOM 2803 C CA . ASP A 1 360 ? -8.819 -3.836 7.443 1.00 87.62 360 ASP A CA 1
ATOM 2804 C C . ASP A 1 360 ? -8.612 -4.415 8.852 1.00 87.62 360 ASP A C 1
ATOM 2806 O O . ASP A 1 360 ? -9.410 -5.222 9.332 1.00 87.62 360 ASP A O 1
ATOM 2810 N N . GLY A 1 361 ? -7.591 -3.935 9.567 1.00 86.00 361 GLY A N 1
ATOM 2811 C CA . GLY A 1 361 ? -7.280 -4.360 10.927 1.00 86.00 361 GLY A CA 1
ATOM 2812 C C . GLY A 1 361 ? -8.369 -4.005 11.942 1.00 86.00 361 GLY A C 1
ATOM 2813 O O . GLY A 1 361 ? -8.717 -4.847 12.762 1.00 86.00 361 GLY A O 1
ATOM 2814 N N . LEU A 1 362 ? -8.945 -2.798 11.870 1.00 88.25 362 LEU A N 1
ATOM 2815 C CA . LEU A 1 362 ? -10.036 -2.345 12.749 1.00 88.25 362 LEU A CA 1
ATOM 2816 C C . LEU A 1 362 ? -11.392 -2.997 12.434 1.00 88.25 362 LEU A C 1
ATOM 2818 O O . LEU A 1 362 ? -12.295 -2.989 13.278 1.00 88.25 362 LEU A O 1
ATOM 2822 N N . SER A 1 363 ? -11.574 -3.498 11.211 1.00 89.56 363 SER A N 1
ATOM 2823 C CA . SER A 1 363 ? -12.793 -4.196 10.786 1.00 89.56 363 SER A CA 1
ATOM 2824 C C . SER A 1 363 ? -12.697 -5.719 10.927 1.00 89.56 363 SER A C 1
ATOM 2826 O O . SER A 1 363 ? -13.704 -6.416 10.755 1.00 89.56 363 SER A O 1
ATOM 2828 N N . SER A 1 364 ? -11.521 -6.237 11.294 1.00 88.06 364 SER A N 1
ATOM 2829 C CA . SER A 1 364 ? -11.289 -7.664 11.476 1.00 88.06 364 SER A CA 1
ATOM 2830 C C . SER A 1 364 ? -12.130 -8.256 12.610 1.00 88.06 364 SER A C 1
ATOM 2832 O O . SER A 1 364 ? -12.400 -7.643 13.648 1.00 88.06 364 SER A O 1
ATOM 2834 N N . ALA A 1 365 ? -12.523 -9.516 12.425 1.00 86.69 365 ALA A N 1
ATOM 2835 C CA . ALA A 1 365 ? -13.157 -10.308 13.472 1.00 86.69 365 ALA A CA 1
ATOM 2836 C C . ALA A 1 365 ? -12.159 -10.757 14.557 1.00 86.69 365 ALA A C 1
ATOM 2838 O O . ALA A 1 365 ? -12.591 -11.146 15.646 1.00 86.69 365 ALA A O 1
ATOM 2839 N N . ASP A 1 366 ? -10.849 -10.724 14.284 1.00 88.19 366 ASP A N 1
ATOM 2840 C CA . ASP A 1 366 ? -9.822 -11.109 15.250 1.00 88.19 366 ASP A CA 1
ATOM 2841 C C . ASP A 1 366 ? -9.488 -9.949 16.197 1.00 88.19 366 ASP A C 1
ATOM 2843 O O . ASP A 1 366 ? -9.057 -8.867 15.803 1.00 88.19 366 ASP A O 1
ATOM 2847 N N . THR A 1 367 ? -9.661 -10.179 17.497 1.00 86.25 367 THR A N 1
ATOM 2848 C CA . THR A 1 367 ? -9.302 -9.216 18.544 1.00 86.25 367 THR A CA 1
ATOM 2849 C C . THR A 1 367 ? -7.812 -8.862 18.578 1.00 86.25 367 THR A C 1
ATOM 2851 O O . THR A 1 367 ? -7.479 -7.764 19.016 1.00 86.25 367 THR A O 1
ATOM 2854 N N . LEU A 1 368 ? -6.917 -9.758 18.150 1.00 86.00 368 LEU A N 1
ATOM 2855 C CA . LEU A 1 368 ? -5.478 -9.484 18.129 1.00 86.00 368 LEU A CA 1
ATOM 2856 C C . LEU A 1 368 ? -5.110 -8.511 17.005 1.00 86.00 368 LEU A C 1
ATOM 2858 O O . LEU A 1 368 ? -4.397 -7.547 17.266 1.00 86.00 368 LEU A O 1
ATOM 2862 N N . GLU A 1 369 ? -5.657 -8.708 15.804 1.00 84.00 369 GLU A N 1
ATOM 2863 C CA . GLU A 1 369 ? -5.460 -7.798 14.663 1.00 84.00 369 GLU A CA 1
ATOM 2864 C C . GLU A 1 369 ? -6.022 -6.402 14.960 1.00 84.00 369 GLU A C 1
ATOM 2866 O O . GLU A 1 369 ? -5.370 -5.391 14.705 1.00 84.00 369 GLU A O 1
ATOM 2871 N N . ASN A 1 370 ? -7.187 -6.354 15.612 1.00 87.75 370 ASN A N 1
ATOM 2872 C CA . ASN A 1 370 ? -7.796 -5.122 16.104 1.00 87.75 370 ASN A CA 1
ATOM 2873 C C . ASN A 1 370 ? -6.863 -4.339 17.049 1.00 87.75 370 ASN A C 1
ATOM 2875 O O . ASN A 1 370 ? -6.726 -3.121 16.931 1.00 87.75 370 ASN A O 1
ATOM 2879 N N . LEU A 1 371 ? -6.213 -5.026 17.995 1.00 86.75 371 LEU A N 1
ATOM 2880 C CA . LEU A 1 371 ? -5.275 -4.399 18.933 1.00 86.75 371 LEU A CA 1
ATOM 2881 C C . LEU A 1 371 ? -3.978 -3.955 18.253 1.00 86.75 371 LEU A C 1
ATOM 2883 O O . LEU A 1 371 ? -3.448 -2.900 18.598 1.00 86.75 371 LEU A O 1
ATOM 2887 N N . GLU A 1 372 ? -3.480 -4.731 17.292 1.00 86.25 372 GLU A N 1
ATOM 2888 C CA . GLU A 1 372 ? -2.298 -4.370 16.508 1.00 86.25 372 GLU A CA 1
ATOM 2889 C C . GLU A 1 372 ? -2.551 -3.108 15.670 1.00 86.25 372 GLU A C 1
ATOM 2891 O O . GLU A 1 372 ? -1.738 -2.184 15.691 1.00 86.25 372 GLU A O 1
ATOM 2896 N N . ALA A 1 373 ? -3.718 -3.014 15.023 1.00 88.12 373 ALA A N 1
ATOM 2897 C CA . ALA A 1 373 ? -4.138 -1.827 14.280 1.00 88.12 373 ALA A CA 1
ATOM 2898 C C . ALA A 1 373 ? -4.207 -0.580 15.174 1.00 88.12 373 ALA A C 1
ATOM 2900 O O . ALA A 1 373 ? -3.759 0.503 14.796 1.00 88.12 373 ALA A O 1
ATOM 2901 N N . MET A 1 374 ? -4.726 -0.729 16.395 1.00 88.25 374 MET A N 1
ATOM 2902 C CA . MET A 1 374 ? -4.783 0.357 17.375 1.00 88.25 374 MET A CA 1
ATOM 2903 C C . MET A 1 374 ? -3.396 0.818 17.833 1.00 88.25 374 MET A C 1
ATOM 2905 O O . MET A 1 374 ? -3.139 2.021 17.882 1.00 88.25 374 MET A O 1
ATOM 2909 N N . ASP A 1 375 ? -2.501 -0.110 18.171 1.00 87.81 375 ASP A N 1
ATOM 2910 C CA . ASP A 1 375 ? -1.129 0.230 18.569 1.00 87.81 375 ASP A CA 1
ATOM 2911 C C . ASP A 1 375 ? -0.391 0.951 17.431 1.00 87.81 375 ASP A C 1
ATOM 2913 O O . ASP A 1 375 ? 0.212 2.011 17.628 1.00 87.81 375 ASP A O 1
ATOM 2917 N N . ALA A 1 376 ? -0.550 0.450 16.205 1.00 87.19 376 ALA A N 1
ATOM 2918 C CA . ALA A 1 376 ? -0.002 1.067 15.011 1.00 87.19 376 ALA A CA 1
ATOM 2919 C C . ALA A 1 376 ? -0.536 2.488 14.777 1.00 87.19 376 ALA A C 1
ATOM 2921 O O . ALA A 1 376 ? 0.253 3.393 14.504 1.00 87.19 376 ALA A O 1
ATOM 2922 N N . LEU A 1 377 ? -1.847 2.719 14.922 1.00 88.75 377 LEU A N 1
ATOM 2923 C CA . LEU A 1 377 ? -2.453 4.051 14.790 1.00 88.75 377 LEU A CA 1
ATOM 2924 C C . LEU A 1 377 ? -1.889 5.052 15.804 1.00 88.75 377 LEU A C 1
ATOM 2926 O O . LEU A 1 377 ? -1.717 6.229 15.487 1.00 88.75 377 LEU A O 1
ATOM 2930 N N . LEU A 1 378 ? -1.570 4.605 17.021 1.00 86.88 378 LEU A N 1
ATOM 2931 C CA . LEU A 1 378 ? -0.936 5.466 18.019 1.00 86.88 378 LEU A CA 1
ATOM 2932 C C . LEU A 1 378 ? 0.500 5.832 17.631 1.00 86.88 378 LEU A C 1
ATOM 2934 O O . LEU A 1 378 ? 0.891 6.985 17.838 1.00 86.88 378 LEU A O 1
ATOM 2938 N N . ALA A 1 379 ? 1.253 4.881 17.069 1.00 86.19 379 ALA A N 1
ATOM 2939 C CA . ALA A 1 379 ? 2.623 5.078 16.598 1.00 86.19 379 ALA A CA 1
ATOM 2940 C C . ALA A 1 379 ? 2.708 5.918 15.308 1.00 86.19 379 ALA A C 1
ATOM 2942 O O . ALA A 1 379 ? 3.691 6.625 15.100 1.00 86.19 379 ALA A O 1
ATOM 2943 N N . ALA A 1 380 ? 1.673 5.880 14.466 1.00 84.38 380 ALA A N 1
ATOM 2944 C CA . ALA A 1 380 ? 1.609 6.564 13.173 1.00 84.38 380 ALA A CA 1
ATOM 2945 C C . ALA A 1 380 ? 1.077 8.007 13.235 1.00 84.38 380 ALA A C 1
ATOM 2947 O O . ALA A 1 380 ? 0.804 8.600 12.193 1.00 84.38 380 ALA A O 1
ATOM 2948 N N . ALA A 1 381 ? 0.921 8.588 14.429 1.00 77.88 381 ALA A N 1
ATOM 2949 C CA . ALA A 1 381 ? 0.296 9.902 14.596 1.00 77.88 381 ALA A CA 1
ATOM 2950 C C . ALA A 1 381 ? 0.963 11.007 13.753 1.00 77.88 381 ALA A C 1
ATOM 2952 O O . ALA A 1 381 ? 0.264 11.824 13.159 1.00 77.88 381 ALA A O 1
ATOM 2953 N N . ASP A 1 382 ? 2.295 10.999 13.656 1.00 80.25 382 ASP A N 1
ATOM 2954 C CA . ASP A 1 382 ? 3.042 11.976 12.855 1.00 80.25 382 ASP A CA 1
ATOM 2955 C C . ASP A 1 382 ? 2.839 11.752 11.347 1.00 80.25 382 ASP A C 1
ATOM 2957 O O . ASP A 1 382 ? 2.692 12.714 10.593 1.00 80.25 382 ASP A O 1
ATOM 2961 N N . LEU A 1 383 ? 2.777 10.484 10.919 1.00 81.69 383 LEU A N 1
ATOM 2962 C CA . LEU A 1 383 ? 2.597 10.079 9.520 1.00 81.69 383 LEU A CA 1
ATOM 2963 C C . LEU A 1 383 ? 1.232 10.508 8.968 1.00 81.69 383 LEU A C 1
ATOM 2965 O O . LEU A 1 383 ? 1.135 10.895 7.810 1.00 81.69 383 LEU A O 1
ATOM 2969 N N . LEU A 1 384 ? 0.185 10.433 9.788 1.00 80.50 384 LEU A N 1
ATOM 2970 C CA . LEU A 1 384 ? -1.192 10.685 9.357 1.00 80.50 384 LEU A CA 1
ATOM 2971 C C . LEU A 1 384 ? -1.683 12.106 9.661 1.00 80.50 384 LEU A C 1
ATOM 2973 O O . LEU A 1 384 ? -2.834 12.416 9.371 1.00 80.50 384 LEU A O 1
ATOM 2977 N N . SER A 1 385 ? -0.845 12.961 10.255 1.00 75.38 385 SER A N 1
ATOM 2978 C CA . SER A 1 385 ? -1.252 14.247 10.845 1.00 75.38 385 SER A CA 1
ATOM 2979 C C . SER A 1 385 ? -1.992 15.208 9.900 1.00 75.38 385 SER A C 1
ATOM 2981 O O . SER A 1 385 ? -2.800 16.006 10.372 1.00 75.38 385 SER A O 1
ATOM 2983 N N . GLU A 1 386 ? -1.760 15.114 8.589 1.00 72.88 386 GLU A N 1
ATOM 2984 C CA . GLU A 1 386 ? -2.402 15.942 7.555 1.00 72.88 386 GLU A CA 1
ATOM 2985 C C . GLU A 1 386 ? -3.437 15.173 6.705 1.00 72.88 386 GLU A C 1
ATOM 2987 O O . GLU A 1 386 ? -3.946 15.717 5.728 1.00 72.88 386 GLU A O 1
ATOM 2992 N N . HIS A 1 387 ? -3.748 13.914 7.038 1.00 79.38 387 HIS A N 1
ATOM 2993 C CA . HIS A 1 387 ? -4.620 13.064 6.223 1.00 79.38 387 HIS A CA 1
ATOM 2994 C C . HIS A 1 387 ? -6.099 13.188 6.617 1.00 79.38 387 HIS A C 1
ATOM 2996 O O . HIS A 1 387 ? -6.455 13.027 7.785 1.00 79.38 387 HIS A O 1
ATOM 3002 N N . ASP A 1 388 ? -6.975 13.385 5.627 1.00 77.94 388 ASP A N 1
ATOM 3003 C CA . ASP A 1 388 ? -8.413 13.631 5.829 1.00 77.94 388 ASP A CA 1
ATOM 3004 C C . ASP A 1 388 ? -9.142 12.468 6.538 1.00 77.94 388 ASP A C 1
ATOM 3006 O O . ASP A 1 388 ? -10.098 12.678 7.282 1.00 77.94 388 ASP A O 1
ATOM 3010 N N . GLU A 1 389 ? -8.686 11.228 6.337 1.00 78.12 389 GLU A N 1
ATOM 3011 C CA . GLU A 1 389 ? -9.323 10.022 6.898 1.00 78.12 389 GLU A CA 1
ATOM 3012 C C . GLU A 1 389 ? -8.882 9.696 8.337 1.00 78.12 389 GLU A C 1
ATOM 3014 O O . GLU A 1 389 ? -9.451 8.805 8.971 1.00 78.12 389 GLU A O 1
ATOM 3019 N N . LEU A 1 390 ? -7.898 10.423 8.884 1.00 81.31 390 LEU A N 1
ATOM 3020 C CA . LEU A 1 390 ? -7.358 10.169 10.224 1.00 81.31 390 LEU A CA 1
ATOM 3021 C C . LEU A 1 390 ? -8.441 10.235 11.311 1.00 81.31 390 LEU A C 1
ATOM 3023 O O . LEU A 1 390 ? -8.451 9.429 12.242 1.00 81.31 390 LEU A O 1
ATOM 3027 N N . ASP A 1 391 ? -9.368 11.179 11.180 1.00 83.12 391 ASP A N 1
ATOM 3028 C CA . ASP A 1 391 ? -10.438 11.369 12.153 1.00 83.12 391 ASP A CA 1
ATOM 3029 C C . ASP A 1 391 ? -11.388 10.163 12.205 1.00 83.12 391 ASP A C 1
ATOM 3031 O O . ASP A 1 391 ? -11.693 9.636 13.276 1.00 83.12 391 ASP A O 1
ATOM 3035 N N . ASN A 1 392 ? -11.768 9.642 11.034 1.00 85.94 392 ASN A N 1
ATOM 3036 C CA . ASN A 1 392 ? -12.605 8.447 10.927 1.00 85.94 392 ASN A CA 1
ATOM 3037 C C . ASN A 1 392 ? -11.915 7.223 11.543 1.00 85.94 392 ASN A C 1
ATOM 3039 O O . ASN A 1 392 ? -12.557 6.445 12.253 1.00 85.94 392 ASN A O 1
ATOM 3043 N N . LEU A 1 393 ? -10.605 7.066 11.320 1.00 87.31 393 LEU A N 1
ATOM 3044 C CA . LEU A 1 393 ? -9.819 5.984 11.917 1.00 87.31 393 LEU A CA 1
ATOM 3045 C C . LEU A 1 393 ? -9.802 6.073 13.446 1.00 87.31 393 LEU A C 1
ATOM 3047 O O . LEU A 1 393 ? -10.008 5.061 14.120 1.00 87.31 393 LEU A O 1
ATOM 3051 N N . TYR A 1 394 ? -9.619 7.269 14.013 1.00 89.19 394 TYR A N 1
ATOM 3052 C CA . TYR A 1 394 ? -9.672 7.462 15.463 1.00 89.19 394 TYR A CA 1
ATOM 3053 C C . TYR A 1 394 ? -11.066 7.215 16.042 1.00 89.19 394 TYR A C 1
ATOM 3055 O O . TYR A 1 394 ? -11.183 6.579 17.094 1.00 89.19 394 TYR A O 1
ATOM 3063 N N . THR A 1 395 ? -12.124 7.635 15.354 1.00 87.06 395 THR A N 1
ATOM 3064 C CA . THR A 1 395 ? -13.502 7.350 15.768 1.00 87.06 395 THR A CA 1
ATOM 3065 C C . THR A 1 395 ? -13.787 5.849 15.760 1.00 87.06 395 THR A C 1
ATOM 3067 O O . THR A 1 395 ? -14.251 5.307 16.768 1.00 87.06 395 THR A O 1
ATOM 3070 N N . ASN A 1 396 ? -13.423 5.143 14.685 1.00 87.94 396 ASN A N 1
ATOM 3071 C CA . ASN A 1 396 ? -13.588 3.692 14.569 1.00 87.94 396 ASN A CA 1
ATOM 3072 C C . ASN A 1 396 ? -12.796 2.940 15.647 1.00 87.94 396 ASN A C 1
ATOM 3074 O O . ASN A 1 396 ? -13.350 2.081 16.341 1.00 87.94 396 ASN A O 1
ATOM 3078 N N . ALA A 1 397 ? -11.530 3.310 15.854 1.00 88.06 397 ALA A N 1
ATOM 3079 C CA . ALA A 1 397 ? -10.698 2.738 16.905 1.00 88.06 397 ALA A CA 1
ATOM 3080 C C . ALA A 1 397 ? -11.296 2.998 18.297 1.00 88.06 397 ALA A C 1
ATOM 3082 O O . ALA A 1 397 ? -11.377 2.092 19.125 1.00 88.06 397 ALA A O 1
ATOM 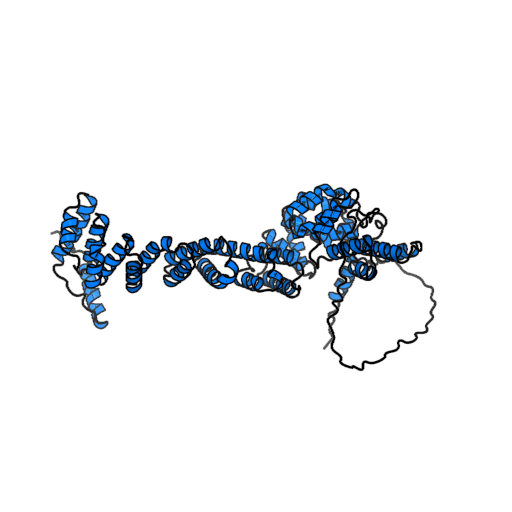3083 N N . SER A 1 398 ? -11.804 4.201 18.565 1.00 87.38 398 SER A N 1
ATOM 3084 C CA . SER A 1 398 ? -12.455 4.503 19.841 1.00 87.38 398 SER A CA 1
ATOM 3085 C C . SER A 1 398 ? -13.705 3.647 20.076 1.00 87.38 398 SER A C 1
ATOM 3087 O O . SER A 1 398 ? -13.852 3.036 21.138 1.00 87.38 398 SER A O 1
ATOM 3089 N N . GLN A 1 399 ? -14.581 3.512 19.076 1.00 87.56 399 GLN A N 1
ATOM 3090 C CA . GLN A 1 399 ? -15.770 2.659 19.174 1.00 87.56 399 GLN A CA 1
ATOM 3091 C C . GLN A 1 399 ? -15.413 1.189 19.407 1.00 87.56 399 GLN A C 1
ATOM 3093 O O . GLN A 1 399 ? -16.054 0.503 20.210 1.00 87.56 399 GLN A O 1
ATOM 3098 N N . LEU A 1 400 ? -14.384 0.693 18.727 1.00 88.19 400 LEU A N 1
ATOM 3099 C CA . LEU A 1 400 ? -13.896 -0.667 18.901 1.00 88.19 400 LEU A CA 1
ATOM 3100 C C . LEU A 1 400 ? -13.315 -0.878 20.306 1.00 88.19 400 LEU A C 1
ATOM 3102 O O . LEU A 1 400 ? -13.653 -1.858 20.971 1.00 88.19 400 LEU A O 1
ATOM 3106 N N . ALA A 1 401 ? -12.544 0.083 20.818 1.00 87.56 401 ALA A N 1
ATOM 3107 C CA . ALA A 1 401 ? -12.012 0.051 22.179 1.00 87.56 401 ALA A CA 1
ATOM 3108 C C . ALA A 1 401 ? -13.140 -0.010 23.216 1.00 87.56 401 ALA A C 1
ATOM 3110 O O . ALA A 1 401 ? -13.056 -0.759 24.189 1.00 87.56 401 ALA A O 1
ATOM 3111 N N . LEU A 1 402 ? -14.234 0.722 22.979 1.00 86.06 402 LEU A N 1
ATOM 3112 C CA . LEU A 1 402 ? -15.426 0.688 23.825 1.00 86.06 402 LEU A CA 1
ATOM 3113 C C . LEU A 1 402 ? -16.143 -0.663 23.803 1.00 86.06 402 LEU A C 1
ATOM 3115 O O . LEU A 1 402 ? -16.630 -1.111 24.846 1.00 86.06 402 LEU A O 1
ATOM 3119 N N . LYS A 1 403 ? -16.205 -1.320 22.639 1.00 85.94 403 LYS A N 1
ATOM 3120 C CA . LYS A 1 403 ? -16.766 -2.674 22.503 1.00 85.94 403 LYS A CA 1
ATOM 3121 C C . LYS A 1 403 ? -15.917 -3.708 23.242 1.00 85.94 403 LYS A C 1
ATOM 3123 O O . LYS A 1 403 ? -16.479 -4.576 23.904 1.00 85.94 403 LYS A O 1
ATOM 3128 N N . LEU A 1 404 ? -14.592 -3.581 23.170 1.00 85.38 404 LEU A N 1
ATOM 3129 C CA . LEU A 1 404 ? -13.638 -4.466 23.846 1.00 85.38 404 LEU A CA 1
ATOM 3130 C C . LEU A 1 404 ? -13.483 -4.164 25.350 1.00 85.38 404 LEU A C 1
ATOM 3132 O O . LEU A 1 404 ? -12.954 -4.989 26.090 1.00 85.38 404 LEU A O 1
ATOM 3136 N N . GLY A 1 405 ? -13.971 -3.011 25.819 1.00 83.69 405 GLY A N 1
ATOM 3137 C CA . GLY A 1 405 ? -13.922 -2.606 27.227 1.00 83.69 405 GLY A CA 1
ATOM 3138 C C . GLY A 1 405 ? -12.642 -1.872 27.644 1.00 83.69 405 GLY A C 1
ATOM 3139 O O . GLY A 1 405 ? -12.379 -1.728 28.836 1.00 83.69 405 GLY A O 1
ATOM 3140 N N . PHE A 1 406 ? -11.846 -1.373 26.695 1.00 86.06 406 PHE A N 1
ATOM 3141 C CA . PHE A 1 406 ? -10.617 -0.624 26.966 1.00 86.06 406 PHE A CA 1
ATOM 3142 C C . PHE A 1 406 ? -10.889 0.878 27.128 1.00 86.06 406 PHE A C 1
ATOM 3144 O O . PHE A 1 406 ? -10.674 1.675 26.216 1.00 86.06 406 PHE A O 1
ATOM 3151 N N . GLN A 1 407 ? -11.334 1.282 28.320 1.00 81.50 407 GLN A N 1
ATOM 3152 C CA . GLN A 1 407 ? -11.740 2.664 28.614 1.00 81.50 407 GLN A CA 1
ATOM 3153 C C . GLN A 1 407 ? -10.646 3.714 28.344 1.00 81.50 407 GLN A C 1
ATOM 3155 O O . GLN A 1 407 ? -10.923 4.741 27.722 1.00 81.50 407 GLN A O 1
ATOM 3160 N N . ASN A 1 408 ? -9.405 3.463 28.773 1.00 83.75 408 ASN A N 1
ATOM 3161 C CA . ASN A 1 408 ? -8.296 4.408 28.578 1.00 83.75 408 ASN A CA 1
ATOM 3162 C C . ASN A 1 408 ? -7.944 4.582 27.099 1.00 83.75 408 ASN A C 1
ATOM 3164 O O . ASN A 1 408 ? -7.705 5.694 26.643 1.00 83.75 408 ASN A O 1
ATOM 3168 N N . LEU A 1 409 ? -7.961 3.484 26.348 1.00 84.94 409 LEU A N 1
ATOM 3169 C CA . LEU A 1 409 ? -7.602 3.459 24.936 1.00 84.94 409 LEU A CA 1
ATOM 3170 C C . LEU A 1 409 ? -8.689 4.138 24.083 1.00 84.94 409 LEU A C 1
ATOM 3172 O O . LEU A 1 409 ? -8.375 4.964 23.229 1.00 84.94 409 LEU A O 1
ATOM 3176 N N . ALA A 1 410 ? -9.967 3.920 24.418 1.00 84.25 410 ALA A N 1
ATOM 3177 C CA . ALA A 1 410 ? -11.082 4.688 23.860 1.00 84.25 410 ALA A CA 1
ATOM 3178 C C . ALA A 1 410 ? -10.941 6.196 24.136 1.00 84.25 410 ALA A C 1
ATOM 3180 O O . ALA A 1 410 ? -11.180 7.025 23.260 1.00 84.25 410 ALA A O 1
ATOM 3181 N N . ALA A 1 411 ? -10.523 6.571 25.350 1.00 81.19 411 ALA A N 1
ATOM 3182 C CA . ALA A 1 411 ? -10.301 7.970 25.704 1.00 81.19 411 ALA A CA 1
ATOM 3183 C C . ALA A 1 411 ? -9.155 8.606 24.903 1.00 81.19 411 ALA A C 1
ATOM 3185 O O . ALA A 1 411 ? -9.301 9.741 24.447 1.00 81.19 411 ALA A O 1
ATOM 3186 N N . THR A 1 412 ? -8.048 7.883 24.704 1.00 86.12 412 THR A N 1
ATOM 3187 C CA . THR A 1 412 ? -6.914 8.349 23.897 1.00 86.12 412 THR A CA 1
ATOM 3188 C C . THR A 1 412 ? -7.336 8.629 22.459 1.00 86.12 412 THR A C 1
ATOM 3190 O O . THR A 1 412 ? -7.057 9.718 21.962 1.00 86.12 412 THR A O 1
ATOM 3193 N N . PHE A 1 413 ? -8.058 7.712 21.813 1.00 85.88 413 PHE A N 1
ATOM 3194 C CA . PHE A 1 413 ? -8.509 7.925 20.437 1.00 85.88 413 PHE A CA 1
ATOM 3195 C C . PHE A 1 413 ? -9.569 9.016 20.317 1.00 85.88 413 PHE A C 1
ATOM 3197 O O . PHE A 1 413 ? -9.429 9.898 19.478 1.00 85.88 413 PHE A O 1
ATOM 3204 N N . ALA A 1 414 ? -10.559 9.043 21.215 1.00 82.31 414 ALA A N 1
ATOM 3205 C CA . ALA A 1 414 ? -11.567 10.102 21.222 1.00 82.31 414 ALA A CA 1
ATOM 3206 C C . ALA A 1 414 ? -10.942 11.500 21.387 1.00 82.31 414 ALA A C 1
ATOM 3208 O O . ALA A 1 414 ? -11.396 12.445 20.763 1.00 82.31 414 ALA A O 1
ATOM 3209 N N . SER A 1 415 ? -9.877 11.642 22.187 1.00 82.25 415 SER A N 1
ATOM 3210 C CA . SER A 1 415 ? -9.186 12.933 22.360 1.00 82.25 415 SER A CA 1
ATOM 3211 C C . SER A 1 415 ? -8.427 13.424 21.122 1.00 82.25 415 SER A C 1
ATOM 3213 O O . SER A 1 415 ? -8.056 14.594 21.069 1.00 82.25 415 SER A O 1
ATOM 3215 N N . ARG A 1 416 ? -8.164 12.531 20.161 1.00 80.94 416 ARG A N 1
ATOM 3216 C CA . ARG A 1 416 ? -7.467 12.831 18.904 1.00 80.94 416 ARG A CA 1
ATOM 3217 C C . ARG A 1 416 ? -8.423 12.979 17.716 1.00 80.94 416 ARG A C 1
ATOM 3219 O O . ARG A 1 416 ? -7.966 13.349 16.641 1.00 80.94 416 ARG A O 1
ATOM 3226 N N . SER A 1 417 ? -9.708 12.691 17.917 1.00 78.38 417 SER A N 1
ATOM 3227 C CA . SER A 1 417 ? -10.764 12.906 16.931 1.00 78.38 417 SER A CA 1
ATOM 3228 C C . SER A 1 417 ? -11.258 14.357 16.963 1.00 78.38 417 SER A C 1
ATOM 3230 O O . SER A 1 417 ? -11.210 15.014 18.008 1.00 78.38 417 SER A O 1
ATOM 3232 N N . SER A 1 418 ? -11.736 14.854 15.823 1.00 69.50 418 SER A N 1
ATOM 3233 C CA . SER A 1 418 ? -12.339 16.182 15.680 1.00 69.50 418 SER A CA 1
ATOM 3234 C C . SER A 1 418 ? -13.720 16.271 16.329 1.00 69.50 418 SER A C 1
ATOM 3236 O O . SER A 1 418 ? -14.108 17.367 16.734 1.00 69.50 418 SER A O 1
ATOM 3238 N N . ASP A 1 419 ? -14.443 15.151 16.452 1.00 68.44 419 ASP A N 1
ATOM 3239 C CA . ASP A 1 419 ? -15.772 15.093 17.075 1.00 68.44 419 ASP A CA 1
ATOM 3240 C C . ASP A 1 419 ? -15.805 14.134 18.282 1.00 68.44 419 ASP A C 1
ATOM 3242 O O . ASP A 1 419 ? -16.367 13.034 18.243 1.00 68.44 419 ASP A O 1
ATOM 3246 N N . PRO A 1 420 ? -15.192 14.534 19.411 1.00 67.44 420 PRO A N 1
ATOM 3247 C CA . PRO A 1 420 ? -15.200 13.724 20.620 1.00 67.44 420 PRO A CA 1
ATOM 3248 C C . PRO A 1 420 ? -16.599 13.582 21.234 1.00 67.44 420 PRO A C 1
ATOM 3250 O O . PRO A 1 420 ? -16.769 12.702 22.083 1.00 67.44 420 PRO A O 1
ATOM 3253 N N . GLU A 1 421 ? -17.567 14.433 20.860 1.00 72.44 421 GLU A N 1
ATOM 3254 C CA . GLU A 1 421 ? -18.907 14.493 21.457 1.00 72.44 421 GLU A CA 1
ATOM 3255 C C . GLU A 1 421 ? -19.762 13.278 21.081 1.00 72.44 421 GLU A C 1
ATOM 3257 O O . GLU A 1 421 ? -20.463 12.734 21.939 1.00 72.44 421 GLU A O 1
ATOM 3262 N N . GLU A 1 422 ? -19.618 12.774 19.852 1.00 75.19 422 GLU A N 1
ATOM 3263 C CA . GLU A 1 422 ? -20.363 11.614 19.339 1.00 75.19 422 GLU A CA 1
ATOM 3264 C C . GLU A 1 422 ? -20.101 10.324 20.149 1.00 75.19 422 GLU A C 1
ATOM 3266 O O . GLU A 1 422 ? -20.925 9.409 20.209 1.00 75.19 422 GLU A O 1
ATOM 3271 N N . LEU A 1 423 ? -18.959 10.258 20.840 1.00 79.50 423 LEU A N 1
ATOM 3272 C CA . LEU A 1 423 ? -18.500 9.081 21.581 1.00 79.50 423 LEU A CA 1
ATOM 3273 C C . LEU A 1 423 ? -18.715 9.184 23.099 1.00 79.50 423 LEU A C 1
ATOM 3275 O O . LEU A 1 423 ? -18.478 8.209 23.822 1.00 79.50 423 LEU A O 1
ATOM 3279 N N . VAL A 1 424 ? -19.148 10.340 23.615 1.00 83.94 424 VAL A N 1
ATOM 3280 C CA . VAL A 1 424 ? -19.206 10.602 25.067 1.00 83.94 424 VAL A CA 1
ATOM 3281 C C . VAL A 1 424 ? -20.211 9.690 25.765 1.00 83.94 424 VAL A C 1
ATOM 3283 O O . VAL A 1 424 ? -19.892 9.121 26.808 1.00 83.94 424 VAL A O 1
ATOM 3286 N N . GLU A 1 425 ? -21.398 9.488 25.193 1.00 85.06 425 GLU A N 1
ATOM 3287 C CA . GLU A 1 425 ? -22.433 8.636 25.796 1.00 85.06 425 GLU A CA 1
ATOM 3288 C C . GLU A 1 425 ? -21.985 7.173 25.887 1.00 85.06 425 GLU A C 1
ATOM 3290 O O . GLU A 1 425 ? -22.155 6.516 26.918 1.00 85.06 425 GLU A O 1
ATOM 3295 N N . ALA A 1 426 ? -21.336 6.667 24.835 1.00 83.62 426 ALA A N 1
ATOM 3296 C CA . ALA A 1 426 ? -20.805 5.310 24.809 1.00 83.62 426 ALA A CA 1
ATOM 3297 C C . ALA A 1 426 ? -19.659 5.127 25.825 1.00 83.62 426 ALA A C 1
ATOM 3299 O O . ALA A 1 426 ? -19.594 4.100 26.511 1.00 83.62 426 ALA A O 1
ATOM 3300 N N . ARG A 1 427 ? -18.800 6.144 25.990 1.00 83.69 427 ARG A N 1
ATOM 3301 C CA . ARG A 1 427 ? -17.747 6.180 27.021 1.00 83.69 427 ARG A CA 1
ATOM 3302 C C . ARG A 1 427 ? -18.325 6.224 28.436 1.00 83.69 427 ARG A C 1
ATOM 3304 O O . ARG A 1 427 ? -17.873 5.462 29.290 1.00 83.69 427 ARG A O 1
ATOM 3311 N N . ALA A 1 428 ? -19.345 7.045 28.680 1.00 85.56 428 ALA A N 1
ATOM 3312 C CA . ALA A 1 428 ? -20.039 7.111 29.966 1.00 85.56 428 ALA A CA 1
ATOM 3313 C C . ALA A 1 428 ? -20.735 5.779 30.299 1.00 85.56 428 ALA A C 1
ATOM 3315 O O . ALA A 1 428 ? -20.629 5.275 31.417 1.00 85.56 428 ALA A O 1
ATOM 3316 N N . SER A 1 429 ? -21.379 5.149 29.313 1.00 86.00 429 SER A N 1
ATOM 3317 C CA . SER A 1 429 ? -22.003 3.830 29.464 1.00 86.00 429 SER A CA 1
ATOM 3318 C C . SER A 1 429 ? -20.981 2.736 29.800 1.00 86.00 429 SER A C 1
ATOM 3320 O O . SER A 1 429 ? -21.232 1.879 30.653 1.00 86.00 429 SER A O 1
ATOM 3322 N N . LEU A 1 430 ? -19.788 2.765 29.190 1.00 85.69 430 LEU A N 1
ATOM 3323 C CA . LEU A 1 430 ? -18.701 1.860 29.572 1.00 85.69 430 LEU A CA 1
ATOM 3324 C C . LEU A 1 430 ? -18.215 2.120 31.007 1.00 85.69 430 LEU A C 1
ATOM 3326 O O . LEU A 1 430 ? -18.127 1.166 31.778 1.00 85.69 430 LEU A O 1
ATOM 3330 N N . ALA A 1 431 ? -17.970 3.378 31.386 1.00 85.31 431 ALA A N 1
ATOM 3331 C CA . ALA A 1 431 ? -17.556 3.738 32.746 1.00 85.31 431 ALA A CA 1
ATOM 3332 C C . ALA A 1 431 ? -18.570 3.246 33.799 1.00 85.31 431 ALA A C 1
ATOM 3334 O O . ALA A 1 431 ? -18.196 2.655 34.814 1.00 85.31 431 ALA A O 1
ATOM 3335 N N . PHE A 1 432 ? -19.872 3.370 33.511 1.00 86.31 432 PHE A N 1
ATOM 3336 C CA . PHE A 1 432 ? -20.933 2.812 34.350 1.00 86.31 432 PHE A CA 1
ATOM 3337 C C . PHE A 1 432 ? -20.833 1.287 34.507 1.00 86.31 432 PHE A C 1
ATOM 3339 O O . PHE A 1 432 ? -20.904 0.775 35.634 1.00 86.31 432 PHE A O 1
ATOM 3346 N N . ARG A 1 433 ? -20.632 0.555 33.402 1.00 85.62 433 ARG A N 1
ATOM 3347 C CA . ARG A 1 433 ? -20.458 -0.909 33.414 1.00 85.62 433 ARG A CA 1
ATOM 3348 C C . ARG A 1 433 ? -19.211 -1.342 34.187 1.00 85.62 433 ARG A C 1
ATOM 3350 O O . ARG A 1 433 ? -19.276 -2.335 34.903 1.00 85.62 433 ARG A O 1
ATOM 3357 N N . MET A 1 434 ? -18.119 -0.587 34.085 1.00 83.50 434 MET A N 1
ATOM 3358 C CA . MET A 1 434 ? -16.853 -0.860 34.779 1.00 83.50 434 MET A CA 1
ATOM 3359 C C . MET A 1 434 ? -16.819 -0.392 36.240 1.00 83.50 434 MET A C 1
ATOM 3361 O O . MET A 1 434 ? -15.861 -0.686 36.946 1.00 83.50 434 MET A O 1
ATOM 3365 N N . ALA A 1 435 ? -17.861 0.304 36.706 1.00 84.19 435 ALA A N 1
ATOM 3366 C CA . ALA A 1 435 ? -17.899 0.931 38.028 1.00 84.19 435 ALA A CA 1
ATOM 3367 C C . ALA A 1 435 ? -16.836 2.004 38.275 1.00 84.19 435 ALA A C 1
ATOM 3369 O O . ALA A 1 435 ? -16.443 2.245 39.414 1.00 84.19 435 ALA A O 1
ATOM 3370 N N . ASP A 1 436 ? -16.453 2.710 37.214 1.00 84.25 436 ASP A N 1
ATOM 3371 C CA . ASP A 1 436 ? -15.596 3.885 37.302 1.00 84.25 436 ASP A CA 1
ATOM 3372 C C . ASP A 1 436 ? -16.430 5.134 37.638 1.00 84.25 436 ASP A C 1
ATOM 3374 O O . ASP A 1 436 ? -16.962 5.840 36.773 1.00 84.25 436 ASP A O 1
ATOM 3378 N N . HIS A 1 437 ? -16.592 5.364 38.939 1.00 82.56 437 HIS A N 1
ATOM 3379 C CA . HIS A 1 437 ? -17.374 6.470 39.484 1.00 82.56 437 HIS A CA 1
ATOM 3380 C C . HIS A 1 437 ? -16.729 7.840 39.224 1.00 82.56 437 HIS A C 1
ATOM 3382 O O . HIS A 1 437 ? -17.446 8.816 38.987 1.00 82.56 437 HIS A O 1
ATOM 3388 N N . ASP A 1 438 ? -15.396 7.912 39.221 1.00 84.69 438 ASP A N 1
ATOM 3389 C CA . ASP A 1 438 ? -14.656 9.155 39.005 1.00 84.69 438 ASP A CA 1
ATOM 3390 C C . ASP A 1 438 ? -14.789 9.620 37.551 1.00 84.69 438 ASP A C 1
ATOM 3392 O O . ASP A 1 438 ? -15.075 10.795 37.296 1.00 84.69 438 ASP A O 1
ATOM 3396 N N . ALA A 1 439 ? -14.686 8.694 36.589 1.00 83.19 439 ALA A N 1
ATOM 3397 C CA . ALA A 1 439 ? -14.917 9.010 35.185 1.00 83.19 439 ALA A CA 1
ATOM 3398 C C . ALA A 1 439 ? -16.355 9.487 34.934 1.00 83.19 439 ALA A C 1
ATOM 3400 O O . ALA A 1 439 ? -16.546 10.509 34.275 1.00 83.19 439 ALA A O 1
ATOM 3401 N N . LEU A 1 440 ? -17.372 8.823 35.496 1.00 84.38 440 LEU A N 1
ATOM 3402 C CA . LEU A 1 440 ? -18.768 9.268 35.365 1.00 84.38 440 LEU A CA 1
ATOM 3403 C C . LEU A 1 440 ? -19.002 10.664 35.942 1.00 84.38 440 LEU A C 1
ATOM 3405 O O . LEU A 1 440 ? -19.698 11.474 35.326 1.00 84.38 440 LEU A O 1
ATOM 3409 N N . LYS A 1 441 ? -18.399 10.968 37.094 1.00 84.44 441 LYS A N 1
ATOM 3410 C CA . LYS A 1 441 ? -18.460 12.308 37.678 1.00 84.44 441 LYS A CA 1
ATOM 3411 C C . LYS A 1 441 ? -17.837 13.340 36.738 1.00 84.44 441 LYS A C 1
ATOM 3413 O O . LYS A 1 441 ? -18.475 14.346 36.445 1.00 84.44 441 LYS A O 1
ATOM 3418 N N . SER A 1 442 ? -16.662 13.039 36.181 1.00 86.50 442 SER A N 1
ATOM 3419 C CA . SER A 1 442 ? -16.000 13.914 35.207 1.00 86.50 442 SER A CA 1
ATOM 3420 C C . SER A 1 442 ? -16.865 14.175 33.965 1.00 86.50 442 SER A C 1
ATOM 3422 O O . SER A 1 442 ? -17.000 15.322 33.547 1.00 86.50 442 SER A O 1
ATOM 3424 N N . PHE A 1 443 ? -17.536 13.150 33.422 1.00 85.44 443 PHE A N 1
ATOM 3425 C CA . PHE A 1 443 ? -18.454 13.314 32.290 1.00 85.44 443 PHE A CA 1
ATOM 3426 C C . PHE A 1 443 ? -19.678 14.160 32.654 1.00 85.44 443 PHE A C 1
ATOM 3428 O O . PHE A 1 443 ? -20.121 14.969 31.847 1.00 85.44 443 PHE A O 1
ATOM 3435 N N . THR A 1 444 ? -20.201 14.011 33.871 1.00 86.19 444 THR A N 1
ATOM 3436 C CA . THR A 1 444 ? -21.365 14.774 34.354 1.00 86.19 444 THR A CA 1
ATOM 3437 C C . THR A 1 444 ? -21.042 16.255 34.570 1.00 86.19 444 THR A C 1
ATOM 3439 O O . THR A 1 444 ? -21.907 17.112 34.382 1.00 86.19 444 THR A O 1
ATOM 3442 N N . ASP A 1 445 ? -19.804 16.559 34.964 1.00 86.50 445 ASP A N 1
ATOM 3443 C CA . ASP A 1 445 ? -19.319 17.930 35.135 1.00 86.50 445 ASP A CA 1
ATOM 3444 C C . ASP A 1 445 ? -19.020 18.599 33.781 1.00 86.50 445 ASP A C 1
ATOM 3446 O O . ASP A 1 445 ? -19.309 19.782 33.604 1.00 86.50 445 ASP A O 1
ATOM 3450 N N . LEU A 1 446 ? -18.481 17.842 32.816 1.00 85.12 446 LEU A N 1
ATOM 3451 C CA . LEU A 1 446 ? -18.155 18.330 31.470 1.00 85.12 446 LEU A CA 1
ATOM 3452 C C . LEU A 1 446 ? -19.387 18.477 30.561 1.00 85.12 446 LEU A C 1
ATOM 3454 O O . LEU A 1 446 ? -19.442 19.414 29.769 1.00 85.12 446 LEU A O 1
ATOM 3458 N N . TYR A 1 447 ? -20.382 17.592 30.690 1.00 85.00 447 TYR A N 1
ATOM 3459 C CA . TYR A 1 447 ? -21.572 17.541 29.829 1.00 85.00 447 TYR A CA 1
ATOM 3460 C C . TYR A 1 447 ? -22.880 17.614 30.640 1.00 85.00 447 TYR A C 1
ATOM 3462 O O . TYR A 1 447 ? -23.682 16.676 30.625 1.00 85.00 447 TYR A O 1
ATOM 3470 N N . PRO A 1 448 ? -23.142 18.731 31.343 1.00 81.75 448 PRO A N 1
ATOM 3471 C CA . PRO A 1 448 ? -24.265 18.843 32.277 1.00 81.75 448 PRO A CA 1
ATOM 3472 C C . PRO A 1 448 ? -25.650 18.843 31.608 1.00 81.75 448 PRO A C 1
ATOM 3474 O O . PRO A 1 448 ? -26.646 18.593 32.283 1.00 81.75 448 PRO A O 1
ATOM 3477 N N . GLU A 1 449 ? -25.722 19.138 30.308 1.00 83.75 449 GLU A N 1
ATOM 3478 C CA . GLU A 1 449 ? -26.963 19.179 29.517 1.00 83.75 449 GLU A CA 1
ATOM 3479 C C . GLU A 1 449 ? -27.341 17.796 28.942 1.00 83.75 449 GLU A C 1
ATOM 3481 O O . GLU A 1 449 ? -28.470 17.600 28.484 1.00 83.75 449 GLU A O 1
ATOM 3486 N N . ASN A 1 450 ? -26.426 16.815 28.962 1.00 85.56 450 ASN A N 1
ATOM 3487 C CA . ASN A 1 450 ? -26.687 15.488 28.407 1.00 85.56 450 ASN A CA 1
ATOM 3488 C C . ASN A 1 450 ? -27.502 14.632 29.398 1.00 85.56 450 ASN A C 1
ATOM 3490 O O . ASN A 1 450 ? -27.043 14.264 30.486 1.00 85.56 450 ASN A O 1
ATOM 3494 N N . ALA A 1 451 ? -28.732 14.298 29.001 1.00 85.75 451 ALA A N 1
ATOM 3495 C CA . ALA A 1 451 ? -29.681 13.580 29.845 1.00 85.75 451 ALA A CA 1
ATOM 3496 C C . ALA A 1 451 ? -29.280 12.120 30.126 1.00 85.75 451 ALA A C 1
ATOM 3498 O O . ALA A 1 451 ? -29.522 11.641 31.233 1.00 85.75 451 ALA A O 1
ATOM 3499 N N . GLU A 1 452 ? -28.662 11.423 29.167 1.00 87.94 452 GLU A N 1
ATOM 3500 C CA . GLU A 1 452 ? -28.241 10.023 29.337 1.00 87.94 452 GLU A CA 1
ATOM 3501 C C . GLU A 1 452 ? -27.028 9.926 30.277 1.00 87.94 452 GLU A C 1
ATOM 3503 O O . GLU A 1 452 ? -27.012 9.094 31.182 1.00 87.94 452 GLU A O 1
ATOM 3508 N N . ILE A 1 453 ? -26.053 10.837 30.166 1.00 88.19 453 ILE A N 1
ATOM 3509 C CA . ILE A 1 453 ? -24.909 10.902 31.100 1.00 88.19 453 ILE A CA 1
ATOM 3510 C C . ILE A 1 453 ? -25.392 11.196 32.526 1.00 88.19 453 ILE A C 1
ATOM 3512 O O . ILE A 1 453 ? -24.977 10.535 33.479 1.00 88.19 453 ILE A O 1
ATOM 3516 N N . THR A 1 454 ? -26.324 12.143 32.664 1.00 88.62 454 THR A N 1
ATOM 3517 C CA . THR A 1 454 ? -26.955 12.496 33.945 1.00 88.62 454 THR A CA 1
ATOM 3518 C C . THR A 1 454 ? -27.691 11.294 34.555 1.00 88.62 454 THR A C 1
ATOM 3520 O O . THR A 1 454 ? -27.566 11.031 35.753 1.00 88.62 454 THR A O 1
ATOM 3523 N N . LEU A 1 455 ? -28.413 10.514 33.741 1.00 89.06 455 LEU A N 1
ATOM 3524 C CA . LEU A 1 455 ? -29.061 9.274 34.174 1.00 89.06 455 LEU A CA 1
ATOM 3525 C C . LEU A 1 455 ? -28.039 8.231 34.646 1.00 89.06 455 LEU A C 1
ATOM 3527 O O . LEU A 1 455 ? -28.193 7.676 35.734 1.00 89.06 455 LEU A O 1
ATOM 3531 N N . LEU A 1 456 ? -26.980 7.983 33.872 1.00 90.06 456 LEU A N 1
ATOM 3532 C CA . LEU A 1 456 ? -25.927 7.024 34.227 1.00 90.06 456 LEU A CA 1
ATOM 3533 C C . LEU A 1 456 ? -25.215 7.400 35.533 1.00 90.06 456 LEU A C 1
ATOM 3535 O O . LEU A 1 456 ? -24.934 6.527 36.357 1.00 90.06 456 LEU A O 1
ATOM 3539 N N . ALA A 1 457 ? -24.971 8.691 35.760 1.00 87.81 457 ALA A N 1
ATOM 3540 C CA . ALA A 1 457 ? -24.397 9.193 37.003 1.00 87.81 457 ALA A CA 1
ATOM 3541 C C . ALA A 1 457 ? -25.330 8.974 38.204 1.00 87.81 457 ALA A C 1
ATOM 3543 O O . ALA A 1 457 ? -24.878 8.505 39.249 1.00 87.81 457 ALA A O 1
ATOM 3544 N N . ALA A 1 458 ? -26.634 9.228 38.047 1.00 86.94 458 ALA A N 1
ATOM 3545 C CA . ALA A 1 458 ? -27.626 8.972 39.091 1.00 86.94 458 ALA A CA 1
ATOM 3546 C C . ALA A 1 458 ? -27.760 7.471 39.410 1.00 86.94 458 ALA A C 1
ATOM 3548 O O . ALA A 1 458 ? -27.746 7.086 40.577 1.00 86.94 458 ALA A O 1
ATOM 3549 N N . LEU A 1 459 ? -27.801 6.604 38.392 1.00 88.69 459 LEU A N 1
ATOM 3550 C CA . LEU A 1 459 ? -27.803 5.146 38.578 1.00 88.69 459 LEU A CA 1
ATOM 3551 C C . LEU A 1 459 ? -26.527 4.664 39.279 1.00 88.69 459 LEU A C 1
ATOM 3553 O O . LEU A 1 459 ? -26.575 3.788 40.142 1.00 88.69 459 LEU A O 1
ATOM 3557 N N . SER A 1 460 ? -25.380 5.250 38.932 1.00 87.81 460 SER A N 1
ATOM 3558 C CA . SER A 1 460 ? -24.101 4.984 39.589 1.00 87.81 460 SER A CA 1
ATOM 3559 C C . SER A 1 460 ? -24.129 5.382 41.066 1.00 87.81 460 SER A C 1
ATOM 3561 O O . SER A 1 460 ? -23.700 4.585 41.897 1.00 87.81 460 SER A O 1
ATOM 3563 N N . ALA A 1 461 ? -24.689 6.553 41.394 1.00 86.38 461 ALA A N 1
ATOM 3564 C CA . ALA A 1 461 ? -24.866 7.030 42.768 1.00 86.38 461 ALA A CA 1
ATOM 3565 C C . ALA A 1 461 ? -25.732 6.073 43.600 1.00 86.38 461 ALA A C 1
ATOM 3567 O O . ALA A 1 461 ? -25.380 5.719 44.723 1.00 86.38 461 ALA A O 1
ATOM 3568 N N . VAL A 1 462 ? -26.833 5.587 43.014 1.00 86.75 462 VAL A N 1
ATOM 3569 C CA . VAL A 1 462 ? -27.722 4.594 43.637 1.00 86.75 462 VAL A CA 1
ATOM 3570 C C . VAL A 1 462 ? -27.006 3.264 43.867 1.00 86.75 462 VAL A C 1
ATOM 3572 O O . VAL A 1 462 ? -27.153 2.649 44.926 1.00 86.75 462 VAL A O 1
ATOM 3575 N N . ARG A 1 463 ? -26.178 2.826 42.913 1.00 84.94 463 ARG A N 1
ATOM 3576 C CA . ARG A 1 463 ? -25.391 1.595 43.053 1.00 84.94 463 ARG A CA 1
ATOM 3577 C C . ARG A 1 463 ? -24.309 1.712 44.135 1.00 84.94 463 ARG A C 1
ATOM 3579 O O . ARG A 1 463 ? -24.102 0.759 44.892 1.00 84.94 463 ARG A O 1
ATOM 3586 N N . SER A 1 464 ? -23.620 2.852 44.217 1.00 83.44 464 SER A N 1
ATOM 3587 C CA . SER A 1 464 ? -22.545 3.095 45.191 1.00 83.44 464 SER A CA 1
ATOM 3588 C C . SER A 1 464 ? -23.048 3.508 46.578 1.00 83.44 464 SER A C 1
ATOM 3590 O O . SER A 1 464 ? -22.320 3.328 47.556 1.00 83.44 464 SER A O 1
ATOM 3592 N N . GLY A 1 465 ? -24.290 3.988 46.693 1.00 82.00 465 GLY A N 1
ATOM 3593 C CA . GLY A 1 465 ? -24.840 4.534 47.936 1.00 82.00 465 GLY A CA 1
ATOM 3594 C C . GLY A 1 465 ? -24.437 5.985 48.210 1.00 82.00 465 GLY A C 1
ATOM 3595 O O . GLY A 1 465 ? -24.414 6.385 49.369 1.00 82.00 465 GLY A O 1
ATOM 3596 N N . ASP A 1 466 ? -24.064 6.752 47.183 1.00 83.94 466 ASP A N 1
ATOM 3597 C CA . ASP A 1 466 ? -23.623 8.143 47.327 1.00 83.94 466 ASP A CA 1
ATOM 3598 C C . ASP A 1 466 ? -24.813 9.113 47.248 1.00 83.94 466 ASP A C 1
ATOM 3600 O O . ASP A 1 466 ? -25.195 9.596 46.178 1.00 83.94 466 ASP A O 1
ATOM 3604 N N . GLU A 1 467 ? -25.412 9.398 48.405 1.00 83.00 467 GLU A N 1
ATOM 3605 C CA . GLU A 1 467 ? -26.545 10.325 48.531 1.00 83.00 467 GLU A CA 1
ATOM 3606 C C . GLU A 1 467 ? -26.188 11.761 48.117 1.00 83.00 467 GLU A C 1
ATOM 3608 O O . GLU A 1 467 ? -27.030 12.480 47.576 1.00 83.00 467 GLU A O 1
ATOM 3613 N N . ALA A 1 468 ? -24.940 12.188 48.335 1.00 83.44 468 ALA A N 1
ATOM 3614 C CA . ALA A 1 468 ? -24.503 13.541 48.008 1.00 83.44 468 ALA A CA 1
ATOM 3615 C C . ALA A 1 468 ? -24.401 13.740 46.490 1.00 83.44 468 ALA A C 1
ATOM 3617 O O . ALA A 1 468 ? -24.833 14.772 45.969 1.00 83.44 468 ALA A O 1
ATOM 3618 N N . LEU A 1 469 ? -23.871 12.743 45.772 1.00 81.62 469 LEU A N 1
ATOM 3619 C CA . LEU A 1 469 ? -23.823 12.759 44.312 1.00 81.62 469 LEU A CA 1
ATOM 3620 C C . LEU A 1 469 ? -25.229 12.650 43.714 1.00 81.62 469 LEU A C 1
ATOM 3622 O O . LEU A 1 469 ? -25.546 13.398 42.788 1.00 81.62 469 LEU A O 1
ATOM 3626 N N . LEU A 1 470 ? -26.095 11.796 44.272 1.00 85.12 470 LEU A N 1
ATOM 3627 C CA . LEU A 1 470 ? -27.484 11.685 43.822 1.00 85.12 470 LEU A CA 1
ATOM 3628 C C . LEU A 1 470 ? -28.219 13.028 43.952 1.00 85.12 470 LEU A C 1
ATOM 3630 O O . LEU A 1 470 ? -28.772 13.508 42.964 1.00 85.12 470 LEU A O 1
ATOM 3634 N N . ALA A 1 471 ? -28.137 13.685 45.112 1.00 83.88 471 ALA A N 1
ATOM 3635 C CA . ALA A 1 471 ? -28.764 14.988 45.347 1.00 83.88 471 ALA A CA 1
ATOM 3636 C C . ALA A 1 471 ? -28.226 16.098 44.421 1.00 83.88 471 ALA A C 1
ATOM 3638 O O . ALA A 1 471 ? -28.954 17.025 44.065 1.00 83.88 471 ALA A O 1
ATOM 3639 N N . ALA A 1 472 ? -26.958 16.017 44.005 1.00 84.00 472 ALA A N 1
ATOM 3640 C CA . ALA A 1 472 ? -26.351 16.980 43.085 1.00 84.00 472 ALA A CA 1
ATOM 3641 C C . ALA A 1 472 ? -26.794 16.794 41.619 1.00 84.00 472 ALA A C 1
ATOM 3643 O O . ALA A 1 472 ? -26.791 17.752 40.837 1.00 84.00 472 ALA A O 1
ATOM 3644 N N . VAL A 1 473 ? -27.137 15.568 41.221 1.00 85.19 473 VAL A N 1
ATOM 3645 C CA . VAL A 1 473 ? -27.524 15.210 39.844 1.00 85.19 473 VAL A CA 1
ATOM 3646 C C . VAL A 1 473 ? -29.047 15.236 39.665 1.00 85.19 473 VAL A C 1
ATOM 3648 O O . VAL A 1 473 ? -29.539 15.585 38.594 1.00 85.19 473 VAL A O 1
ATOM 3651 N N . GLU A 1 474 ? -29.804 14.974 40.732 1.00 84.44 474 GLU A N 1
ATOM 3652 C CA . GLU A 1 474 ? -31.269 14.917 40.758 1.00 84.44 474 GLU A CA 1
ATOM 3653 C C . GLU A 1 474 ? -31.992 16.102 40.084 1.00 84.44 474 GLU A C 1
ATOM 3655 O O . GLU A 1 474 ? -32.911 15.853 39.296 1.00 84.44 474 GLU A O 1
ATOM 3660 N N . PRO A 1 475 ? -31.595 17.378 40.287 1.00 84.69 475 PRO A N 1
ATOM 3661 C CA . PRO A 1 475 ? -32.275 18.516 39.663 1.00 84.69 475 PRO A CA 1
ATOM 3662 C C . PRO A 1 475 ? -32.187 18.528 38.132 1.00 84.69 475 PRO A C 1
ATOM 3664 O O . PRO A 1 475 ? -32.990 19.193 37.480 1.00 84.69 475 PRO A O 1
ATOM 3667 N N . ARG A 1 476 ? -31.202 17.820 37.568 1.00 83.94 476 ARG A N 1
ATOM 3668 C CA . ARG A 1 476 ? -30.906 17.762 36.130 1.00 83.94 476 ARG A CA 1
ATOM 3669 C C . ARG A 1 476 ? -31.552 16.555 35.440 1.00 83.94 476 ARG A C 1
ATOM 3671 O O . ARG A 1 476 ? -31.582 16.500 34.213 1.00 83.94 476 ARG A O 1
ATOM 3678 N N . LEU A 1 477 ? -32.088 15.595 36.198 1.00 83.31 477 LEU A N 1
ATOM 3679 C CA . LEU A 1 477 ? -32.695 14.385 35.642 1.00 83.31 477 LEU A CA 1
ATOM 3680 C C . LEU A 1 477 ? -33.995 14.692 34.893 1.00 83.31 477 LEU A C 1
ATOM 3682 O O . LEU A 1 477 ? -34.897 15.371 35.398 1.00 83.31 477 LEU A O 1
ATOM 3686 N N . ARG A 1 478 ? -34.138 14.095 33.705 1.00 83.06 478 ARG A N 1
ATOM 3687 C CA . ARG A 1 478 ? -35.433 14.022 33.024 1.00 83.06 478 ARG A CA 1
ATOM 3688 C C . ARG A 1 478 ? -36.382 13.135 33.829 1.00 83.06 478 ARG A C 1
ATOM 3690 O O . ARG A 1 478 ? -35.993 12.110 34.374 1.00 83.06 478 ARG A O 1
ATOM 3697 N N . ARG A 1 479 ? -37.646 13.549 33.920 1.00 80.25 479 ARG A N 1
ATOM 3698 C CA . ARG A 1 479 ? -38.699 12.837 34.670 1.00 80.25 479 ARG A CA 1
ATOM 3699 C C . ARG A 1 479 ? -39.616 12.034 33.753 1.00 80.25 479 ARG A C 1
ATOM 3701 O O . ARG A 1 479 ? -40.829 12.006 33.938 1.00 80.25 479 ARG A O 1
ATOM 3708 N N . ASP A 1 480 ? -39.044 11.441 32.720 1.00 84.06 480 ASP A N 1
ATOM 3709 C CA . ASP A 1 480 ? -39.741 10.525 31.831 1.00 84.06 480 ASP A CA 1
ATOM 3710 C C . ASP A 1 480 ? -39.876 9.131 32.466 1.00 84.06 480 ASP A C 1
ATOM 3712 O O . ASP A 1 480 ? -39.156 8.769 33.401 1.00 84.06 480 ASP A O 1
ATOM 3716 N N . ALA A 1 481 ? -40.822 8.338 31.954 1.00 80.81 481 ALA A N 1
ATOM 3717 C CA . ALA A 1 481 ? -41.155 7.020 32.495 1.00 80.81 481 ALA A CA 1
ATOM 3718 C C . ALA A 1 481 ? -39.931 6.092 32.588 1.00 80.81 481 ALA A C 1
ATOM 3720 O O . ALA A 1 481 ? -39.744 5.413 33.597 1.00 80.81 481 ALA A O 1
ATOM 3721 N N . ARG A 1 482 ? -39.060 6.117 31.570 1.00 84.31 482 ARG A N 1
ATOM 3722 C CA . ARG A 1 482 ? -37.858 5.278 31.490 1.00 84.31 482 ARG A CA 1
ATOM 3723 C C . ARG A 1 482 ? -36.858 5.606 32.597 1.00 84.31 482 ARG A C 1
ATOM 3725 O O . ARG A 1 482 ? -36.379 4.688 33.261 1.00 84.31 482 ARG A O 1
ATOM 3732 N N . THR A 1 483 ? -36.567 6.886 32.819 1.00 84.88 483 THR A N 1
ATOM 3733 C CA . THR A 1 483 ? -35.637 7.339 33.866 1.00 84.88 483 THR A CA 1
ATOM 3734 C C . THR A 1 483 ? -36.133 6.953 35.255 1.00 84.88 483 THR A C 1
ATOM 3736 O O . THR A 1 483 ? -35.398 6.347 36.033 1.00 84.88 483 THR A O 1
ATOM 3739 N N . VAL A 1 484 ? -37.404 7.240 35.547 1.00 85.69 484 VAL A N 1
ATOM 3740 C CA . VAL A 1 484 ? -38.017 6.952 36.852 1.00 85.69 484 VAL A CA 1
ATOM 3741 C C . VAL A 1 484 ? -37.999 5.453 37.155 1.00 85.69 484 VAL A C 1
ATOM 3743 O O . VAL A 1 484 ? -37.591 5.061 38.246 1.00 85.69 484 VAL A O 1
ATOM 3746 N N . VAL A 1 485 ? -38.381 4.612 36.186 1.00 86.25 485 VAL A N 1
ATOM 3747 C CA . VAL A 1 485 ? -38.379 3.150 36.358 1.00 86.25 485 VAL A CA 1
ATOM 3748 C C . VAL A 1 485 ? -36.957 2.602 36.508 1.00 86.25 485 VAL A C 1
ATOM 3750 O O . VAL A 1 485 ? -36.721 1.761 37.369 1.00 86.25 485 VAL A O 1
ATOM 3753 N N . SER A 1 486 ? -35.988 3.119 35.747 1.00 87.06 486 SER A N 1
ATOM 3754 C CA . SER A 1 486 ? -34.592 2.666 35.842 1.00 87.06 486 SER A CA 1
ATOM 3755 C C . SER A 1 486 ? -33.974 2.972 37.213 1.00 87.06 486 SER A C 1
ATOM 3757 O O . SER A 1 486 ? -33.232 2.152 37.750 1.00 87.06 486 SER A O 1
ATOM 3759 N N . LEU A 1 487 ? -34.296 4.128 37.806 1.00 86.12 487 LEU A N 1
ATOM 3760 C CA . LEU A 1 487 ? -33.792 4.523 39.125 1.00 86.12 487 LEU A CA 1
ATOM 3761 C C . LEU A 1 487 ? -34.339 3.636 40.246 1.00 86.12 487 LEU A C 1
ATOM 3763 O O . LEU A 1 487 ? -33.555 3.153 41.058 1.00 86.12 487 LEU A O 1
ATOM 3767 N N . ILE A 1 488 ? -35.653 3.387 40.280 1.00 86.56 488 ILE A N 1
ATOM 3768 C CA . ILE A 1 488 ? -36.259 2.540 41.324 1.00 86.56 488 ILE A CA 1
ATOM 3769 C C . ILE A 1 488 ? -35.812 1.078 41.202 1.00 86.56 488 ILE A C 1
ATOM 3771 O O . ILE A 1 488 ? -35.648 0.395 42.208 1.00 86.56 488 ILE A O 1
ATOM 3775 N N . GLU A 1 489 ? -35.576 0.591 39.981 1.00 87.31 489 GLU A N 1
ATOM 3776 C C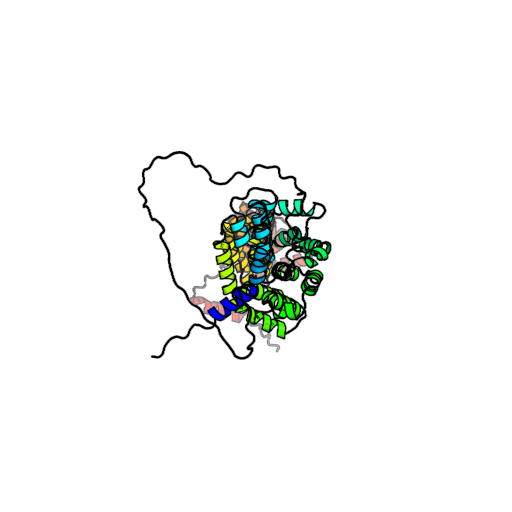A . GLU A 1 489 ? -35.070 -0.763 39.762 1.00 87.31 489 GLU A CA 1
ATOM 3777 C C . GLU A 1 489 ? -33.617 -0.897 40.200 1.00 87.31 489 GLU A C 1
ATOM 3779 O O . GLU A 1 489 ? -33.263 -1.895 40.823 1.00 87.31 489 GLU A O 1
ATOM 3784 N N . MET A 1 490 ? -32.782 0.110 39.924 1.00 86.56 490 MET A N 1
ATOM 3785 C CA . MET A 1 490 ? -31.407 0.140 40.418 1.00 86.56 490 MET A CA 1
ATOM 3786 C C . MET A 1 490 ? -31.359 0.225 41.947 1.00 86.56 490 MET A C 1
ATOM 3788 O O . MET A 1 490 ? -30.512 -0.416 42.561 1.00 86.56 490 MET A O 1
ATOM 3792 N N . ASP A 1 491 ? -32.276 0.973 42.560 1.00 84.44 491 ASP A N 1
ATOM 3793 C CA . ASP A 1 491 ? -32.388 1.111 44.017 1.00 84.44 491 ASP A CA 1
ATOM 3794 C C . ASP A 1 491 ? -32.834 -0.196 44.686 1.00 84.44 491 ASP A C 1
ATOM 3796 O O . ASP A 1 491 ? -32.280 -0.610 45.705 1.00 84.44 491 ASP A O 1
ATOM 3800 N N . ALA A 1 492 ? -33.771 -0.908 44.054 1.00 83.44 492 ALA A N 1
ATOM 3801 C CA . ALA A 1 492 ? -34.176 -2.243 44.475 1.00 83.44 492 ALA A CA 1
ATOM 3802 C C . ALA A 1 492 ? -33.058 -3.278 44.282 1.00 83.44 492 ALA A C 1
ATOM 3804 O O . ALA A 1 492 ? -32.847 -4.124 45.149 1.00 83.44 492 ALA A O 1
ATOM 3805 N N . ALA A 1 493 ? -32.326 -3.210 43.165 1.00 83.38 493 ALA A N 1
ATOM 3806 C CA . ALA A 1 493 ? -31.216 -4.112 42.869 1.00 83.38 493 ALA A CA 1
ATOM 3807 C C . ALA A 1 493 ? -30.005 -3.875 43.783 1.00 83.38 493 ALA A C 1
ATOM 3809 O O . ALA A 1 493 ? -29.310 -4.826 44.137 1.00 83.38 493 ALA A O 1
ATOM 3810 N N . SER A 1 494 ? -29.743 -2.623 44.173 1.00 80.38 494 SER A N 1
ATOM 3811 C CA . SER A 1 494 ? -28.676 -2.281 45.117 1.00 80.38 494 SER A CA 1
ATOM 3812 C C . SER A 1 494 ? -29.068 -2.562 46.571 1.00 80.38 494 SER A C 1
ATOM 3814 O O . SER A 1 494 ? -28.184 -2.726 47.411 1.00 80.38 494 SER A O 1
ATOM 3816 N N . GLY A 1 495 ? -30.372 -2.616 46.875 1.00 77.06 495 GLY A N 1
ATOM 3817 C CA . GLY A 1 495 ? -30.918 -2.857 48.213 1.00 77.06 495 GLY A CA 1
ATOM 3818 C C . GLY A 1 495 ? -30.682 -1.711 49.201 1.00 77.06 495 GLY A C 1
ATOM 3819 O O . GLY A 1 495 ? -30.873 -1.893 50.405 1.00 77.06 495 GLY A O 1
ATOM 3820 N N . ARG A 1 496 ? -30.233 -0.545 48.718 1.00 78.31 496 ARG A N 1
ATOM 3821 C CA . ARG A 1 496 ? -29.843 0.594 49.566 1.00 78.31 496 ARG A CA 1
ATOM 3822 C C . ARG A 1 496 ? -31.005 1.533 49.877 1.00 78.31 496 ARG A C 1
ATOM 3824 O O . ARG A 1 496 ? -30.990 2.153 50.935 1.00 78.31 496 ARG A O 1
ATOM 3831 N N . TRP A 1 497 ? -32.011 1.586 49.004 1.00 82.38 497 TRP A N 1
ATOM 3832 C CA . TRP A 1 497 ? -33.234 2.375 49.181 1.00 82.38 497 TRP A CA 1
ATOM 3833 C C . TRP A 1 497 ? -32.978 3.876 49.402 1.00 82.38 497 TRP A C 1
ATOM 3835 O O . TRP A 1 497 ? -33.592 4.489 50.277 1.00 82.38 497 TRP A O 1
ATOM 3845 N N . ILE A 1 498 ? -32.053 4.459 48.632 1.00 83.31 498 ILE A N 1
ATOM 3846 C CA . ILE A 1 498 ? -31.635 5.868 48.764 1.00 83.31 498 ILE A CA 1
ATOM 3847 C C . ILE A 1 498 ? -32.424 6.820 47.854 1.00 83.31 498 ILE A C 1
ATOM 3849 O O . ILE A 1 498 ? -32.288 8.039 47.966 1.00 83.31 498 ILE A O 1
ATOM 3853 N N . VAL A 1 499 ? -33.232 6.294 46.926 1.00 84.19 499 VAL A N 1
ATOM 3854 C CA . VAL A 1 499 ? -33.998 7.122 45.987 1.00 84.19 499 VAL A CA 1
ATOM 3855 C C . VAL A 1 499 ? -35.151 7.836 46.719 1.00 84.19 499 VAL A C 1
ATOM 3857 O O . VAL A 1 499 ? -35.903 7.195 47.459 1.00 84.19 499 VAL A O 1
ATOM 3860 N N . PRO A 1 500 ? -35.360 9.152 46.505 1.00 83.69 500 PRO A N 1
ATOM 3861 C CA . PRO A 1 500 ? -36.418 9.901 47.182 1.00 83.69 500 PRO A CA 1
ATOM 3862 C C . PRO A 1 500 ? -37.844 9.393 46.905 1.00 83.69 500 PRO A C 1
ATOM 3864 O O . PRO A 1 500 ? -38.207 9.058 45.776 1.00 83.69 500 PRO A O 1
ATOM 3867 N N . GLU A 1 501 ? -38.719 9.458 47.916 1.00 82.19 501 GLU A N 1
ATOM 3868 C CA . GLU A 1 501 ? -40.106 8.957 47.836 1.00 82.19 501 GLU A CA 1
ATOM 3869 C C . GLU A 1 501 ? -40.955 9.651 46.758 1.00 82.19 501 GLU A C 1
ATOM 3871 O O . GLU A 1 501 ? -41.882 9.057 46.209 1.00 82.19 501 GLU A O 1
ATOM 3876 N N . TYR A 1 502 ? -40.642 10.898 46.399 1.00 82.19 502 TYR A N 1
ATOM 3877 C CA . TYR A 1 502 ? -41.373 11.587 45.335 1.00 82.19 502 TYR A CA 1
ATOM 3878 C C . TYR A 1 502 ? -41.127 10.942 43.949 1.00 82.19 502 TYR A C 1
ATOM 3880 O O . TYR A 1 502 ? -42.011 11.004 43.088 1.00 82.19 502 TYR A O 1
ATOM 3888 N N . ILE A 1 503 ? -39.973 10.290 43.726 1.00 83.12 503 ILE A N 1
ATOM 3889 C CA . ILE A 1 503 ? -39.685 9.528 42.496 1.00 83.12 503 ILE A CA 1
ATOM 3890 C C . ILE A 1 503 ? -40.542 8.259 42.467 1.00 83.12 503 ILE A C 1
ATOM 3892 O O . ILE A 1 503 ? -41.190 7.994 41.457 1.00 83.12 503 ILE A O 1
ATOM 3896 N N . TYR A 1 504 ? -40.656 7.547 43.593 1.00 81.25 504 TYR A N 1
ATOM 3897 C CA . TYR A 1 504 ? -41.589 6.423 43.747 1.00 81.25 504 TYR A CA 1
ATOM 3898 C C . TYR A 1 504 ? -43.048 6.851 43.521 1.00 81.25 504 TYR A C 1
ATOM 3900 O O . TYR A 1 504 ? -43.793 6.194 42.796 1.00 81.25 504 TYR A O 1
ATOM 3908 N N . GLY A 1 505 ? -43.457 8.006 44.056 1.00 80.44 505 GLY A N 1
ATOM 3909 C CA . GLY A 1 505 ? -44.780 8.582 43.797 1.00 80.44 505 GLY A CA 1
ATOM 3910 C C . GLY A 1 505 ? -45.025 8.890 42.314 1.00 80.44 505 GLY A C 1
ATOM 3911 O O . GLY A 1 505 ? -46.117 8.642 41.806 1.00 80.44 505 GLY A O 1
ATOM 3912 N N . THR A 1 506 ? -43.998 9.366 41.604 1.00 81.75 506 THR A N 1
ATOM 3913 C CA . THR A 1 506 ? -44.052 9.609 40.152 1.00 81.75 506 THR A CA 1
ATOM 3914 C C . THR A 1 506 ? -44.155 8.294 39.375 1.00 81.75 506 THR A C 1
ATOM 3916 O O . THR A 1 506 ? -44.927 8.209 38.423 1.00 81.75 506 THR A O 1
ATOM 3919 N N . ALA A 1 507 ? -43.452 7.248 39.818 1.00 80.12 507 ALA A N 1
ATOM 3920 C CA . ALA A 1 507 ? -43.505 5.916 39.222 1.00 80.12 507 ALA A CA 1
ATOM 3921 C C . ALA A 1 507 ? -44.912 5.296 39.303 1.00 80.12 507 ALA A C 1
ATOM 3923 O O . ALA A 1 507 ? -45.400 4.734 38.326 1.00 80.12 507 ALA A O 1
ATOM 3924 N N . ARG A 1 508 ? -45.605 5.468 40.439 1.00 80.50 508 ARG A N 1
ATOM 3925 C CA . ARG A 1 508 ? -46.994 5.005 40.644 1.00 80.50 508 ARG A CA 1
ATOM 3926 C C . ARG A 1 508 ? -48.008 5.720 39.746 1.00 80.50 508 ARG A C 1
ATOM 3928 O O . ARG A 1 508 ? -49.066 5.172 39.456 1.00 80.50 508 ARG A O 1
ATOM 3935 N N . ALA A 1 509 ? -47.698 6.943 39.319 1.00 79.88 509 ALA A N 1
ATOM 3936 C CA . ALA A 1 509 ? -48.556 7.740 38.447 1.00 79.88 509 ALA A CA 1
ATOM 3937 C C . ALA A 1 509 ? -48.369 7.423 36.948 1.00 79.88 509 ALA A C 1
ATOM 3939 O O . ALA A 1 509 ? -49.052 8.021 36.113 1.00 79.88 509 ALA A O 1
ATOM 3940 N N . LEU A 1 510 ? -47.462 6.504 36.587 1.00 81.69 510 LEU A N 1
ATOM 3941 C CA . LEU A 1 510 ? -47.233 6.109 35.197 1.00 81.69 510 LEU A CA 1
ATOM 3942 C C . LEU A 1 510 ? -48.434 5.329 34.639 1.00 81.69 510 LEU A C 1
ATOM 3944 O O . LEU A 1 510 ? -48.945 4.392 35.250 1.00 81.69 510 LEU A O 1
ATOM 3948 N N . GLY A 1 511 ? -48.899 5.741 33.458 1.00 69.44 511 GLY A N 1
ATOM 3949 C CA . GLY A 1 511 ? -50.107 5.194 32.832 1.00 69.44 511 GLY A CA 1
ATOM 3950 C C . GLY A 1 511 ? -49.903 3.893 32.055 1.00 69.44 511 GLY A C 1
ATOM 3951 O O . GLY A 1 511 ? -50.883 3.199 31.799 1.00 69.44 511 GLY A O 1
ATOM 3952 N N . ASP A 1 512 ? -48.664 3.565 31.695 1.00 79.31 512 ASP A N 1
ATOM 3953 C CA . ASP A 1 512 ? -48.329 2.422 30.845 1.00 79.31 512 ASP A CA 1
ATOM 3954 C C . ASP A 1 512 ? -48.315 1.101 31.634 1.00 79.31 512 ASP A C 1
ATOM 3956 O O . ASP A 1 512 ? -47.670 0.997 32.678 1.00 79.31 512 ASP A O 1
ATOM 3960 N N . GLU A 1 513 ? -49.028 0.093 31.130 1.00 75.56 513 GLU A N 1
ATOM 3961 C CA . GLU A 1 513 ? -49.241 -1.199 31.796 1.00 75.56 513 GLU A CA 1
ATOM 3962 C C . GLU A 1 513 ? -47.934 -1.982 31.993 1.00 75.56 513 GLU A C 1
ATOM 3964 O O . GLU A 1 513 ? -47.742 -2.615 33.032 1.00 75.56 513 GLU A O 1
ATOM 3969 N N . GLU A 1 514 ? -46.986 -1.884 31.053 1.00 78.25 514 GLU A N 1
ATOM 3970 C CA . GLU A 1 514 ? -45.680 -2.542 31.188 1.00 78.25 514 GLU A CA 1
ATOM 3971 C C . GLU A 1 514 ? -44.848 -1.921 32.322 1.00 78.25 514 GLU A C 1
ATOM 3973 O O . GLU A 1 514 ? -44.239 -2.623 33.137 1.00 78.25 514 GLU A O 1
ATOM 3978 N N . HIS A 1 515 ? -44.865 -0.590 32.420 1.00 79.62 515 HIS A N 1
ATOM 3979 C CA . HIS A 1 515 ? -44.162 0.138 33.470 1.00 79.62 515 HIS A CA 1
ATOM 3980 C C . HIS A 1 515 ? -44.811 -0.091 34.844 1.00 79.62 515 HIS A C 1
ATOM 3982 O O . HIS A 1 515 ? -44.085 -0.301 35.816 1.00 79.62 515 HIS A O 1
ATOM 3988 N N . LYS A 1 516 ? -46.147 -0.155 34.941 1.00 78.94 516 LYS A N 1
ATOM 3989 C CA . LYS A 1 516 ? -46.851 -0.469 36.201 1.00 78.94 516 LYS A CA 1
ATOM 3990 C C . LYS A 1 516 ? -46.446 -1.824 36.778 1.00 78.94 516 LYS A C 1
ATOM 3992 O O . LYS A 1 516 ? -46.094 -1.896 37.951 1.00 78.94 516 LYS A O 1
ATOM 3997 N N . ALA A 1 517 ? -46.397 -2.874 35.955 1.00 79.69 517 ALA A N 1
ATOM 3998 C CA . ALA A 1 517 ? -45.999 -4.212 36.405 1.00 79.69 517 ALA A CA 1
ATOM 3999 C C . ALA A 1 517 ? -44.538 -4.280 36.905 1.00 79.69 517 ALA A C 1
ATOM 4001 O O . ALA A 1 517 ? -44.178 -5.132 37.725 1.00 79.69 517 ALA A O 1
ATOM 4002 N N . ARG A 1 518 ? -43.656 -3.407 36.401 1.00 81.50 518 ARG A N 1
ATOM 4003 C CA . ARG A 1 518 ? -42.272 -3.267 36.890 1.00 81.50 518 ARG A CA 1
ATOM 4004 C C . ARG A 1 518 ? -42.226 -2.520 38.224 1.00 81.50 518 ARG A C 1
ATOM 4006 O O . ARG A 1 518 ? -41.580 -2.993 39.156 1.00 81.50 518 ARG A O 1
ATOM 4013 N N . VAL A 1 519 ? -42.975 -1.423 38.343 1.00 83.44 519 VAL A N 1
ATOM 4014 C CA . VAL A 1 519 ? -43.095 -0.634 39.581 1.00 83.44 519 VAL A CA 1
ATOM 4015 C C . VAL A 1 519 ? -43.689 -1.470 40.721 1.00 83.44 519 VAL A C 1
ATOM 4017 O O . VAL A 1 519 ? -43.145 -1.467 41.820 1.00 83.44 519 VAL A O 1
ATOM 4020 N N . GLU A 1 520 ? -44.745 -2.249 40.465 1.00 80.94 520 GLU A N 1
ATOM 4021 C CA . GLU A 1 520 ? -45.365 -3.130 41.467 1.00 80.94 520 GLU A CA 1
ATOM 4022 C C . GLU A 1 520 ? -44.397 -4.194 42.000 1.00 80.94 520 GLU A C 1
ATOM 4024 O O . GLU A 1 520 ? -44.390 -4.476 43.198 1.00 80.94 520 GLU A O 1
ATOM 4029 N N . ARG A 1 521 ? -43.529 -4.753 41.143 1.00 80.88 521 ARG A N 1
ATOM 4030 C CA . ARG A 1 521 ? -42.477 -5.690 41.577 1.00 80.88 521 ARG A CA 1
ATOM 4031 C C . ARG A 1 521 ? -41.464 -5.028 42.506 1.00 80.88 521 ARG A C 1
ATOM 4033 O O . ARG A 1 521 ? -41.088 -5.627 43.511 1.00 80.88 521 ARG A O 1
ATOM 4040 N N . VAL A 1 522 ? -41.036 -3.809 42.185 1.00 81.88 522 VAL A N 1
ATOM 4041 C CA . VAL A 1 522 ? -40.108 -3.041 43.026 1.00 81.88 522 VAL A CA 1
ATOM 4042 C C . VAL A 1 522 ? -40.744 -2.690 44.375 1.00 81.88 522 VAL A C 1
ATOM 4044 O O . VAL A 1 522 ? -40.111 -2.870 45.411 1.00 81.88 522 VAL A O 1
ATOM 4047 N N . GLU A 1 523 ? -42.006 -2.261 44.388 1.00 79.12 523 GLU A N 1
ATOM 4048 C CA . GLU A 1 523 ? -42.758 -1.970 45.619 1.00 79.12 523 GLU A CA 1
ATOM 4049 C C . GLU A 1 523 ? -42.950 -3.219 46.488 1.00 79.12 523 GLU A C 1
ATOM 4051 O O . GLU A 1 523 ? -42.777 -3.167 47.708 1.00 79.12 523 GLU A O 1
ATOM 4056 N N . LEU A 1 524 ? -43.236 -4.370 45.869 1.00 79.44 524 LEU A N 1
ATOM 4057 C CA . LEU A 1 524 ? -43.313 -5.644 46.575 1.00 79.44 524 LEU A CA 1
ATOM 4058 C C . LEU A 1 524 ? -41.974 -5.973 47.250 1.00 79.44 524 LEU A C 1
ATOM 4060 O O . LEU A 1 524 ? -41.957 -6.253 48.448 1.00 79.44 524 LEU A O 1
ATOM 4064 N N . LEU A 1 525 ? -40.855 -5.865 46.524 1.00 78.12 525 LEU A N 1
ATOM 4065 C CA . LEU A 1 525 ? -39.510 -6.070 47.075 1.00 78.12 525 LEU A CA 1
ATOM 4066 C C . LEU A 1 525 ? -39.210 -5.097 48.222 1.00 78.12 525 LEU A C 1
ATOM 4068 O O . LEU A 1 525 ? -38.724 -5.514 49.272 1.00 78.12 525 LEU A O 1
ATOM 4072 N N . ARG A 1 526 ? -39.570 -3.821 48.069 1.00 75.62 526 ARG A N 1
ATOM 4073 C CA . ARG A 1 526 ? -39.386 -2.788 49.097 1.00 75.62 526 ARG A CA 1
ATOM 4074 C C . ARG A 1 526 ? -40.188 -3.078 50.364 1.00 75.62 526 ARG A C 1
ATOM 4076 O O . ARG A 1 526 ? -39.685 -2.890 51.470 1.00 75.62 526 ARG A O 1
ATOM 4083 N N . SER A 1 527 ? -41.415 -3.574 50.211 1.00 71.75 527 SER A N 1
ATOM 4084 C CA . SER A 1 527 ? -42.286 -3.954 51.330 1.00 71.75 527 SER A CA 1
ATOM 4085 C C . SER A 1 527 ? -41.805 -5.209 52.070 1.00 71.75 527 SER A C 1
ATOM 4087 O O . SER A 1 527 ? -42.014 -5.325 53.276 1.00 71.75 527 SER A O 1
ATOM 4089 N N . GLN A 1 528 ? -41.125 -6.125 51.370 1.00 68.56 528 GLN A N 1
ATOM 4090 C CA . GLN A 1 528 ? -40.581 -7.363 51.936 1.00 68.56 528 GLN A CA 1
ATOM 4091 C C . GLN A 1 528 ? -39.227 -7.159 52.632 1.00 68.56 528 GLN A C 1
ATOM 4093 O O . GLN A 1 528 ? -38.938 -7.842 53.611 1.00 68.56 528 GLN A O 1
ATOM 4098 N N . LEU A 1 529 ? -38.407 -6.222 52.145 1.00 63.06 529 LEU A N 1
ATOM 4099 C CA . LEU A 1 529 ? -37.029 -5.991 52.603 1.00 63.06 529 LEU A CA 1
ATOM 4100 C C . LEU A 1 529 ? -36.867 -4.815 53.583 1.00 63.06 529 LEU A C 1
ATOM 4102 O O . LEU A 1 529 ? -35.735 -4.476 53.901 1.00 63.06 529 LEU A O 1
ATOM 4106 N N . GLY A 1 530 ? -37.964 -4.192 54.032 1.00 52.41 530 GLY A N 1
ATOM 4107 C CA . GLY A 1 530 ? -38.015 -2.891 54.720 1.00 52.41 530 GLY A CA 1
ATOM 4108 C C . GLY A 1 530 ? -36.771 -2.438 55.513 1.00 52.41 530 GLY A C 1
ATOM 4109 O O . GLY A 1 530 ? -36.326 -3.136 56.417 1.00 52.41 530 GLY A O 1
ATOM 4110 N N . ALA A 1 531 ? -36.326 -1.203 55.224 1.00 46.56 531 ALA A N 1
ATOM 4111 C CA . ALA A 1 531 ? -35.164 -0.475 55.769 1.00 46.56 531 ALA A CA 1
ATOM 4112 C C . ALA A 1 531 ? -33.798 -1.189 55.600 1.00 46.56 531 ALA A C 1
ATOM 4114 O O . ALA A 1 531 ? -33.692 -2.398 55.776 1.00 46.56 531 ALA A O 1
ATOM 4115 N N . PRO A 1 532 ? -32.726 -0.450 55.251 1.00 43.59 532 PRO A N 1
ATOM 4116 C CA . PRO A 1 532 ? -31.488 -1.037 54.748 1.00 43.59 532 PRO A CA 1
ATOM 4117 C C . PRO A 1 532 ? -30.859 -1.965 55.791 1.00 43.59 532 PRO A C 1
ATOM 4119 O O . PRO A 1 532 ? -30.471 -1.521 56.874 1.00 43.59 532 PRO A O 1
ATOM 4122 N N . GLN A 1 533 ? -30.713 -3.251 55.463 1.00 43.75 533 GLN A N 1
ATOM 4123 C CA . GLN A 1 533 ? -29.699 -4.057 56.129 1.00 43.75 533 GLN A CA 1
ATOM 4124 C C . GLN A 1 533 ? -28.360 -3.717 55.475 1.00 43.75 533 GLN A C 1
ATOM 4126 O O . GLN A 1 533 ? -28.231 -3.893 54.261 1.00 43.75 533 GLN A O 1
ATOM 4131 N N . PRO A 1 534 ? -27.365 -3.211 56.228 1.00 42.41 534 PRO A N 1
ATOM 4132 C CA . PRO A 1 534 ? -26.023 -3.079 55.690 1.00 42.41 534 PRO A CA 1
ATOM 4133 C C . PRO A 1 534 ? -25.589 -4.457 55.197 1.00 42.41 534 PRO A C 1
ATOM 4135 O O . PRO A 1 534 ? -25.773 -5.450 55.909 1.00 42.41 534 PRO A O 1
ATOM 4138 N N . SER A 1 535 ? -25.042 -4.518 53.982 1.00 45.06 535 SER A N 1
ATOM 4139 C CA . SER A 1 535 ? -24.385 -5.721 53.482 1.00 45.06 535 SER A CA 1
ATOM 4140 C C . SER A 1 535 ? -23.464 -6.236 54.588 1.00 45.06 535 SER A C 1
ATOM 4142 O O . SER A 1 535 ? -22.592 -5.476 55.019 1.00 45.06 535 SER A O 1
ATOM 4144 N N . PRO A 1 536 ? -23.656 -7.458 55.112 1.00 41.50 536 PRO A N 1
ATOM 4145 C CA . PRO A 1 536 ? -22.728 -7.983 56.095 1.00 41.50 536 PRO A CA 1
ATOM 4146 C C . PRO A 1 536 ? -21.349 -8.025 55.435 1.00 41.50 536 PRO A C 1
ATOM 4148 O O . PRO A 1 536 ? -21.165 -8.687 54.413 1.00 41.50 536 PRO A O 1
ATOM 4151 N N . GLU A 1 537 ? -20.390 -7.282 55.988 1.00 41.06 537 GLU A N 1
ATOM 4152 C CA . GLU A 1 537 ? -18.981 -7.473 55.670 1.00 41.06 537 GLU A CA 1
ATOM 4153 C C . GLU A 1 537 ? -18.633 -8.909 56.060 1.00 41.06 537 GLU A C 1
ATOM 4155 O O . GLU A 1 537 ? -18.427 -9.232 57.230 1.00 41.06 537 GLU A O 1
ATOM 4160 N N . TYR A 1 538 ? -18.631 -9.809 55.082 1.00 47.66 538 TYR A N 1
ATOM 4161 C CA . TYR A 1 538 ? -18.123 -11.149 55.298 1.00 47.66 538 TYR A CA 1
ATOM 4162 C C . TYR A 1 538 ? -16.604 -11.048 55.373 1.00 47.66 538 TYR A C 1
ATOM 4164 O O . TYR A 1 538 ? -15.928 -10.853 54.361 1.00 47.66 538 TYR A O 1
ATOM 4172 N N . GLY A 1 539 ? -16.049 -11.217 56.573 1.00 45.00 539 GLY A N 1
ATOM 4173 C CA . GLY A 1 539 ? -14.651 -11.608 56.684 1.00 45.00 539 GLY A CA 1
ATOM 4174 C C . GLY A 1 539 ? -14.436 -12.894 55.882 1.00 45.00 539 GLY A C 1
ATOM 4175 O O . GLY A 1 539 ? -15.338 -13.723 55.778 1.00 45.00 539 GLY A O 1
ATOM 4176 N N . VAL A 1 540 ? -13.244 -13.100 55.318 1.00 52.97 540 VAL A N 1
ATOM 4177 C CA . VAL A 1 540 ? -12.924 -14.285 54.488 1.00 52.97 540 VAL A CA 1
ATOM 4178 C C . VAL A 1 540 ? -13.269 -15.615 55.195 1.00 52.97 540 VAL A C 1
ATOM 4180 O O . VAL A 1 540 ? -13.567 -16.612 54.542 1.00 52.97 540 VAL A O 1
ATOM 4183 N N . ALA A 1 541 ? -13.311 -15.616 56.531 1.00 56.84 541 ALA A N 1
ATOM 4184 C CA . ALA A 1 541 ? -13.740 -16.743 57.358 1.00 56.84 541 ALA A CA 1
ATOM 4185 C C . ALA A 1 541 ? -15.256 -17.062 57.301 1.00 56.84 541 ALA A C 1
ATOM 4187 O O . ALA A 1 541 ? -15.636 -18.211 57.519 1.00 56.84 541 ALA A O 1
ATOM 4188 N N . ASP A 1 542 ? -16.117 -16.094 56.974 1.00 50.66 542 ASP A N 1
ATOM 4189 C CA . ASP A 1 542 ? -17.584 -16.216 57.014 1.00 50.66 542 ASP A CA 1
ATOM 4190 C C . ASP A 1 542 ? -18.227 -16.517 55.648 1.00 50.66 542 ASP A C 1
ATOM 4192 O O . ASP A 1 542 ? -19.416 -16.831 55.567 1.00 50.66 542 ASP A O 1
ATOM 4196 N N . ILE A 1 543 ? -17.439 -16.527 54.567 1.00 57.53 543 ILE A N 1
ATOM 4197 C CA . ILE A 1 543 ? -17.904 -16.834 53.201 1.00 57.53 543 ILE A CA 1
ATOM 4198 C C . ILE A 1 543 ? -18.537 -18.237 53.127 1.00 57.53 543 ILE A C 1
ATOM 4200 O O . ILE A 1 543 ? -19.551 -18.444 52.457 1.00 57.53 543 ILE A O 1
ATOM 4204 N N . GLY A 1 544 ? -17.986 -19.206 53.867 1.00 61.78 544 GLY A N 1
ATOM 4205 C CA . GLY A 1 544 ? -18.497 -20.579 53.890 1.00 61.78 544 GLY A CA 1
ATOM 4206 C C . GLY A 1 544 ? -19.885 -20.714 54.527 1.00 61.78 544 GLY A C 1
ATOM 4207 O O . GLY A 1 544 ? -20.683 -21.548 54.098 1.00 61.78 544 GLY A O 1
ATOM 4208 N N . SER A 1 545 ? -20.206 -19.886 55.525 1.00 58.56 545 SER A N 1
ATOM 4209 C CA . SER A 1 545 ? -21.516 -19.907 56.186 1.00 58.56 545 SER A CA 1
ATOM 4210 C C . SER A 1 545 ? -22.565 -19.119 55.390 1.00 58.56 545 SER A C 1
ATOM 4212 O O . SER A 1 545 ? -23.721 -19.545 55.316 1.00 58.56 545 SER A O 1
ATOM 4214 N N . ALA A 1 546 ? -22.146 -18.044 54.714 1.00 53.25 546 ALA A N 1
ATOM 4215 C CA . ALA A 1 546 ? -22.968 -17.253 53.801 1.00 53.25 546 ALA A CA 1
ATOM 4216 C C . ALA A 1 546 ? -23.434 -18.064 52.582 1.00 53.25 546 ALA A C 1
ATOM 4218 O O . ALA A 1 546 ? -24.632 -18.145 52.310 1.00 53.25 546 ALA A O 1
ATOM 4219 N N . LEU A 1 547 ? -22.509 -18.757 51.907 1.00 56.53 547 LEU A N 1
ATOM 4220 C CA . LEU A 1 547 ? -22.821 -19.616 50.758 1.00 56.53 547 LEU A CA 1
ATOM 4221 C C . LEU A 1 547 ? -23.753 -20.771 51.133 1.00 56.53 547 LEU A C 1
ATOM 4223 O O . LEU A 1 547 ? -24.618 -21.157 50.348 1.00 56.53 547 LEU A O 1
ATOM 4227 N N . LYS A 1 548 ? -23.615 -21.309 52.351 1.00 63.44 548 LYS A N 1
ATOM 4228 C CA . LYS A 1 548 ? -24.478 -22.387 52.837 1.00 63.44 548 LYS A CA 1
ATOM 4229 C C . LYS A 1 548 ? -25.911 -21.909 53.086 1.00 63.44 548 LYS A C 1
ATOM 4231 O O . LYS A 1 548 ? -26.823 -22.653 52.757 1.00 63.44 548 LYS A O 1
ATOM 4236 N N . ARG A 1 549 ? -26.107 -20.681 53.595 1.00 59.50 549 ARG A N 1
ATOM 4237 C CA . ARG A 1 549 ? -27.442 -20.066 53.760 1.00 59.50 549 ARG A CA 1
ATOM 4238 C C . ARG A 1 549 ? -28.114 -19.748 52.430 1.00 59.50 549 ARG A C 1
ATOM 4240 O O . ARG A 1 549 ? -29.306 -19.988 52.297 1.00 59.50 549 ARG A O 1
ATOM 4247 N N . ILE A 1 550 ? -27.351 -19.239 51.465 1.00 56.34 550 ILE A N 1
ATOM 4248 C CA . ILE A 1 550 ? -27.856 -18.947 50.116 1.00 56.34 550 ILE A CA 1
ATOM 4249 C C . ILE A 1 550 ? -28.263 -20.248 49.412 1.00 56.34 550 ILE A C 1
ATOM 4251 O O . ILE A 1 550 ? -29.291 -20.302 48.747 1.00 56.34 550 ILE A O 1
ATOM 4255 N N . ARG A 1 551 ? -27.498 -21.330 49.611 1.00 50.94 551 ARG A N 1
ATOM 4256 C CA . ARG A 1 551 ? -27.856 -22.656 49.100 1.00 50.94 551 ARG A CA 1
ATOM 4257 C C . ARG A 1 551 ? -29.168 -23.173 49.694 1.00 50.94 551 ARG A C 1
ATOM 4259 O O . ARG A 1 551 ? -30.004 -23.637 48.933 1.00 50.94 551 ARG A O 1
ATOM 4266 N N . THR A 1 552 ? -29.375 -23.062 51.007 1.00 58.31 552 THR A N 1
ATOM 4267 C CA . THR A 1 552 ? -30.645 -23.478 51.626 1.00 58.31 552 THR A CA 1
ATOM 4268 C C . THR A 1 552 ? -31.826 -22.578 51.266 1.00 58.31 552 THR A C 1
ATOM 4270 O O . THR A 1 552 ? -32.949 -23.055 51.305 1.00 58.31 552 THR A O 1
ATOM 4273 N N . SER A 1 553 ? -31.618 -21.307 50.903 1.00 49.84 553 SER A N 1
ATOM 4274 C CA . SER A 1 553 ? -32.714 -20.435 50.443 1.00 49.84 553 SER A CA 1
ATOM 4275 C C . SER A 1 553 ? -33.077 -20.616 48.964 1.00 49.84 553 SER A C 1
ATOM 4277 O O . SER A 1 553 ? -34.063 -20.045 48.512 1.00 49.84 553 SER A O 1
ATOM 4279 N N . LEU A 1 554 ? -32.257 -21.341 48.196 1.00 46.56 554 LEU A N 1
ATOM 4280 C CA . LEU A 1 554 ? -32.471 -21.640 46.774 1.00 46.56 554 LEU A CA 1
ATOM 4281 C C . LEU A 1 554 ? -33.025 -23.054 46.536 1.00 46.56 554 LEU A C 1
ATOM 4283 O O . LEU A 1 554 ? -33.368 -23.381 45.401 1.00 46.56 554 LEU A O 1
ATOM 4287 N N . GLU A 1 555 ? -33.108 -23.893 47.572 1.00 45.47 555 GLU A N 1
ATOM 4288 C CA . GLU A 1 555 ? -33.805 -25.178 47.500 1.00 45.47 555 GLU A CA 1
ATOM 4289 C C . GLU A 1 555 ? -35.322 -24.916 47.615 1.00 45.47 555 GLU A C 1
ATOM 4291 O O . GLU A 1 555 ? -35.756 -24.305 48.593 1.00 45.47 555 GLU A O 1
ATOM 4296 N N . PRO A 1 556 ? -36.140 -25.288 46.611 1.00 41.81 556 PRO A N 1
ATOM 4297 C CA . PRO A 1 556 ? -37.585 -25.108 46.683 1.00 41.81 556 PRO A CA 1
ATOM 4298 C C . PRO A 1 556 ? -38.173 -26.010 47.774 1.00 41.81 556 PRO A C 1
ATOM 4300 O O . PRO A 1 556 ? -37.830 -27.189 47.839 1.00 41.81 556 PRO A O 1
ATOM 4303 N N . ASP A 1 557 ? -39.076 -25.459 48.593 1.00 41.56 557 ASP A N 1
ATOM 4304 C CA . ASP A 1 557 ? -39.923 -26.224 49.514 1.00 41.56 557 ASP A CA 1
ATOM 4305 C C . ASP A 1 557 ? -40.624 -27.341 48.723 1.00 41.56 557 ASP A C 1
ATOM 4307 O O . ASP A 1 557 ? -41.516 -27.087 47.904 1.00 41.56 557 ASP A O 1
ATOM 4311 N N . GLU A 1 558 ? -40.223 -28.592 48.956 1.00 38.34 558 GLU A N 1
ATOM 4312 C CA . GLU A 1 558 ? -41.048 -29.743 48.620 1.00 38.34 558 GLU A CA 1
ATOM 4313 C C . GLU A 1 558 ? -42.315 -29.643 49.477 1.00 38.34 558 GLU A C 1
ATOM 4315 O O . GLU A 1 558 ? -42.332 -30.007 50.651 1.00 38.34 558 GLU A O 1
ATOM 4320 N N . MET A 1 559 ? -43.392 -29.110 48.892 1.00 36.50 559 MET A N 1
ATOM 4321 C CA . MET A 1 559 ? -44.733 -29.313 49.425 1.00 36.50 559 MET A CA 1
ATOM 4322 C C . MET A 1 559 ? -45.007 -30.821 49.452 1.00 36.50 559 MET A C 1
ATOM 4324 O O . MET A 1 559 ? -45.335 -31.418 48.424 1.00 36.50 559 MET A O 1
ATOM 4328 N N . GLU A 1 560 ? -44.891 -31.428 50.633 1.00 33.66 560 GLU A N 1
ATOM 4329 C CA . GLU A 1 560 ? -45.505 -32.717 50.932 1.00 33.66 560 GLU A CA 1
ATOM 4330 C C . GLU A 1 560 ? -47.017 -32.598 50.690 1.00 33.66 560 GLU A C 1
ATOM 4332 O O . GLU A 1 560 ? -47.750 -31.938 51.427 1.00 33.66 560 GLU A O 1
ATOM 4337 N N . VAL A 1 561 ? -47.488 -33.238 49.621 1.00 36.09 561 VAL A N 1
ATOM 4338 C CA . VAL A 1 561 ? -48.903 -33.556 49.439 1.00 36.09 561 VAL A CA 1
ATOM 4339 C C . VAL A 1 561 ? -49.191 -34.806 50.265 1.00 36.09 561 VAL A C 1
ATOM 4341 O O . VAL A 1 561 ? -48.840 -35.906 49.839 1.00 36.09 561 VAL A O 1
ATOM 4344 N N . HIS A 1 562 ? -49.866 -34.639 51.403 1.00 34.38 562 HIS A N 1
ATOM 4345 C CA . HIS A 1 562 ? -50.686 -35.683 52.021 1.00 34.38 562 HIS A CA 1
ATOM 4346 C C . HIS A 1 562 ? -51.950 -35.117 52.660 1.00 34.38 562 HIS A C 1
ATOM 4348 O O . HIS A 1 562 ? -51.848 -34.150 53.446 1.00 34.38 562 HIS A O 1
#

Organism: NCBI:txid2305467

Foldseek 3Di:
DDDDPPPDPVVVVVQLVCLQLQNDDDDDDDDDDDDDDDDDDDDDDDDDDDDDDDDDDDDDDDPPPPPPDDDDPLDDPDALQDLLVLQPPAHVVVLVVVVVVDDDDDQLVVLSVNLSNCVLSLVLVVSLVSLPPPDDPSSVVSNLLSVLLVLWAQHPLVSLVSQLPDPPYQNLSNLSNCLLPDLPVSLVSCVVRVVSLLSGHPSNLLSSLLRNLLSNVLVVSLVSNVSSLVSDDPVSCVSHPSSVQSVLLNVVVVVDPVSLVVLVVCCPPPVCVLSSQLSCQSSPHDDDPVSLVVNLVVLVVVLQPRDLRGRNRPSLCSCLPRSVVVCPLVVLVVLLPHSNQVDPVSLVVSQVSLVVQLVCQLPDPDPVSLVSSLVSLVVCCVSCVPPPCNQVSLCSNLVSCLVVLNLVSNVVSLVVHPCVPVCLLSSLVSCLVVLVLVSLVVSCVVCVQDQSSLLSNLLSCLLVVPLVSNVVSVVSHDLDLVSLLSNLVSNLVSQQVSDDVVSLVSQCVDPDPVSNVSSVVSVVSCVVSPDGDPDPPDDPVCVVVVVVVVVVVPDDPPPDDD

Sequence (562 aa):
MEPDSELPSSLDRFVKNAIDEGLLTPSEPSSSQPSSTTANTAQNPHAPIIERQGSNRAQAGVSLRPKQSTATNVCAEEDPFDFTEYHELRTYDDLLAWRSTAEAAEPEQFKNELARAYIALGLNEEARLQLNGIVGPEASALRRLAVLMEDRAAPDLEFFRQQADCPDVSGIWYSLALLKKDRKAAARRFDERINEFRRLPFQLRVEIAARAVPALDAAGERLIVDKLMANFNEEDIAASSRLKFNRALINMRNGGDAARDVMRNYLNNPEFREEAAASLLRHGQTLEKTVQKDVADRMIEKISSIDSTGPVASSLDVMLNDLHEVAGYGLTLQLASMPATQRPEAHDRIVSHFVSLAEDGLSSADTLENLEAMDALLAAADLLSEHDELDNLYTNASQLALKLGFQNLAATFASRSSDPEELVEARASLAFRMADHDALKSFTDLYPENAEITLLAALSAVRSGDEALLAAVEPRLRRDARTVVSLIEMDAASGRWIVPEYIYGTARALGDEEHKARVERVELLRSQLGAPQPSPEYGVADIGSALKRIRTSLEPDEMEVH

Secondary structure (DSSP, 8-state):
-------SHHHHHHHHHHHHTTS-----------------------PPP--------------------S---SS-SS-TT--GGGTT--SHHHHHHHHHHS----HHHHHHHHHHHHHHTT-HHHHHHHTTT--SHHHHHHHHHHHHHH-SS---HHHHHHHHTSTTS-THHHHHHHTTT-HHHHHHHHHHTHHHHHHS-HHHHHHHHHHHHHHHHHTT-HHHHHHHHTTS-HHHHHH-HHHHHHHHHHHHHTT-HHHHHHHHHHTTSTTTHHHHHHHHHHTTPPPPHHHHHHHHHHHHHHHHHS-TTS--HHHHHIIIIITTTTS-HHHHHHHHTSTTT-SHHHHHHHHHHHHHHHHHHHH-S-HHHHHHHHHHHHHTTTTTTT-TTHHHHHHHHHHHHHHHT-HHHHHHHHTTSS-GGGGHHHHHHHHHHHT-HHHHHHHHHH-TT-HHHHHHHHHHHHHHT-HHHHHHHGGG---SHHHHHHHHHHHHHHT---S-HHHHHHHHT---HHHHHHHHHHHHHHHHS-SPPPPP---TTTHHHHHHHHHHHHS-------